Protein AF-A0A834Z269-F1 (afdb_monomer)

Solvent-accessible surface area (backbone atoms only — not comparable to full-atom values): 22728 Å² total; per-residue (Å²): 132,84,80,82,74,72,56,75,66,57,58,50,51,52,53,49,52,49,52,53,40,52,53,50,51,52,51,50,54,62,70,68,52,75,90,74,88,76,93,74,92,70,86,74,80,62,69,64,58,54,57,59,34,66,74,34,81,70,48,42,52,52,49,54,48,45,55,50,42,50,53,46,53,67,36,54,72,55,42,52,65,54,48,52,52,51,50,52,55,53,50,56,65,51,69,77,72,64,82,86,90,83,86,84,78,87,74,78,78,81,66,86,70,83,46,74,43,56,57,44,10,51,48,22,40,76,40,56,75,77,39,45,70,50,49,55,52,37,62,75,38,56,90,39,78,64,31,26,37,54,43,29,48,39,37,60,50,25,66,72,68,54,89,72,90,48,69,68,58,45,43,54,53,42,44,32,33,44,56,10,45,52,54,54,53,49,50,26,55,74,68,72,45,73,86,60,45,66,61,52,48,44,51,46,61,60,26,60,71,27,66,79,50,40,68,74,43,44,72,68,40,48,50,5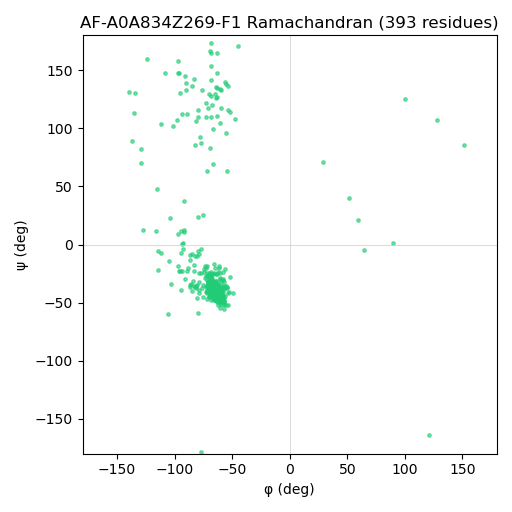0,40,52,53,50,49,46,53,43,34,62,81,72,68,51,58,91,48,46,66,63,50,49,74,63,53,74,90,55,94,56,31,89,80,69,43,56,55,67,27,53,38,50,51,42,36,45,57,40,59,76,67,58,84,48,63,72,59,48,47,51,48,36,69,55,48,65,73,60,53,87,62,90,57,52,70,70,51,49,49,52,45,51,52,54,37,50,61,37,53,42,88,52,79,98,64,68,51,50,74,66,44,20,50,41,26,46,53,36,45,40,67,68,40,54,91,52,41,66,64,51,53,51,51,54,48,53,53,46,56,70,36,90,87,46,25,73,64,50,50,50,55,47,52,52,50,50,52,48,51,51,51,51,49,50,50,49,49,51,51,50,52,50,56,60,68,67,51,75,82,78,130

Radius of gyration: 28.09 Å; Cα contacts (8 Å, |Δi|>4): 268; chains: 1; bounding box: 70×60×103 Å

Secondary structure (DSSP, 8-state):
-------HHHHHHHHHHHHHHHHHHHHHHHHTS------SS----SHHHHHHHHTSHHHHHHHHHHHHHHHHHHHHHHHHHHHHHHHHHHHHHHHTS------------------HHHHHHHHHHH-HHHHHHHHHHHHHTTTSHHHHHHHHHHSTTHHHHS----HHHHHHHHHHHHHHHHHHHHHHHHHT--TTHHHHHIIIIIIIS-HHHHTTS-HHHHHHHHHHHHHHTTTTT-GGGHHHHHHTPPPPTTHHHH-SHHHHHHHHHHHHHHH---HHHHHHHHHHGGGGTT----HHHHHHHHHHHHHTTSS-SSS---HHHHHHHHHHHHHH-GGGHHHHHHHHHHHHHHSTTTHHHHHHHHHHHHHHHHHHHHHHHHHHHHHHHSS----

Foldseek 3Di:
DPDPDDPPVVVVLLVLLVVLLVVLVVVLCLVPDDPDDDDDDDPPVPNPVVVVLLPDPVSVLVVVCCVQVVSVVVCVVVVVVVVVVVVVVVVVVVVVPDDDDDDDDDDPDPPVPPRPLNVLLVVCLVPVVSCVSVVVSLVSVVVGLCSLQSLLSRNVNVLQNDDDPDQVVLQSSLVSNLSNLLVVVVSCLVVVHCSCLVSLCCLVPVAQLDVSNVVSHDLVSSQSSLLSNLLCCLSSVVVVCVVSNQVSHRDDPCCVVQHGSLSSSLVSNLVSLVVRPDQVSNLSSLQVLLSCAPPPYDPVSLVSSLVSLVVQQDCDDDDGRDPSSNVSSLVSNCSRPVVCNVVVVVVVLVVQCPDPPRNVVSVVVVVVVVVVVVVVVVVVVVVVVVVVVPPDPDD

pLDDT: mean 70.51, std 20.36, range [26.95, 94.94]

Sequence (395 aa):
MPQLSTPPSSAYLTALTQEIERKLQQLLKAANAPLSYIPNGVKIYVPLKYLQALTSSSQRLNFLQELFADIALEVDGRARGVLILSALQLKTDMILNRDEDGISPAEDGIENRLCFYDVLADHYAMVPENGKPVLDLIVQLWSQSFASHIFALLFHKWLFEVQLENSEVLLRYSSALVQGATNIFWIDINTNTRRFFSLFHYLLEEVALVPMHLNKIALQAQRDLYLLLSRFIFFYNLVDRLETFLKQFPVFPNAFLIGGPADIFVIELTDQLQKLKVEPVLLHYLSHMKILQGFELRMTTSTRLKACLYSFTSPGGPMYPTRAVRHAAWDALDLLFPVGRHPRLLISMFFRLLYPWYWPSSCWNFIVSCAKALLYSLLRLIFSSWDNLRKPKNP

Structure (mmCIF, N/CA/C/O backbone):
data_AF-A0A834Z269-F1
#
_entry.id   AF-A0A834Z269-F1
#
loop_
_atom_site.group_PDB
_atom_site.id
_atom_site.type_symbol
_atom_site.label_atom_id
_atom_site.label_alt_id
_atom_site.label_comp_id
_atom_site.label_asym_id
_atom_site.label_entity_id
_atom_site.label_seq_id
_atom_site.pdbx_PDB_ins_code
_atom_site.Cartn_x
_atom_site.Cartn_y
_atom_site.Cartn_z
_atom_site.occupancy
_atom_site.B_iso_or_equiv
_atom_site.auth_seq_id
_atom_site.auth_comp_id
_atom_site.auth_asym_id
_atom_site.auth_atom_id
_atom_site.pdbx_PDB_model_num
ATOM 1 N N . MET A 1 1 ? -31.985 -23.446 37.304 1.00 41.38 1 MET A N 1
ATOM 2 C CA . MET A 1 1 ? -30.547 -23.646 37.011 1.00 41.38 1 MET A CA 1
ATOM 3 C C . MET A 1 1 ? -30.387 -25.062 36.477 1.00 41.38 1 MET A C 1
ATOM 5 O O . MET A 1 1 ? -31.027 -25.940 37.039 1.00 41.38 1 MET A O 1
ATOM 9 N N . PRO A 1 2 ? -29.687 -25.255 35.349 1.00 28.77 2 PRO A N 1
ATOM 10 C CA . PRO A 1 2 ? -28.277 -24.906 35.212 1.00 28.77 2 PRO A CA 1
ATOM 11 C C . PRO A 1 2 ? -28.048 -23.685 34.325 1.00 28.77 2 PRO A C 1
ATOM 13 O O . PRO A 1 2 ? -28.815 -23.397 33.411 1.00 28.77 2 PRO A O 1
ATOM 16 N N . GLN A 1 3 ? -26.997 -22.949 34.671 1.00 28.91 3 GLN A N 1
ATOM 17 C CA . GLN A 1 3 ? -26.456 -21.849 33.894 1.00 28.91 3 GLN A CA 1
ATOM 18 C C . GLN A 1 3 ? -25.905 -22.395 32.578 1.00 28.91 3 GLN A C 1
ATOM 20 O O . GLN A 1 3 ? -25.140 -23.359 32.577 1.00 28.91 3 GLN A O 1
ATOM 25 N N . LEU A 1 4 ? -26.309 -21.775 31.472 1.00 27.11 4 LEU A N 1
ATOM 26 C CA . LEU A 1 4 ? -25.713 -22.009 30.168 1.00 27.11 4 LEU A CA 1
ATOM 27 C C . LEU A 1 4 ? -24.280 -21.467 30.241 1.00 27.11 4 LEU A C 1
ATOM 29 O O . LEU A 1 4 ? -24.063 -20.257 30.221 1.00 27.11 4 LEU A O 1
ATOM 33 N N . SER A 1 5 ? -23.319 -22.364 30.439 1.00 29.11 5 SER A N 1
ATOM 34 C CA . SER A 1 5 ? -21.895 -22.055 30.402 1.00 29.11 5 SER A CA 1
ATOM 35 C C . SER A 1 5 ? -21.586 -21.368 29.076 1.00 29.11 5 SER A C 1
ATOM 37 O O . SER A 1 5 ? -21.747 -21.975 28.014 1.00 29.11 5 SER A O 1
ATOM 39 N N . THR A 1 6 ? -21.167 -20.105 29.135 1.00 32.31 6 THR A N 1
ATOM 40 C CA . THR A 1 6 ? -20.577 -19.417 27.990 1.00 32.31 6 THR A CA 1
ATOM 41 C C . THR A 1 6 ? -19.427 -20.275 27.460 1.00 32.31 6 THR A C 1
ATOM 43 O O . THR A 1 6 ? -18.668 -20.837 28.258 1.00 32.31 6 THR A O 1
ATOM 46 N N . PRO A 1 7 ? -19.298 -20.447 26.132 1.00 32.69 7 PRO A N 1
ATOM 47 C CA . PRO A 1 7 ? -18.228 -21.260 25.581 1.00 32.69 7 PRO A CA 1
ATOM 48 C C . PRO A 1 7 ? -16.881 -20.715 26.083 1.00 32.69 7 PRO A C 1
ATOM 50 O O . PRO A 1 7 ? -16.709 -19.494 26.158 1.00 32.69 7 PRO A O 1
ATOM 53 N N . PRO A 1 8 ? -15.916 -21.582 26.431 1.00 42.62 8 PRO A N 1
ATOM 54 C CA . PRO A 1 8 ? -14.647 -21.176 27.040 1.00 42.62 8 PRO A CA 1
ATOM 55 C C . PRO A 1 8 ? -13.854 -20.157 26.197 1.00 42.62 8 PRO A C 1
ATOM 57 O O . PRO A 1 8 ? -13.063 -19.394 26.749 1.00 42.62 8 PRO A O 1
ATOM 60 N N . SER A 1 9 ? -14.115 -20.069 24.884 1.00 44.66 9 SER A N 1
ATOM 61 C CA . SER A 1 9 ? -13.563 -19.033 24.001 1.00 44.66 9 SER A CA 1
ATOM 62 C C . SER A 1 9 ? -14.110 -17.627 24.288 1.00 44.66 9 SER A C 1
ATOM 64 O O . SER A 1 9 ? -13.354 -16.663 24.249 1.00 44.66 9 SER A O 1
ATOM 66 N N . SER A 1 10 ? -15.391 -17.489 24.644 1.00 51.62 10 SER A N 1
ATOM 67 C CA . SER A 1 10 ? -16.034 -16.197 24.920 1.00 51.62 10 SER A CA 1
ATOM 68 C C . SER A 1 10 ? -15.517 -15.567 26.217 1.00 51.62 10 SER A C 1
ATOM 70 O O . SER A 1 10 ? -15.228 -14.370 26.249 1.00 51.62 10 SER A O 1
ATOM 72 N N . ALA A 1 11 ? -15.318 -16.369 27.269 1.00 52.81 11 ALA A N 1
ATOM 73 C CA . ALA A 1 11 ? -14.755 -15.892 28.535 1.00 52.81 11 ALA A CA 1
ATOM 74 C C . ALA A 1 11 ? -13.301 -15.415 28.371 1.00 52.81 11 ALA A C 1
ATOM 76 O O . ALA A 1 11 ? -12.921 -14.376 28.909 1.00 52.81 11 ALA A O 1
ATOM 77 N N . TYR A 1 12 ? -12.508 -16.141 27.576 1.00 51.84 12 TYR A N 1
ATOM 78 C CA . TYR A 1 12 ? -11.134 -15.765 27.250 1.00 51.84 12 TYR A CA 1
ATOM 79 C C . TYR A 1 12 ? -11.060 -14.460 26.445 1.00 51.84 12 TYR A C 1
ATOM 81 O O . TYR A 1 12 ? -10.301 -13.562 26.805 1.00 51.84 12 TYR A O 1
ATOM 89 N N . LEU A 1 13 ? -11.878 -14.323 25.397 1.00 52.56 13 LEU A N 1
ATOM 90 C CA . LEU A 1 13 ? -11.922 -13.107 24.580 1.00 52.56 13 LEU A CA 1
ATOM 91 C C . LEU A 1 13 ? -12.394 -11.900 25.393 1.00 52.56 13 LEU A C 1
ATOM 93 O O . LEU A 1 13 ? -11.811 -10.829 25.282 1.00 52.56 13 LEU A O 1
ATOM 97 N N . THR A 1 14 ? -13.365 -12.092 26.288 1.00 60.00 14 THR A N 1
ATOM 98 C CA . THR A 1 14 ? -13.826 -11.038 27.206 1.00 60.00 14 THR A CA 1
ATOM 99 C C . THR A 1 14 ? -12.718 -10.603 28.171 1.00 60.00 14 THR A C 1
ATOM 101 O O . THR A 1 14 ? -12.515 -9.408 28.368 1.00 60.00 14 THR A O 1
ATOM 104 N N . ALA A 1 15 ? -11.955 -11.544 28.738 1.00 55.00 15 ALA A N 1
ATOM 105 C CA . ALA A 1 15 ? -10.808 -11.222 29.591 1.00 55.00 15 ALA A CA 1
ATOM 106 C C . ALA A 1 15 ? -9.710 -10.465 28.823 1.00 55.00 15 ALA A C 1
ATOM 108 O O . ALA A 1 15 ? -9.079 -9.555 29.359 1.00 55.00 15 ALA A O 1
ATOM 109 N N . LEU A 1 16 ? -9.503 -10.803 27.549 1.00 56.38 16 LEU A N 1
ATOM 110 C CA . LEU A 1 16 ? -8.527 -10.132 26.699 1.00 56.38 16 LEU A CA 1
ATOM 111 C C . LEU A 1 16 ? -8.977 -8.713 26.313 1.00 56.38 16 LEU A C 1
ATOM 113 O O . LEU A 1 16 ? -8.173 -7.782 26.367 1.00 56.38 16 LEU A O 1
ATOM 117 N N . THR A 1 17 ? -10.264 -8.520 26.014 1.00 59.38 17 THR A N 1
ATOM 118 C CA . THR A 1 17 ? -10.877 -7.193 25.860 1.00 59.38 17 THR A CA 1
ATOM 119 C C . THR A 1 17 ? -10.679 -6.347 27.121 1.00 59.38 17 THR A C 1
ATOM 121 O O . THR A 1 17 ? -10.262 -5.196 27.009 1.00 59.38 17 THR A O 1
ATOM 124 N N . GLN A 1 18 ? -10.883 -6.920 28.313 1.00 62.97 18 GLN A N 1
ATOM 125 C CA . GLN A 1 18 ? -10.671 -6.227 29.590 1.00 62.97 18 GLN A CA 1
ATOM 126 C C . GLN A 1 18 ? -9.204 -5.834 29.829 1.00 62.97 18 GLN A C 1
ATOM 128 O O . GLN A 1 18 ? -8.947 -4.747 30.343 1.00 62.97 18 GLN A O 1
ATOM 133 N N . GLU A 1 19 ? -8.221 -6.658 29.446 1.00 60.44 19 GLU A N 1
ATOM 134 C CA . GLU A 1 19 ? -6.804 -6.282 29.600 1.00 60.44 19 GLU A CA 1
ATOM 135 C C . GLU A 1 19 ? -6.392 -5.183 28.609 1.00 60.44 19 GLU A C 1
ATOM 137 O O . GLU A 1 19 ? -5.664 -4.257 28.980 1.00 60.44 19 GLU A O 1
ATOM 142 N N . ILE A 1 20 ? -6.904 -5.226 27.372 1.00 62.38 20 ILE A N 1
ATOM 143 C CA . ILE A 1 20 ? -6.735 -4.129 26.406 1.00 62.38 20 ILE A CA 1
ATOM 144 C C . ILE A 1 20 ? -7.345 -2.842 26.972 1.00 62.38 20 ILE A C 1
ATOM 146 O O . ILE A 1 20 ? -6.688 -1.799 26.971 1.00 62.38 20 ILE A O 1
ATOM 150 N N . GLU A 1 21 ? -8.565 -2.918 27.505 1.00 61.91 21 GLU A N 1
ATOM 151 C CA . GLU A 1 21 ? -9.250 -1.798 28.149 1.00 61.91 21 GLU A CA 1
ATOM 152 C C . GLU A 1 21 ? -8.413 -1.228 29.304 1.00 61.91 21 GLU A C 1
ATOM 154 O O . GLU A 1 21 ? -8.145 -0.025 29.348 1.00 61.91 21 GLU A O 1
ATOM 159 N N . ARG A 1 22 ? -7.907 -2.088 30.196 1.00 64.88 22 ARG A N 1
ATOM 160 C CA . ARG A 1 22 ? -7.071 -1.694 31.338 1.00 64.88 22 ARG A CA 1
ATOM 161 C C . ARG A 1 22 ? -5.803 -0.966 30.896 1.00 64.88 22 ARG A C 1
ATOM 163 O O . ARG A 1 22 ? -5.461 0.071 31.472 1.00 64.88 22 ARG A O 1
ATOM 170 N N . LYS A 1 23 ? -5.110 -1.475 29.872 1.00 62.31 23 LYS A N 1
ATOM 171 C CA . LYS A 1 23 ? -3.899 -0.843 29.319 1.00 62.31 23 LYS A CA 1
ATOM 172 C C . LYS A 1 23 ? -4.218 0.498 28.652 1.00 62.31 23 LYS A C 1
ATOM 174 O O . LYS A 1 23 ? -3.506 1.474 28.887 1.00 62.31 23 LYS A O 1
ATOM 179 N N . LEU A 1 24 ? -5.311 0.597 27.893 1.00 57.94 24 LEU A N 1
ATOM 180 C CA . LEU A 1 24 ? -5.753 1.865 27.298 1.00 57.94 24 LEU A CA 1
ATOM 181 C C . LEU A 1 24 ? -6.131 2.900 28.367 1.00 57.94 24 LEU A C 1
ATOM 183 O O . LEU A 1 24 ? -5.731 4.058 28.263 1.00 57.94 24 LEU A O 1
ATOM 187 N N . GLN A 1 25 ? -6.814 2.491 29.438 1.00 64.75 25 GLN A N 1
ATOM 188 C CA . GLN A 1 25 ? -7.128 3.367 30.569 1.00 64.75 25 GLN A CA 1
ATOM 189 C C . GLN A 1 25 ? -5.868 3.861 31.296 1.00 64.75 25 GLN A C 1
ATOM 191 O O . GLN A 1 25 ? -5.819 5.016 31.723 1.00 64.75 25 GLN A O 1
ATOM 196 N N . GLN A 1 26 ? -4.835 3.025 31.444 1.00 62.94 26 GLN A N 1
ATOM 197 C CA . GLN A 1 26 ? -3.547 3.457 32.003 1.00 62.94 26 GLN A CA 1
ATOM 198 C C . GLN A 1 26 ? -2.878 4.517 31.122 1.00 62.94 26 GLN A C 1
ATOM 200 O O . GLN A 1 26 ? -2.398 5.526 31.641 1.00 62.94 26 GLN A O 1
ATOM 205 N N . LEU A 1 27 ? -2.896 4.330 29.800 1.00 58.19 27 LEU A N 1
ATOM 206 C CA . LEU A 1 27 ? -2.356 5.302 28.848 1.00 58.19 27 LEU A CA 1
ATOM 207 C C . LEU A 1 27 ? -3.144 6.615 28.858 1.00 58.19 27 LEU A C 1
ATOM 209 O O . LEU A 1 27 ? -2.540 7.684 28.850 1.00 58.19 27 LEU A O 1
ATOM 213 N N . LEU A 1 28 ? -4.472 6.551 28.950 1.00 57.06 28 LEU A N 1
ATOM 214 C CA . LEU A 1 28 ? -5.326 7.730 29.085 1.00 57.06 28 LEU A CA 1
ATOM 215 C C . LEU A 1 28 ? -5.020 8.506 30.374 1.00 57.06 28 LEU A C 1
ATOM 217 O O . LEU A 1 28 ? -4.874 9.726 30.344 1.00 57.06 28 LEU A O 1
ATOM 221 N N . LYS A 1 29 ? -4.861 7.806 31.505 1.00 62.88 29 LYS A N 1
ATOM 222 C CA . LYS A 1 29 ? -4.457 8.419 32.782 1.00 62.88 29 LYS A CA 1
ATOM 223 C C . LYS A 1 29 ? -3.082 9.081 32.686 1.00 62.88 29 LYS A C 1
ATOM 225 O O . LYS A 1 29 ? -2.903 10.173 33.213 1.00 62.88 29 LYS A O 1
ATOM 230 N N . ALA A 1 30 ? -2.130 8.449 32.000 1.00 58.53 30 ALA A N 1
ATOM 231 C CA . ALA A 1 30 ? -0.802 9.015 31.775 1.00 58.53 30 ALA A CA 1
ATOM 232 C C . ALA A 1 30 ? -0.833 10.241 30.843 1.00 58.53 30 ALA A C 1
ATOM 234 O O . ALA A 1 30 ? -0.106 11.202 31.081 1.00 58.53 30 ALA A O 1
ATOM 235 N N . ALA A 1 31 ? -1.688 10.233 29.817 1.00 50.06 31 ALA A N 1
ATOM 236 C CA . ALA A 1 31 ? -1.854 11.343 28.879 1.00 50.06 31 ALA A CA 1
ATOM 237 C C . ALA A 1 31 ? -2.546 12.567 29.509 1.00 50.06 31 ALA A C 1
ATOM 239 O O . ALA A 1 31 ? -2.226 13.697 29.151 1.00 50.06 31 ALA A O 1
ATOM 240 N N . ASN A 1 32 ? -3.457 12.345 30.461 1.00 50.62 32 ASN A N 1
ATOM 241 C CA . ASN A 1 32 ? -4.228 13.395 31.137 1.00 50.62 32 ASN A CA 1
ATOM 242 C C . ASN A 1 32 ? -3.585 13.904 32.443 1.00 50.62 32 ASN A C 1
ATOM 244 O O . ASN A 1 32 ? -4.168 14.751 33.122 1.00 50.62 32 ASN A O 1
ATOM 248 N N . ALA A 1 33 ? -2.409 13.399 32.829 1.00 45.72 33 ALA A N 1
ATOM 249 C CA . ALA A 1 33 ? -1.717 13.862 34.028 1.00 45.72 33 ALA A CA 1
ATOM 250 C C . ALA A 1 33 ? -1.218 15.313 33.838 1.00 45.72 33 ALA A C 1
ATOM 252 O O . ALA A 1 33 ? -0.530 15.594 32.852 1.00 45.72 33 ALA A O 1
ATOM 253 N N . PRO A 1 34 ? -1.525 16.251 34.758 1.00 37.06 34 PRO A N 1
ATOM 254 C CA . PRO A 1 34 ? -1.047 17.622 34.641 1.00 37.06 34 PRO A CA 1
ATOM 255 C C . PRO A 1 34 ? 0.485 17.660 34.728 1.00 37.06 34 PRO A C 1
ATOM 257 O O . PRO A 1 34 ? 1.085 17.028 35.598 1.00 37.06 34 PRO A O 1
ATOM 260 N N . LEU A 1 35 ? 1.121 18.440 33.848 1.00 39.22 35 LEU A N 1
ATOM 261 C CA . LEU A 1 35 ? 2.537 18.822 33.935 1.00 39.22 35 LEU A CA 1
ATOM 262 C C . LEU A 1 35 ? 2.746 19.735 35.159 1.00 39.22 35 LEU A C 1
ATOM 264 O O . LEU A 1 35 ? 2.975 20.934 35.028 1.00 39.22 35 LEU A O 1
ATOM 268 N N . SER A 1 36 ? 2.620 19.200 36.373 1.00 33.78 36 SER A N 1
ATOM 269 C CA . SER A 1 36 ? 2.880 19.959 37.593 1.00 33.78 36 SER A CA 1
ATOM 270 C C . SER A 1 36 ? 4.381 19.996 37.872 1.00 33.78 36 SER A C 1
ATOM 272 O O . SER A 1 36 ? 4.982 19.010 38.300 1.00 33.78 36 SER A O 1
ATOM 274 N N . TYR A 1 37 ? 4.973 21.163 37.639 1.00 38.50 37 TYR A N 1
ATOM 275 C CA . TYR A 1 37 ? 6.266 21.571 38.174 1.00 38.50 37 TYR A CA 1
ATOM 276 C C . TYR A 1 37 ? 6.120 21.757 39.692 1.00 38.50 37 TYR A C 1
ATOM 278 O O . TYR A 1 37 ? 5.458 22.705 40.103 1.00 38.50 37 TYR A O 1
ATOM 286 N N . ILE A 1 38 ? 6.707 20.890 40.531 1.00 30.67 38 ILE A N 1
ATOM 287 C CA . ILE A 1 38 ? 6.899 21.181 41.967 1.00 30.67 38 ILE A CA 1
ATOM 288 C C . ILE A 1 38 ? 8.281 20.674 42.431 1.00 30.67 38 ILE A C 1
ATOM 290 O O . ILE A 1 38 ? 8.650 19.534 42.133 1.00 30.67 38 ILE A O 1
ATOM 294 N N . PRO A 1 39 ? 9.060 21.523 43.136 1.00 36.56 39 PRO A N 1
ATOM 295 C CA . PRO A 1 39 ? 10.404 21.232 43.615 1.00 36.56 39 PRO A CA 1
ATOM 296 C C . PRO A 1 39 ? 10.355 20.313 44.836 1.00 36.56 39 PRO A C 1
ATOM 298 O O . PRO A 1 39 ? 9.574 20.549 45.751 1.00 36.56 39 PRO A O 1
ATOM 301 N N . ASN A 1 40 ? 11.194 19.275 44.817 1.00 30.14 40 ASN A N 1
ATOM 302 C CA . ASN A 1 40 ? 11.849 18.608 45.954 1.00 30.14 40 ASN A CA 1
ATOM 303 C C . ASN A 1 40 ? 12.113 17.141 45.602 1.00 30.14 40 ASN A C 1
ATOM 305 O O . ASN A 1 40 ? 11.335 16.250 45.922 1.00 30.14 40 ASN A O 1
ATOM 309 N N . GLY A 1 41 ? 13.249 16.900 44.945 1.00 34.69 41 GLY A N 1
ATOM 310 C CA . GLY A 1 41 ? 14.099 15.733 45.206 1.00 34.69 41 GLY A CA 1
ATOM 311 C C . GLY A 1 41 ? 13.587 14.316 44.921 1.00 34.69 41 GLY A C 1
ATOM 312 O O . GLY A 1 41 ? 14.390 13.394 45.030 1.00 34.69 41 GLY A O 1
ATOM 313 N N . VAL A 1 42 ? 12.335 14.093 44.514 1.00 28.41 42 VAL A N 1
ATOM 314 C CA . VAL A 1 42 ? 11.833 12.754 44.167 1.00 28.41 42 VAL A CA 1
ATOM 315 C C . VAL A 1 42 ? 11.803 12.599 42.651 1.00 28.41 42 VAL A C 1
ATOM 317 O O . VAL A 1 42 ? 10.928 13.099 41.948 1.00 28.41 42 VAL A O 1
ATOM 320 N N . LYS A 1 43 ? 12.806 11.892 42.133 1.00 29.91 43 LYS A N 1
ATOM 321 C CA . LYS A 1 43 ? 12.920 11.499 40.727 1.00 29.91 43 LYS A CA 1
ATOM 322 C C . LYS A 1 43 ? 11.850 10.457 40.370 1.00 29.91 43 LYS A C 1
ATOM 324 O O . LYS A 1 43 ? 12.137 9.265 40.330 1.00 29.91 43 LYS A O 1
ATOM 329 N N . ILE A 1 44 ? 10.631 10.893 40.051 1.00 29.33 44 ILE A N 1
ATOM 330 C CA . ILE A 1 44 ? 9.662 10.057 39.326 1.00 29.33 44 ILE A CA 1
ATOM 331 C C . ILE A 1 44 ? 10.004 10.153 37.833 1.00 29.33 44 ILE A C 1
ATOM 333 O O . ILE A 1 44 ? 9.479 10.981 37.095 1.00 29.33 44 ILE A O 1
ATOM 337 N N . TYR A 1 45 ? 10.932 9.312 37.377 1.00 28.39 45 TYR A N 1
ATOM 338 C CA . TYR A 1 45 ? 11.410 9.267 35.985 1.00 28.39 45 TYR A CA 1
ATOM 339 C C . TYR A 1 45 ? 10.428 8.618 34.989 1.00 28.39 45 TYR A C 1
ATOM 341 O O . TYR A 1 45 ? 10.867 8.107 33.959 1.00 28.39 45 TYR A O 1
ATOM 349 N N . VAL A 1 46 ? 9.117 8.618 35.258 1.00 38.75 46 VAL A N 1
ATOM 350 C CA . VAL A 1 46 ? 8.175 7.772 34.498 1.00 38.75 46 VAL A CA 1
ATOM 351 C C . VAL A 1 46 ? 7.128 8.497 33.626 1.00 38.75 46 VAL A C 1
ATOM 353 O O . VAL A 1 46 ? 6.783 7.899 32.614 1.00 38.75 46 VAL A O 1
ATOM 356 N N . PRO A 1 47 ? 6.704 9.772 33.791 1.00 42.41 47 PRO A N 1
ATOM 357 C CA . PRO A 1 47 ? 5.725 10.329 32.840 1.00 42.41 47 PRO A CA 1
ATOM 358 C C . PRO A 1 47 ? 6.325 11.130 31.670 1.00 42.41 47 PRO A C 1
ATOM 360 O O . PRO A 1 47 ? 5.689 11.239 30.628 1.00 42.41 47 PRO A O 1
ATOM 363 N N . LEU A 1 48 ? 7.548 11.671 31.778 1.00 35.12 48 LEU A N 1
ATOM 364 C CA . LEU A 1 48 ? 8.102 12.533 30.714 1.00 35.12 48 LEU A CA 1
ATOM 365 C C . LEU A 1 48 ? 8.825 11.752 29.605 1.00 35.12 48 LEU A C 1
ATOM 367 O O . LEU A 1 48 ? 8.727 12.108 28.432 1.00 35.12 48 LEU A O 1
ATOM 371 N N . LYS A 1 49 ? 9.500 10.649 29.959 1.00 35.34 49 LYS A N 1
ATOM 372 C CA . LYS A 1 49 ? 10.145 9.755 28.982 1.00 35.34 49 LYS A CA 1
ATOM 373 C C . LYS A 1 49 ? 9.126 9.008 28.119 1.00 35.34 49 LYS A C 1
ATOM 375 O O . LYS A 1 49 ? 9.403 8.796 26.949 1.00 35.34 49 LYS A O 1
ATOM 380 N N . TYR A 1 50 ? 7.955 8.666 28.661 1.00 35.50 50 TYR A N 1
ATOM 381 C CA . TYR A 1 50 ? 6.881 7.987 27.925 1.00 35.50 50 TYR A CA 1
ATOM 382 C C . TYR A 1 50 ? 6.242 8.892 26.857 1.00 35.50 50 TYR A C 1
ATOM 384 O O . TYR A 1 50 ? 6.078 8.477 25.713 1.00 35.50 50 TYR A O 1
ATOM 392 N N . LEU A 1 51 ? 5.970 10.160 27.186 1.00 35.09 51 LEU A N 1
ATOM 393 C CA . LEU A 1 51 ? 5.437 11.144 26.232 1.00 35.09 51 LEU A CA 1
ATOM 394 C C . LEU A 1 51 ? 6.480 11.612 25.200 1.00 35.09 51 LEU A C 1
ATOM 396 O O . LEU A 1 51 ? 6.139 11.786 24.031 1.00 35.09 51 LEU A O 1
ATOM 400 N N . GLN A 1 52 ? 7.759 11.750 25.581 1.00 36.53 52 GLN A N 1
ATOM 401 C CA . GLN A 1 52 ? 8.849 11.989 24.618 1.00 36.53 52 GLN A CA 1
ATOM 402 C C . GLN A 1 52 ? 9.161 10.762 23.745 1.00 36.53 52 GLN A C 1
ATOM 404 O O . GLN A 1 52 ? 9.619 10.920 22.616 1.00 36.53 52 GLN A O 1
ATOM 409 N N . ALA A 1 53 ? 8.877 9.547 24.221 1.00 36.62 53 ALA A N 1
ATOM 410 C CA . ALA A 1 53 ? 9.011 8.338 23.417 1.00 36.62 53 ALA A CA 1
ATOM 411 C C . ALA A 1 53 ? 7.884 8.178 22.387 1.00 36.62 53 ALA A C 1
ATOM 413 O O . ALA A 1 53 ? 8.140 7.749 21.262 1.00 36.62 53 ALA A O 1
ATOM 414 N N . LEU A 1 54 ? 6.662 8.607 22.721 1.00 36.91 54 LEU A N 1
ATOM 415 C CA . LEU A 1 54 ? 5.490 8.594 21.831 1.00 36.91 54 LEU A CA 1
ATOM 416 C C . LEU A 1 54 ? 5.621 9.539 20.617 1.00 36.91 54 LEU A C 1
ATOM 418 O O . LEU A 1 54 ? 5.015 9.298 19.563 1.00 36.91 54 LEU A O 1
ATOM 422 N N . THR A 1 55 ? 6.440 10.588 20.725 1.00 38.31 55 THR A N 1
ATOM 423 C CA . THR A 1 55 ? 6.701 11.546 19.636 1.00 38.31 55 THR A CA 1
ATOM 424 C C . THR A 1 55 ? 7.822 11.111 18.687 1.00 38.31 55 THR A C 1
ATOM 426 O O . THR A 1 55 ? 7.901 11.638 17.576 1.00 38.31 55 THR A O 1
ATOM 429 N N . SER A 1 56 ? 8.634 10.106 19.040 1.00 41.09 56 SER A N 1
ATOM 430 C CA . SER A 1 56 ? 9.710 9.601 18.177 1.00 41.09 56 SER A CA 1
ATOM 431 C C . SER A 1 56 ? 9.273 8.378 17.350 1.00 41.09 56 SER A C 1
ATOM 433 O O . SER A 1 56 ? 8.715 7.405 17.859 1.00 41.09 56 SER A O 1
ATOM 435 N N . SER A 1 57 ? 9.520 8.413 16.035 1.00 41.44 57 SER A N 1
ATOM 436 C CA . SER A 1 57 ? 9.076 7.366 15.094 1.00 41.44 57 SER A CA 1
ATOM 437 C C . SER A 1 57 ? 9.692 5.984 15.362 1.00 41.44 57 SER A C 1
ATOM 439 O O . SER A 1 57 ? 9.098 4.978 14.985 1.00 41.44 57 SER A O 1
ATOM 441 N N . SER A 1 58 ? 10.869 5.920 15.987 1.00 41.91 58 SER A N 1
ATOM 442 C CA . SER A 1 58 ? 11.586 4.674 16.286 1.00 41.91 58 SER A CA 1
ATOM 443 C C . SER A 1 58 ? 11.098 4.000 17.571 1.00 41.91 58 SER A C 1
ATOM 445 O O . SER A 1 58 ? 10.999 2.779 17.614 1.00 41.91 58 SER A O 1
ATOM 447 N N . GLN A 1 59 ? 10.726 4.767 18.602 1.00 41.50 59 GLN A N 1
ATOM 448 C CA . GLN A 1 59 ? 10.236 4.201 19.867 1.00 41.50 59 GLN A CA 1
ATOM 449 C C . GLN A 1 59 ? 8.743 3.849 19.816 1.00 41.50 59 GLN A C 1
ATOM 451 O O . GLN A 1 59 ? 8.314 2.946 20.525 1.00 41.50 59 GLN A O 1
ATOM 456 N N . ARG A 1 60 ? 7.965 4.466 18.913 1.00 47.84 60 ARG A N 1
ATOM 457 C CA . ARG A 1 60 ? 6.582 4.057 18.596 1.00 47.84 60 ARG A CA 1
ATOM 458 C C . ARG A 1 60 ? 6.497 2.623 18.068 1.00 47.84 60 ARG A C 1
ATOM 460 O O . ARG A 1 60 ? 5.582 1.894 18.435 1.00 47.84 60 ARG A O 1
ATOM 467 N N . LEU A 1 61 ? 7.452 2.238 17.218 1.00 46.16 61 LEU A N 1
ATOM 468 C CA . LEU A 1 61 ? 7.595 0.874 16.708 1.00 46.16 61 LEU A CA 1
ATOM 469 C C . LEU A 1 61 ? 7.896 -0.092 17.849 1.00 46.16 61 LEU A C 1
ATOM 471 O O . LEU A 1 61 ? 7.189 -1.079 17.976 1.00 46.16 61 LEU A O 1
ATOM 475 N N . ASN A 1 62 ? 8.856 0.246 18.712 1.00 42.66 62 ASN A N 1
ATOM 476 C CA . ASN A 1 62 ? 9.198 -0.578 19.868 1.00 42.66 62 ASN A CA 1
ATOM 477 C C . ASN A 1 62 ? 8.029 -0.711 20.843 1.00 42.66 62 ASN A C 1
ATOM 479 O O . ASN A 1 62 ? 7.803 -1.805 21.312 1.00 42.66 62 ASN A O 1
ATOM 483 N N . PHE A 1 63 ? 7.244 0.340 21.097 1.00 46.41 63 PHE A N 1
ATOM 484 C CA . PHE A 1 63 ? 6.113 0.271 22.027 1.00 46.41 63 PHE A CA 1
ATOM 485 C C . PHE A 1 63 ? 4.889 -0.441 21.443 1.00 46.41 63 PHE A C 1
ATOM 487 O O . PHE A 1 63 ? 4.224 -1.176 22.155 1.00 46.41 63 PHE A O 1
ATOM 494 N N . LEU A 1 64 ? 4.576 -0.273 20.151 1.00 45.84 64 LEU A N 1
ATOM 495 C CA . LEU A 1 64 ? 3.563 -1.108 19.491 1.00 45.84 64 LEU A CA 1
ATOM 496 C C . LEU A 1 64 ? 4.039 -2.559 19.424 1.00 45.84 64 LEU A C 1
ATOM 498 O O . LEU A 1 64 ? 3.249 -3.460 19.662 1.00 45.84 64 LEU A O 1
ATOM 502 N N . GLN A 1 65 ? 5.323 -2.789 19.147 1.00 44.19 65 GLN A N 1
ATOM 503 C CA . GLN A 1 65 ? 5.921 -4.117 19.195 1.00 44.19 65 GLN A CA 1
ATOM 504 C C . GLN A 1 65 ? 5.957 -4.679 20.607 1.00 44.19 65 GLN A C 1
ATOM 506 O O . GLN A 1 65 ? 5.775 -5.866 20.714 1.00 44.19 65 GLN A O 1
ATOM 511 N N . GLU A 1 66 ? 6.141 -3.894 21.663 1.00 46.03 66 GLU A N 1
ATOM 512 C CA . GLU A 1 66 ? 6.181 -4.340 23.062 1.00 46.03 66 GLU A CA 1
ATOM 513 C C . GLU A 1 66 ? 4.763 -4.520 23.606 1.00 46.03 66 GLU A C 1
ATOM 515 O O . GLU A 1 66 ? 4.485 -5.513 24.248 1.00 46.03 66 GLU A O 1
ATOM 520 N N . LEU A 1 67 ? 3.807 -3.665 23.238 1.00 48.97 67 LEU A N 1
ATOM 521 C CA . LEU A 1 67 ? 2.390 -3.846 23.547 1.00 48.97 67 LEU A CA 1
ATOM 522 C C . LEU A 1 67 ? 1.832 -5.073 22.818 1.00 48.97 67 LEU A C 1
ATOM 524 O O . LEU A 1 67 ? 1.165 -5.891 23.439 1.00 48.97 67 LEU A O 1
ATOM 528 N N . PHE A 1 68 ? 2.140 -5.249 21.530 1.00 46.78 68 PHE A N 1
ATOM 529 C CA . PHE A 1 68 ? 1.734 -6.433 20.776 1.00 46.78 68 PHE A CA 1
ATOM 530 C C . PHE A 1 68 ? 2.605 -7.659 21.040 1.00 46.78 68 PHE A C 1
ATOM 532 O O . PHE A 1 68 ? 2.085 -8.748 20.869 1.00 46.78 68 PHE A O 1
ATOM 539 N N . ALA A 1 69 ? 3.866 -7.542 21.464 1.00 41.09 69 ALA A N 1
ATOM 540 C CA . ALA A 1 69 ? 4.698 -8.678 21.869 1.00 41.09 69 ALA A CA 1
ATOM 541 C C . ALA A 1 69 ? 4.389 -9.103 23.294 1.00 41.09 69 ALA A C 1
ATOM 543 O O . ALA A 1 69 ? 4.366 -10.295 23.517 1.00 41.09 69 ALA A O 1
ATOM 544 N N . ASP A 1 70 ? 4.080 -8.202 24.224 1.00 37.50 70 ASP A N 1
ATOM 545 C CA . ASP A 1 70 ? 3.588 -8.565 25.555 1.00 37.50 70 ASP A CA 1
ATOM 546 C C . ASP A 1 70 ? 2.207 -9.201 25.437 1.00 37.50 70 ASP A C 1
ATOM 548 O O . ASP A 1 70 ? 1.985 -10.271 25.993 1.00 37.50 70 ASP A O 1
ATOM 552 N N . ILE A 1 71 ? 1.302 -8.617 24.638 1.00 44.12 71 ILE A N 1
ATOM 553 C CA . ILE A 1 71 ? 0.007 -9.244 24.343 1.00 44.12 71 ILE A CA 1
ATOM 554 C C . ILE A 1 71 ? 0.228 -10.574 23.605 1.00 44.12 71 ILE A C 1
ATOM 556 O O . ILE A 1 71 ? -0.368 -11.569 23.987 1.00 44.12 71 ILE A O 1
ATOM 560 N N . ALA A 1 72 ? 1.113 -10.657 22.605 1.00 36.53 72 ALA A N 1
ATOM 561 C CA . ALA A 1 72 ? 1.367 -11.902 21.874 1.00 36.53 72 ALA A CA 1
ATOM 562 C C . ALA A 1 72 ? 2.146 -12.957 22.677 1.00 36.53 72 ALA A C 1
ATOM 564 O O . ALA A 1 72 ? 1.908 -14.131 22.441 1.00 36.53 72 ALA A O 1
ATOM 565 N N . LEU A 1 73 ? 3.033 -12.602 23.611 1.00 32.31 73 LEU A N 1
ATOM 566 C CA . LEU A 1 73 ? 3.797 -13.525 24.470 1.00 32.31 73 LEU A CA 1
ATOM 567 C C . LEU A 1 73 ? 2.932 -14.038 25.624 1.00 32.31 73 LEU A C 1
ATOM 569 O O . LEU A 1 73 ? 2.975 -15.225 25.9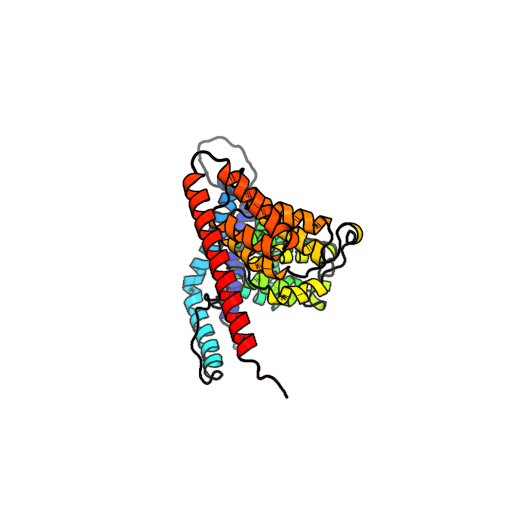47 1.00 32.31 73 LEU A O 1
ATOM 573 N N . GLU A 1 74 ? 2.097 -13.175 26.211 1.00 38.78 74 GLU A N 1
ATOM 574 C CA . GLU A 1 74 ? 1.125 -13.568 27.235 1.00 38.78 74 GLU A CA 1
ATOM 575 C C . GLU A 1 74 ? 0.000 -14.449 26.645 1.00 38.78 74 GLU A C 1
ATOM 577 O O . GLU A 1 74 ? -0.579 -15.297 27.337 1.00 38.78 74 GLU A O 1
ATOM 582 N N . VAL A 1 75 ? -0.253 -14.296 25.338 1.00 42.16 75 VAL A N 1
ATOM 583 C CA . VAL A 1 75 ? -1.154 -15.119 24.522 1.00 42.16 75 VAL A CA 1
ATOM 584 C C . VAL A 1 75 ? -0.461 -16.382 23.994 1.00 42.16 75 VAL A C 1
ATOM 586 O O . VAL A 1 75 ? -1.078 -17.430 24.074 1.00 42.16 75 VAL A O 1
ATOM 589 N N . ASP A 1 76 ? 0.799 -16.381 23.547 1.00 37.94 76 ASP A N 1
ATOM 590 C CA . ASP A 1 76 ? 1.492 -17.577 23.013 1.00 37.94 76 ASP A CA 1
ATOM 591 C C . ASP A 1 76 ? 1.592 -18.709 24.058 1.00 37.94 76 ASP A C 1
ATOM 593 O O . ASP A 1 76 ? 1.487 -19.890 23.727 1.00 37.94 76 ASP A O 1
ATOM 597 N N . GLY A 1 77 ? 1.662 -18.371 25.351 1.00 39.62 77 GLY A N 1
ATOM 598 C CA . GLY A 1 77 ? 1.601 -19.357 26.437 1.00 39.62 77 GLY A CA 1
ATOM 599 C C . GLY A 1 77 ? 0.222 -20.006 26.650 1.00 39.62 77 GLY A C 1
ATOM 600 O O . GLY A 1 77 ? 0.148 -21.181 27.005 1.0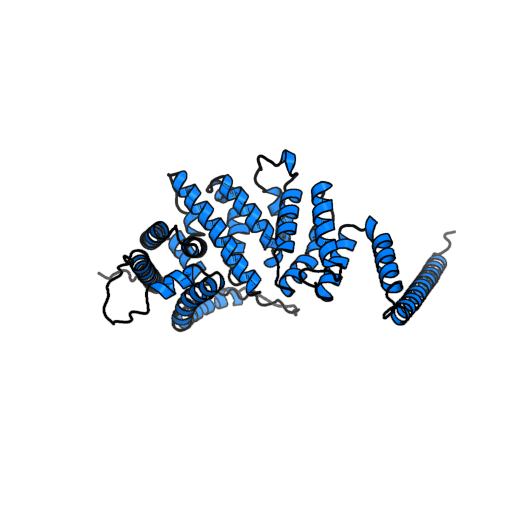0 39.62 77 GLY A O 1
ATOM 601 N N . ARG A 1 78 ? -0.882 -19.273 26.427 1.00 41.91 78 ARG A N 1
ATOM 602 C CA . ARG A 1 78 ? -2.266 -19.733 26.703 1.00 41.91 78 ARG A CA 1
ATOM 603 C C . ARG A 1 78 ? -3.031 -20.160 25.444 1.00 41.91 78 ARG A C 1
ATOM 605 O O . ARG A 1 78 ? -3.800 -21.118 25.479 1.00 41.91 78 ARG A O 1
ATOM 612 N N . ALA A 1 79 ? -2.772 -19.503 24.319 1.00 39.72 79 ALA A N 1
ATOM 613 C CA . ALA A 1 79 ? -3.334 -19.789 23.010 1.00 39.72 79 ALA A CA 1
ATOM 614 C C . ALA A 1 79 ? -2.728 -21.035 22.375 1.00 39.72 79 ALA A C 1
ATOM 616 O O . ALA A 1 79 ? -3.445 -21.670 21.624 1.00 39.72 79 ALA A O 1
ATOM 617 N N . ARG A 1 80 ? -1.509 -21.486 22.716 1.00 41.84 80 ARG A N 1
ATOM 618 C CA . ARG A 1 80 ? -1.062 -22.834 22.304 1.00 41.84 80 ARG A CA 1
ATOM 619 C C . ARG A 1 80 ? -2.048 -23.917 22.751 1.00 41.84 80 ARG A C 1
ATOM 621 O O . ARG A 1 80 ? -2.329 -24.817 21.976 1.00 41.84 80 ARG A O 1
ATOM 628 N N . GLY A 1 81 ? -2.652 -23.796 23.935 1.00 39.59 81 GLY A N 1
ATOM 629 C CA . GLY A 1 81 ? -3.671 -24.745 24.403 1.00 39.59 81 GLY A CA 1
ATOM 630 C C . GLY A 1 81 ? -4.980 -24.705 23.601 1.00 39.59 81 GLY A C 1
ATOM 631 O O . GLY A 1 81 ? -5.555 -25.750 23.316 1.00 39.59 81 GLY A O 1
ATOM 632 N N . VAL A 1 82 ? -5.433 -23.514 23.195 1.00 47.16 82 VAL A N 1
ATOM 633 C CA . VAL A 1 82 ? -6.706 -23.319 22.467 1.00 47.16 82 VAL A CA 1
ATOM 634 C C . VAL A 1 82 ? -6.540 -23.492 20.949 1.00 47.16 82 VAL A C 1
ATOM 636 O O . VAL A 1 82 ? -7.405 -24.075 20.303 1.00 47.16 82 VAL A O 1
ATOM 639 N N . LEU A 1 83 ? -5.407 -23.063 20.385 1.00 42.59 83 LEU A N 1
ATOM 640 C CA . LEU A 1 83 ? -5.020 -23.249 18.983 1.00 42.59 83 LEU A CA 1
ATOM 641 C C . LEU A 1 83 ? -4.682 -24.702 18.668 1.00 42.59 83 LEU A C 1
ATOM 643 O O . LEU A 1 83 ? -4.975 -25.137 17.566 1.00 42.59 83 LEU A O 1
ATOM 647 N N . ILE A 1 84 ? -4.111 -25.480 19.597 1.00 43.94 84 ILE A N 1
ATOM 648 C CA . ILE A 1 84 ? -3.946 -26.928 19.382 1.00 43.94 84 ILE A CA 1
ATOM 649 C C . ILE A 1 84 ? -5.317 -27.605 19.274 1.00 43.94 84 ILE A C 1
ATOM 651 O O . ILE A 1 84 ? -5.482 -28.489 18.439 1.00 43.94 84 ILE A O 1
ATOM 655 N N . LEU A 1 85 ? -6.314 -27.164 20.050 1.00 44.44 85 LEU A N 1
ATOM 656 C CA . LEU A 1 85 ? -7.675 -27.697 19.964 1.00 44.44 85 LEU A CA 1
ATOM 657 C C . LEU A 1 85 ? -8.373 -27.286 18.660 1.00 44.44 85 LEU A C 1
ATOM 659 O O . LEU A 1 85 ? -8.931 -28.147 17.987 1.00 44.44 85 LEU A O 1
ATOM 663 N N . SER A 1 86 ? -8.290 -26.016 18.246 1.00 44.31 86 SER A N 1
ATOM 664 C CA . SER A 1 86 ? -8.899 -25.580 16.980 1.00 44.31 86 SER A CA 1
ATOM 665 C C . SER A 1 86 ? -8.160 -26.112 15.749 1.00 44.31 86 SER A C 1
ATOM 667 O O . SER A 1 86 ? -8.808 -26.492 14.778 1.00 44.31 86 SER A O 1
ATOM 669 N N . ALA A 1 87 ? -6.830 -26.232 15.792 1.00 41.50 87 ALA A N 1
ATOM 670 C CA . ALA A 1 87 ? -6.037 -26.836 14.723 1.00 41.50 87 ALA A CA 1
ATOM 671 C C . ALA A 1 87 ? -6.237 -28.356 14.635 1.00 41.50 87 ALA A C 1
ATOM 673 O O . ALA A 1 87 ? -6.206 -28.889 13.532 1.00 41.50 87 ALA A O 1
ATOM 674 N N . LEU A 1 88 ? -6.485 -29.064 15.746 1.00 45.53 88 LEU A N 1
ATOM 675 C CA . LEU A 1 88 ? -6.913 -30.470 15.707 1.00 45.53 88 LEU A CA 1
ATOM 676 C C . LEU A 1 88 ? -8.296 -30.611 15.064 1.00 45.53 88 LEU A C 1
ATOM 678 O O . LEU A 1 88 ? -8.479 -31.494 14.229 1.00 45.53 88 LEU A O 1
ATOM 682 N N . GLN A 1 89 ? -9.237 -29.716 15.379 1.00 43.50 89 GLN A N 1
ATOM 683 C CA . GLN A 1 89 ? -10.560 -29.707 14.751 1.00 43.50 89 GLN A CA 1
ATOM 684 C C . GLN A 1 89 ? -10.452 -29.498 13.228 1.00 43.50 89 GLN A C 1
ATOM 686 O O . GLN A 1 89 ? -10.947 -30.306 12.450 1.00 43.50 89 GLN A O 1
ATOM 691 N N . LEU A 1 90 ? -9.693 -28.485 12.802 1.00 42.31 90 LEU A N 1
ATOM 692 C CA . LEU A 1 90 ? -9.543 -28.096 11.394 1.00 42.31 90 LEU A CA 1
ATOM 693 C C . LEU A 1 90 ? -8.717 -29.113 10.583 1.00 42.31 90 LEU A C 1
ATOM 695 O O . LEU A 1 90 ? -8.985 -29.359 9.408 1.00 42.31 90 LEU A O 1
ATOM 699 N N . LYS A 1 91 ? -7.738 -29.771 11.219 1.00 39.41 91 LYS A N 1
ATOM 700 C CA . LYS A 1 91 ? -6.960 -30.855 10.599 1.00 39.41 91 LYS A CA 1
ATOM 701 C C . LYS A 1 91 ? -7.808 -32.110 10.368 1.00 39.41 91 LYS A C 1
ATOM 703 O O . LYS A 1 91 ? -7.545 -32.832 9.412 1.00 39.41 91 LYS A O 1
ATOM 708 N N . THR A 1 92 ? -8.836 -32.347 11.185 1.00 39.88 92 THR A N 1
ATOM 709 C CA . THR A 1 92 ? -9.770 -33.470 10.992 1.00 39.88 92 THR A CA 1
ATOM 710 C C . THR A 1 92 ? -10.662 -33.241 9.765 1.00 39.88 92 THR A C 1
ATOM 712 O O . THR A 1 92 ? -10.862 -34.165 8.979 1.00 39.88 92 THR A O 1
ATOM 715 N N . ASP A 1 93 ? -11.084 -31.996 9.528 1.00 35.06 93 ASP A N 1
ATOM 716 C CA . ASP A 1 93 ? -11.902 -31.622 8.363 1.00 35.06 93 ASP A CA 1
ATOM 717 C C . ASP A 1 93 ? -11.104 -31.611 7.045 1.00 35.06 93 ASP A C 1
ATOM 719 O O . ASP A 1 93 ? -11.648 -31.879 5.973 1.00 35.06 93 ASP A O 1
ATOM 723 N N . MET A 1 94 ? -9.795 -31.345 7.110 1.00 39.59 94 MET A N 1
ATOM 724 C CA . MET A 1 94 ? -8.911 -31.384 5.939 1.00 39.59 94 MET A CA 1
ATOM 725 C C . MET A 1 94 ? -8.449 -32.797 5.555 1.00 39.59 94 MET A C 1
ATOM 727 O O . MET A 1 94 ? -8.293 -33.072 4.367 1.00 39.59 94 MET A O 1
ATOM 731 N N . ILE A 1 95 ? -8.229 -33.695 6.524 1.00 39.31 95 ILE A N 1
ATOM 732 C CA . ILE A 1 95 ? -7.775 -35.074 6.250 1.00 39.31 95 ILE A CA 1
ATOM 733 C C . ILE A 1 95 ? -8.861 -35.900 5.541 1.00 39.31 95 ILE A C 1
ATOM 735 O O . ILE A 1 95 ? -8.533 -36.824 4.806 1.00 39.31 95 ILE A O 1
ATOM 739 N N . LEU A 1 96 ? -10.140 -35.540 5.679 1.00 39.66 96 LEU A N 1
ATOM 740 C CA . LEU A 1 96 ? -11.237 -36.221 4.983 1.00 39.66 96 LEU A CA 1
ATOM 741 C C . LEU A 1 96 ? -11.424 -35.792 3.512 1.00 39.66 96 LEU A C 1
ATOM 743 O O . LEU A 1 96 ? -12.248 -36.393 2.832 1.00 39.66 96 LEU A O 1
ATOM 747 N N . ASN A 1 97 ? -10.688 -34.790 3.006 1.00 43.09 97 ASN A N 1
ATOM 748 C CA . ASN A 1 97 ? -10.978 -34.149 1.709 1.00 43.09 97 ASN A CA 1
ATOM 749 C C . ASN A 1 97 ? -9.808 -34.074 0.707 1.00 43.09 97 ASN A C 1
ATOM 751 O O . ASN A 1 97 ? -9.913 -33.359 -0.292 1.00 43.09 97 ASN A O 1
ATOM 755 N N . ARG A 1 98 ? -8.692 -34.781 0.917 1.00 34.25 98 ARG A N 1
ATOM 756 C CA . ARG A 1 98 ? -7.596 -34.808 -0.070 1.00 34.25 98 ARG A CA 1
ATOM 757 C C . ARG A 1 98 ? -7.035 -36.213 -0.265 1.00 34.25 98 ARG A C 1
ATOM 759 O O . ARG A 1 98 ? -6.080 -36.607 0.398 1.00 34.25 98 ARG A O 1
ATOM 766 N N . ASP A 1 99 ? -7.649 -36.915 -1.211 1.00 30.22 99 ASP A N 1
ATOM 767 C CA . ASP A 1 99 ? -7.014 -37.997 -1.960 1.00 30.22 99 ASP A CA 1
ATOM 768 C C . ASP A 1 99 ? -5.913 -37.443 -2.890 1.00 30.22 99 ASP A C 1
ATOM 770 O O . ASP A 1 99 ? -5.789 -36.235 -3.110 1.00 30.22 99 ASP A O 1
ATOM 774 N N . GLU A 1 100 ? -5.087 -38.370 -3.358 1.00 37.19 100 GLU A N 1
ATOM 775 C CA . GLU A 1 100 ? -3.649 -38.290 -3.610 1.00 37.19 100 GLU A CA 1
ATOM 776 C C . GLU A 1 100 ? -3.127 -37.397 -4.764 1.00 37.19 100 GLU A C 1
ATOM 778 O O . GLU A 1 100 ? -3.836 -37.012 -5.689 1.00 37.19 100 GLU A O 1
ATOM 783 N N . ASP A 1 101 ? -1.802 -37.192 -4.684 1.00 27.20 101 ASP A N 1
ATOM 784 C CA . ASP A 1 101 ? -0.808 -36.951 -5.746 1.00 27.20 101 ASP A CA 1
ATOM 785 C C . ASP A 1 101 ? -0.303 -35.530 -6.076 1.00 27.20 101 ASP A C 1
ATOM 787 O O . ASP A 1 101 ? -1.031 -34.624 -6.475 1.00 27.20 101 ASP A O 1
ATOM 791 N N . GLY A 1 102 ? 1.038 -35.404 -6.036 1.00 26.95 102 GLY A N 1
ATOM 792 C CA . GLY A 1 102 ? 1.814 -34.440 -6.830 1.00 26.95 102 GLY A CA 1
ATOM 793 C C . GLY A 1 102 ? 2.788 -33.546 -6.053 1.00 26.95 102 GLY A C 1
ATOM 794 O O . GLY A 1 102 ? 2.395 -32.599 -5.387 1.00 26.95 102 GLY A O 1
ATOM 795 N N . ILE A 1 103 ? 4.085 -33.822 -6.183 1.00 31.03 103 ILE A N 1
ATOM 796 C CA . ILE A 1 103 ? 5.221 -33.199 -5.481 1.00 31.03 103 ILE A CA 1
ATOM 797 C C . ILE A 1 103 ? 5.463 -31.723 -5.893 1.00 31.03 103 ILE A C 1
ATOM 799 O O . ILE A 1 103 ? 5.376 -31.368 -7.063 1.00 31.03 103 ILE A O 1
ATOM 803 N N . SER A 1 104 ? 5.824 -30.916 -4.883 1.00 30.05 104 SER A N 1
ATOM 804 C CA . SER A 1 104 ? 6.073 -29.455 -4.782 1.00 30.05 104 SER A CA 1
ATOM 805 C C . SER A 1 104 ? 6.908 -28.739 -5.871 1.00 30.05 104 SER A C 1
ATOM 807 O O . SER A 1 104 ? 7.651 -29.379 -6.616 1.00 30.05 104 SER A O 1
ATOM 809 N N . PRO A 1 105 ? 6.950 -27.388 -5.829 1.00 29.81 105 PRO A N 1
ATOM 810 C CA . PRO A 1 105 ? 8.137 -26.756 -5.235 1.00 29.81 105 PRO A CA 1
ATOM 811 C C . PRO A 1 105 ? 7.810 -25.609 -4.256 1.00 29.81 105 PRO A C 1
ATOM 813 O O . PRO A 1 105 ? 7.065 -24.697 -4.585 1.00 29.81 105 PRO A O 1
ATOM 816 N N . ALA A 1 106 ? 8.422 -25.668 -3.066 1.00 32.91 106 ALA A N 1
ATOM 817 C CA . ALA A 1 106 ? 8.665 -24.579 -2.106 1.00 32.91 106 ALA A CA 1
ATOM 818 C C . ALA A 1 106 ? 7.655 -23.406 -2.098 1.00 32.91 106 ALA A C 1
ATOM 820 O O . ALA A 1 106 ? 7.982 -22.283 -2.484 1.00 32.91 106 ALA A O 1
ATOM 821 N N . GLU A 1 107 ? 6.444 -23.661 -1.601 1.00 33.41 107 GLU A N 1
ATOM 822 C CA . GLU A 1 107 ? 5.524 -22.606 -1.178 1.00 33.41 107 GLU A CA 1
ATOM 823 C C . GLU A 1 107 ? 6.041 -22.004 0.135 1.00 33.41 107 GLU A C 1
ATOM 825 O O . GLU A 1 107 ? 6.053 -22.657 1.181 1.00 33.41 107 GLU A O 1
ATOM 830 N N . ASP A 1 108 ? 6.521 -20.761 0.062 1.00 36.97 108 ASP A N 1
ATOM 831 C CA . ASP A 1 108 ? 6.814 -19.923 1.223 1.00 36.97 108 ASP A CA 1
ATOM 832 C C . ASP A 1 108 ? 5.567 -19.901 2.115 1.00 36.97 108 ASP A C 1
ATOM 834 O O . ASP A 1 108 ? 4.506 -19.429 1.703 1.00 36.97 108 ASP A O 1
ATOM 838 N N . GLY A 1 109 ? 5.692 -20.484 3.307 1.00 37.69 109 GLY A N 1
ATOM 839 C CA . GLY A 1 109 ? 4.581 -20.839 4.178 1.00 37.69 109 GLY A CA 1
ATOM 840 C C . GLY A 1 109 ? 3.668 -19.664 4.511 1.00 37.69 109 GLY A C 1
ATOM 841 O O . GLY A 1 109 ? 3.870 -18.970 5.509 1.00 37.69 109 GLY A O 1
ATOM 842 N N . ILE A 1 110 ? 2.579 -19.531 3.753 1.00 44.78 110 ILE A N 1
ATOM 843 C CA . ILE A 1 110 ? 1.327 -18.948 4.235 1.00 44.78 110 ILE A CA 1
ATOM 844 C C . ILE A 1 110 ? 0.720 -19.992 5.181 1.00 44.78 110 ILE A C 1
ATOM 846 O O . ILE A 1 110 ? -0.325 -20.586 4.933 1.00 44.78 110 ILE A O 1
ATOM 850 N N . GLU A 1 111 ? 1.430 -20.284 6.275 1.00 41.50 111 GLU A N 1
ATOM 851 C CA . GLU A 1 111 ? 0.780 -20.865 7.432 1.00 41.50 111 GLU A CA 1
ATOM 852 C C . GLU A 1 111 ? -0.263 -19.842 7.849 1.00 41.50 111 GLU A C 1
ATOM 854 O O . GLU A 1 111 ? 0.070 -18.708 8.199 1.00 41.50 111 GLU A O 1
ATOM 859 N N . ASN A 1 112 ? -1.515 -20.272 7.771 1.00 47.44 112 ASN A N 1
ATOM 860 C CA . ASN A 1 112 ? -2.722 -19.673 8.315 1.00 47.44 112 ASN A CA 1
ATOM 861 C C . ASN A 1 112 ? -2.557 -19.431 9.835 1.00 47.44 112 ASN A C 1
ATOM 863 O O . ASN A 1 112 ? -3.197 -20.062 10.676 1.00 47.44 112 ASN A O 1
ATOM 867 N N . ARG A 1 113 ? -1.611 -18.570 10.221 1.00 51.97 113 ARG A N 1
ATOM 868 C CA . ARG A 1 113 ? -1.340 -18.192 11.603 1.00 51.97 113 ARG A CA 1
ATOM 869 C C . ARG A 1 113 ? -2.414 -17.200 11.986 1.00 51.97 113 ARG A C 1
ATOM 871 O O . ARG A 1 113 ? -2.279 -16.004 11.740 1.00 51.97 113 ARG A O 1
ATOM 878 N N . LEU A 1 114 ? -3.486 -17.732 12.565 1.00 56.00 114 LEU A N 1
ATOM 879 C CA . LEU A 1 114 ? -4.550 -16.958 13.188 1.00 56.00 114 LEU A CA 1
ATOM 880 C C . LEU A 1 114 ? -3.916 -15.911 14.109 1.00 56.00 114 LEU A C 1
ATOM 882 O O . LEU A 1 114 ? -3.319 -16.234 15.138 1.00 56.00 114 LEU A O 1
ATOM 886 N N . CYS A 1 115 ? -3.987 -14.652 13.691 1.00 62.06 115 CYS A N 1
ATOM 887 C CA . CYS A 1 115 ? -3.453 -13.545 14.460 1.00 62.06 115 CYS A CA 1
ATOM 888 C C . CYS A 1 115 ? -4.485 -13.117 15.505 1.00 62.06 115 CYS A C 1
ATOM 890 O O . CYS A 1 115 ? -5.680 -13.083 15.226 1.00 62.06 115 CYS A O 1
ATOM 892 N N . PHE A 1 116 ? -4.031 -12.746 16.705 1.00 67.62 116 PHE A N 1
ATOM 893 C CA . PHE A 1 116 ? -4.930 -12.384 17.812 1.00 67.62 116 PHE A CA 1
ATOM 894 C C . PHE A 1 116 ? -5.919 -11.265 17.429 1.00 67.62 116 PHE A C 1
ATOM 896 O O . PHE A 1 116 ? -7.064 -11.274 17.872 1.00 67.62 116 PHE A O 1
ATOM 903 N N . TYR A 1 117 ? -5.480 -10.310 16.602 1.00 71.19 117 TYR A N 1
ATOM 904 C CA . TYR A 1 117 ? -6.313 -9.190 16.175 1.00 71.19 117 TYR A CA 1
ATOM 905 C C . TYR A 1 117 ? -7.445 -9.634 15.246 1.00 71.19 117 TYR A C 1
ATOM 907 O O . TYR A 1 117 ? -8.509 -9.032 15.275 1.00 71.19 117 TYR A O 1
ATOM 915 N N . ASP A 1 118 ? -7.233 -10.692 14.464 1.00 68.69 118 ASP A N 1
ATOM 916 C CA . ASP A 1 118 ? -8.220 -11.222 13.524 1.00 68.69 118 ASP A CA 1
ATOM 917 C C . ASP A 1 118 ? -9.372 -11.885 14.290 1.00 68.69 118 ASP A C 1
ATOM 919 O O . ASP A 1 118 ? -10.538 -11.566 14.081 1.00 68.69 118 ASP A O 1
ATOM 923 N N . VAL A 1 119 ? -9.028 -12.680 15.313 1.00 71.00 119 VAL A N 1
ATOM 924 C CA . VAL A 1 119 ? -10.000 -13.315 16.219 1.00 71.00 119 VAL A CA 1
ATOM 925 C C . VAL A 1 119 ? -10.831 -12.274 16.977 1.00 71.00 119 VAL A C 1
ATOM 927 O O . VAL A 1 119 ? -12.035 -12.445 17.163 1.00 71.00 119 VAL A O 1
ATOM 930 N N . LEU A 1 120 ? -10.206 -11.183 17.430 1.00 72.12 120 LEU A N 1
ATOM 931 C CA . LEU A 1 120 ? -10.925 -10.096 18.101 1.00 72.12 120 LEU A CA 1
ATOM 932 C C . LEU A 1 120 ? -11.810 -9.306 17.144 1.00 72.12 120 LEU A C 1
ATOM 934 O O . LEU A 1 120 ? -12.909 -8.919 17.533 1.00 72.12 120 LEU A O 1
ATOM 938 N N . ALA A 1 121 ? -11.351 -9.074 15.916 1.00 77.62 121 ALA A N 1
ATOM 939 C CA . ALA A 1 121 ? -12.149 -8.398 14.908 1.00 77.62 121 ALA A CA 1
ATOM 940 C C . ALA A 1 121 ? -13.395 -9.212 14.546 1.00 77.62 121 ALA A C 1
ATOM 942 O O . ALA A 1 121 ? -14.479 -8.635 14.471 1.00 77.62 121 ALA A O 1
ATOM 943 N N . ASP A 1 122 ? -13.265 -10.537 14.419 1.00 76.25 122 ASP A N 1
ATOM 944 C CA . ASP A 1 122 ? -14.402 -11.449 14.248 1.00 76.25 122 ASP A CA 1
ATOM 945 C C . ASP A 1 122 ? -15.351 -11.397 15.448 1.00 76.25 122 ASP A C 1
ATOM 947 O O . ASP A 1 122 ? -16.564 -11.261 15.288 1.00 76.25 122 ASP A O 1
ATOM 951 N N . HIS A 1 123 ? -14.811 -11.441 16.668 1.00 73.38 123 HIS A N 1
ATOM 952 C CA . HIS A 1 123 ? -15.619 -11.379 17.888 1.00 73.38 123 HIS A CA 1
ATOM 953 C C . HIS A 1 123 ? -16.395 -10.066 18.013 1.00 73.38 123 HIS A C 1
ATOM 955 O O . HIS A 1 123 ? -17.580 -10.082 18.343 1.00 73.38 123 HIS A O 1
ATOM 961 N N . TYR A 1 124 ? -15.759 -8.927 17.732 1.00 79.31 124 TYR A N 1
ATOM 962 C CA . TYR A 1 124 ? -16.439 -7.635 17.760 1.00 79.31 124 TYR A CA 1
ATOM 963 C C . TYR A 1 124 ? -17.442 -7.492 16.617 1.00 79.31 124 TYR A C 1
ATOM 965 O O . TYR A 1 124 ? -18.492 -6.898 16.833 1.00 79.31 124 TYR A O 1
ATOM 973 N N . ALA A 1 125 ? -17.183 -8.064 15.440 1.00 83.69 125 ALA A N 1
ATOM 974 C CA . ALA A 1 125 ? -18.166 -8.111 14.361 1.00 83.69 125 ALA A CA 1
ATOM 975 C C . ALA A 1 125 ? -19.414 -8.928 14.752 1.00 83.69 125 ALA A C 1
A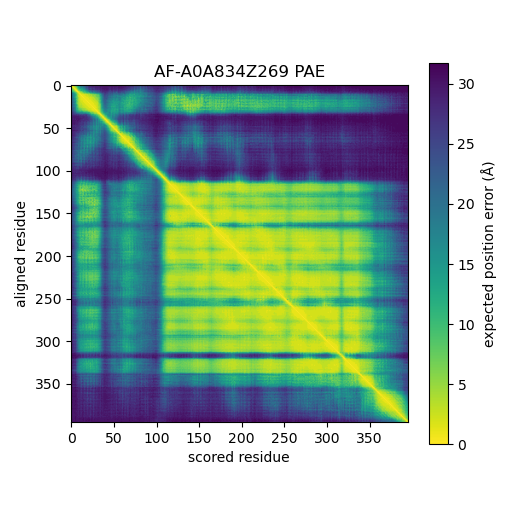TOM 977 O O . ALA A 1 125 ? -20.534 -8.483 14.514 1.00 83.69 125 ALA A O 1
ATOM 978 N N . MET A 1 126 ? -19.237 -10.075 15.421 1.00 78.88 126 MET A N 1
ATOM 979 C CA . MET A 1 126 ? -20.346 -10.920 15.889 1.00 78.88 126 MET A CA 1
ATOM 980 C C . MET A 1 126 ? -21.109 -10.317 17.076 1.00 78.88 126 MET A C 1
ATOM 982 O O . MET A 1 126 ? -22.332 -10.433 17.153 1.00 78.88 126 MET A O 1
ATOM 986 N N . VAL A 1 127 ? -20.400 -9.701 18.026 1.00 78.06 127 VAL A N 1
ATOM 987 C CA . VAL A 1 127 ? -20.981 -9.109 19.239 1.00 78.06 127 VAL A CA 1
ATOM 988 C C . VAL A 1 127 ? -20.477 -7.669 19.400 1.00 78.06 127 VAL A C 1
ATOM 990 O O . VAL A 1 127 ? -19.549 -7.416 20.179 1.00 78.06 127 VAL A O 1
ATOM 993 N N . PRO A 1 128 ? -21.097 -6.696 18.702 1.00 80.81 128 PRO A N 1
ATOM 994 C CA . PRO A 1 128 ? -20.607 -5.317 18.650 1.00 80.81 128 PRO A CA 1
ATOM 995 C C . PRO A 1 128 ? -20.627 -4.610 20.009 1.00 80.81 128 PRO A C 1
ATOM 997 O O . PRO A 1 128 ? -19.822 -3.711 20.242 1.00 80.81 128 PRO A O 1
ATOM 1000 N N . GLU A 1 129 ? -21.495 -5.038 20.928 1.00 78.38 129 GLU A N 1
ATOM 1001 C CA . GLU A 1 129 ? -21.598 -4.493 22.287 1.00 78.38 129 GLU A CA 1
ATOM 1002 C C . GLU A 1 129 ? -20.304 -4.663 23.097 1.00 78.38 129 GLU A C 1
ATOM 1004 O O . GLU A 1 129 ? -19.912 -3.759 23.833 1.00 78.38 129 GLU A O 1
ATOM 1009 N N . ASN A 1 130 ? -19.587 -5.776 22.910 1.00 73.88 130 ASN A N 1
ATOM 1010 C CA . ASN A 1 130 ? -18.354 -6.061 23.651 1.00 73.88 130 ASN A CA 1
ATOM 1011 C C . ASN A 1 130 ? -17.192 -5.145 23.242 1.00 73.88 130 ASN A C 1
ATOM 1013 O O . ASN A 1 130 ? -16.267 -4.934 24.022 1.00 73.88 130 ASN A O 1
ATOM 1017 N N . GLY A 1 131 ? -17.229 -4.604 22.022 1.00 76.62 131 GLY A N 1
ATOM 1018 C CA . GLY A 1 131 ? -16.208 -3.692 21.512 1.00 76.62 131 GLY A CA 1
ATOM 1019 C C . GLY A 1 131 ? -16.408 -2.235 21.940 1.00 76.62 131 GLY A C 1
ATOM 1020 O O . GLY A 1 131 ? -15.453 -1.461 21.881 1.00 76.62 131 GLY A O 1
ATOM 1021 N N . LYS A 1 132 ? -17.611 -1.847 22.395 1.00 81.94 132 LYS A N 1
ATOM 1022 C CA . LYS A 1 132 ? -17.949 -0.444 22.704 1.00 81.94 132 LYS A CA 1
ATOM 1023 C C . LYS A 1 132 ? -17.041 0.205 23.759 1.00 81.94 132 LYS A C 1
ATOM 1025 O O . LYS A 1 132 ? -16.532 1.284 23.469 1.00 81.94 132 LYS A O 1
ATOM 1030 N N . PRO A 1 133 ? -16.733 -0.426 24.912 1.00 78.31 133 PRO A N 1
ATOM 1031 C CA . PRO A 1 133 ? -15.863 0.191 25.920 1.00 78.31 133 PRO A CA 1
ATOM 1032 C C . PRO A 1 133 ? -14.456 0.490 25.386 1.00 78.31 133 PRO A C 1
ATOM 1034 O O . PRO A 1 133 ? -13.879 1.543 25.655 1.00 78.31 133 PRO A O 1
ATOM 1037 N N . VAL A 1 134 ? -13.909 -0.422 24.574 1.00 75.12 134 VAL A N 1
ATOM 1038 C CA . VAL A 1 134 ? -12.604 -0.239 23.927 1.00 75.12 134 VAL A CA 1
ATOM 1039 C C . VAL A 1 134 ? -12.683 0.856 22.865 1.00 75.12 134 VAL A C 1
ATOM 1041 O O . VAL A 1 134 ? -11.785 1.693 22.789 1.00 75.12 134 VAL A O 1
ATOM 1044 N N . LEU A 1 135 ? -13.756 0.890 22.073 1.00 84.38 135 LEU A N 1
ATOM 1045 C CA . LEU A 1 135 ? -13.974 1.925 21.067 1.00 84.38 135 LEU A CA 1
ATOM 1046 C C . LEU A 1 135 ? -14.062 3.321 21.701 1.00 84.38 135 LEU A C 1
ATOM 1048 O O . LEU A 1 135 ? -13.395 4.237 21.223 1.00 84.38 135 LEU A O 1
ATOM 1052 N N . ASP A 1 136 ? -14.797 3.475 22.803 1.00 83.06 136 ASP A N 1
ATOM 1053 C CA . ASP A 1 136 ? -14.932 4.743 23.529 1.00 83.06 136 ASP A CA 1
ATOM 1054 C C . ASP A 1 136 ? -13.575 5.256 24.036 1.00 83.06 136 ASP A C 1
ATOM 1056 O O . ASP A 1 136 ? -13.264 6.446 23.923 1.00 83.06 136 ASP A O 1
ATOM 1060 N N . LEU A 1 137 ? -12.716 4.357 24.526 1.00 73.31 137 LEU A N 1
ATOM 1061 C CA . LEU A 1 137 ? -11.348 4.699 24.926 1.00 73.31 137 LEU A CA 1
ATOM 1062 C C . LEU A 1 137 ? -10.478 5.106 23.734 1.00 73.31 137 LEU A C 1
ATOM 1064 O O . LEU A 1 137 ? -9.708 6.063 23.833 1.00 73.31 137 LEU A O 1
ATOM 1068 N N . ILE A 1 138 ? -10.596 4.415 22.597 1.00 78.31 138 ILE A N 1
ATOM 1069 C CA . ILE A 1 138 ? -9.872 4.783 21.373 1.00 78.31 138 ILE A CA 1
ATOM 1070 C C . ILE A 1 138 ? -10.322 6.171 20.901 1.00 78.31 138 ILE A C 1
ATOM 1072 O O . ILE A 1 138 ? -9.471 6.988 20.552 1.00 78.31 138 ILE A O 1
ATOM 1076 N N . VAL A 1 139 ? -11.625 6.475 20.940 1.00 84.00 139 VAL A N 1
ATOM 1077 C CA . VAL A 1 139 ? -12.175 7.796 20.586 1.00 84.00 139 VAL A CA 1
ATOM 1078 C C . VAL A 1 139 ? -11.600 8.897 21.481 1.00 84.00 139 VAL A C 1
ATOM 1080 O O . VAL A 1 139 ? -11.252 9.968 20.985 1.00 84.00 139 VAL A O 1
ATOM 1083 N N . GLN A 1 140 ? -11.417 8.643 22.779 1.00 77.06 140 GLN A N 1
ATOM 1084 C CA . GLN A 1 140 ? -10.757 9.596 23.684 1.00 77.06 140 GLN A CA 1
ATOM 1085 C C . GLN A 1 140 ? -9.263 9.776 23.371 1.00 77.06 140 GLN A C 1
ATOM 1087 O O . GLN A 1 140 ? -8.704 10.854 23.570 1.00 77.06 140 GLN A O 1
ATOM 1092 N N . LEU A 1 141 ? -8.615 8.737 22.842 1.00 73.75 141 LEU A N 1
ATOM 1093 C CA . LEU A 1 141 ? -7.199 8.722 22.473 1.00 73.75 141 LEU A CA 1
ATOM 1094 C C . LEU A 1 141 ? -6.949 9.058 20.993 1.00 73.75 141 LEU A C 1
ATOM 1096 O O . LEU A 1 141 ? -5.826 8.895 20.521 1.00 73.75 141 LEU A O 1
ATOM 1100 N N . TRP A 1 142 ? -7.943 9.557 20.252 1.00 80.06 142 TRP A N 1
ATOM 1101 C CA . TRP A 1 142 ? -7.849 9.752 18.796 1.00 80.06 142 TRP A CA 1
ATOM 1102 C C . TRP A 1 142 ? -6.761 10.740 18.358 1.00 80.06 142 TRP A C 1
ATOM 1104 O O . TRP A 1 142 ? -6.268 10.675 17.233 1.00 80.06 142 TRP A O 1
ATOM 1114 N N . SER A 1 143 ? -6.359 11.648 19.253 1.00 73.25 143 SER A N 1
ATOM 1115 C CA . SER A 1 143 ? -5.228 12.560 19.040 1.00 73.25 143 SER A CA 1
ATOM 1116 C C . SER A 1 143 ? -3.888 11.825 18.923 1.00 73.25 143 SER A C 1
ATOM 1118 O O . SER A 1 143 ? -2.925 12.362 18.375 1.00 73.25 143 SER A O 1
ATOM 1120 N N . GLN A 1 144 ? -3.816 10.589 19.418 1.00 69.88 144 GLN A N 1
ATOM 1121 C CA . GLN A 1 144 ? -2.615 9.776 19.411 1.00 69.88 144 GLN A CA 1
ATOM 1122 C C . GLN A 1 144 ? -2.521 8.931 18.146 1.00 69.88 144 GLN A C 1
ATOM 1124 O O . GLN A 1 144 ? -3.437 8.201 17.772 1.00 69.88 144 GLN A O 1
ATOM 1129 N N . SER A 1 145 ? -1.341 8.943 17.524 1.00 65.31 145 SER A N 1
ATOM 1130 C CA . SER A 1 145 ? -1.102 8.184 16.291 1.00 65.31 145 SER A CA 1
ATOM 1131 C C . SER A 1 145 ? -1.392 6.683 16.432 1.00 65.31 145 SER A C 1
ATOM 1133 O O . SER A 1 145 ? -1.957 6.099 15.511 1.00 65.31 145 SER A O 1
ATOM 1135 N N . PHE A 1 146 ? -1.081 6.055 17.575 1.00 69.56 146 PHE A N 1
ATOM 1136 C CA . PHE A 1 146 ? -1.299 4.620 17.803 1.00 69.56 146 PHE A CA 1
ATOM 1137 C C . PHE A 1 146 ? -2.785 4.220 17.843 1.00 69.56 146 PHE A C 1
ATOM 1139 O O . PHE A 1 146 ? -3.101 3.086 17.494 1.00 69.56 146 PHE A O 1
ATOM 1146 N N . ALA A 1 147 ? -3.697 5.135 18.195 1.00 73.75 147 ALA A N 1
ATOM 1147 C CA . ALA A 1 147 ? -5.127 4.840 18.307 1.00 73.75 147 ALA A CA 1
ATOM 1148 C C . ALA A 1 147 ? -5.707 4.354 16.970 1.00 73.75 147 ALA A C 1
ATOM 1150 O O . ALA A 1 147 ? -6.392 3.336 16.927 1.00 73.75 147 ALA A O 1
ATOM 1151 N N . SER A 1 148 ? -5.324 5.002 15.864 1.00 79.50 148 SER A N 1
ATOM 1152 C CA . SER A 1 148 ? -5.695 4.573 14.506 1.00 79.50 148 SER A CA 1
ATOM 1153 C C . SER A 1 148 ? -5.208 3.159 14.155 1.00 79.50 148 SER A C 1
ATOM 1155 O O . SER A 1 148 ? -5.908 2.422 13.470 1.00 79.50 148 SER A O 1
ATOM 1157 N N . HIS A 1 149 ? -4.041 2.743 14.660 1.00 80.38 149 HIS A N 1
ATOM 1158 C CA . HIS A 1 149 ? -3.490 1.411 14.393 1.00 80.38 149 HIS A CA 1
ATOM 1159 C C . HIS A 1 149 ? -4.297 0.346 15.136 1.00 80.38 149 HIS A C 1
ATOM 1161 O O . HIS A 1 149 ? -4.702 -0.655 14.555 1.00 80.38 149 HIS A O 1
ATOM 1167 N N . ILE A 1 150 ? -4.570 0.583 16.422 1.00 77.44 150 ILE A N 1
ATOM 1168 C CA . ILE A 1 150 ? -5.382 -0.322 17.243 1.00 77.44 150 ILE A CA 1
ATOM 1169 C C . ILE A 1 150 ? -6.794 -0.424 16.663 1.00 77.44 150 ILE A C 1
ATOM 1171 O O . ILE A 1 150 ? -7.325 -1.525 16.540 1.00 77.44 150 ILE A O 1
ATOM 1175 N N . PHE A 1 151 ? -7.367 0.706 16.239 1.00 86.62 151 PHE A N 1
ATOM 1176 C CA . PHE A 1 151 ? -8.659 0.738 15.565 1.00 86.62 151 PHE A CA 1
ATOM 1177 C C . PHE A 1 151 ? -8.664 -0.132 14.302 1.00 86.62 151 PHE A C 1
ATOM 1179 O O . PHE A 1 151 ? -9.514 -1.007 14.167 1.00 86.62 151 PHE A O 1
ATOM 1186 N N . ALA A 1 152 ? -7.686 0.049 13.410 1.00 86.56 152 ALA A N 1
ATOM 1187 C CA . ALA A 1 152 ? -7.593 -0.732 12.180 1.00 86.56 152 ALA A CA 1
ATOM 1188 C C . ALA A 1 152 ? -7.392 -2.236 12.434 1.00 86.56 152 ALA A C 1
ATOM 1190 O O . ALA A 1 152 ? -7.907 -3.054 11.684 1.00 86.56 152 ALA A O 1
ATOM 1191 N N . LEU A 1 153 ? -6.687 -2.630 13.495 1.00 81.38 153 LEU A N 1
ATOM 1192 C CA . LEU A 1 153 ? -6.494 -4.048 13.810 1.00 81.38 153 LEU A CA 1
ATOM 1193 C C . LEU A 1 153 ? -7.741 -4.686 14.417 1.00 81.38 153 LEU A C 1
ATOM 1195 O O . LEU A 1 153 ? -8.119 -5.775 14.003 1.00 81.38 153 LEU A O 1
ATOM 1199 N N . LEU A 1 154 ? -8.388 -4.016 15.370 1.00 82.94 154 LEU A N 1
ATOM 1200 C CA . LEU A 1 154 ? -9.467 -4.612 16.159 1.00 82.94 154 LEU A CA 1
ATOM 1201 C C . LEU A 1 154 ? -10.862 -4.398 15.564 1.00 82.94 154 LEU A C 1
ATOM 1203 O O . LEU A 1 154 ? -11.736 -5.227 15.772 1.00 82.94 154 LEU A O 1
ATOM 1207 N N . PHE A 1 155 ? -11.093 -3.303 14.839 1.00 87.94 155 PHE A N 1
ATOM 1208 C CA . PHE A 1 155 ? -12.436 -2.890 14.409 1.00 87.94 155 PHE A CA 1
ATOM 1209 C C . PHE A 1 155 ? -12.624 -2.884 12.885 1.00 87.94 155 PHE A C 1
ATOM 1211 O O . PHE A 1 155 ? -13.642 -2.388 12.402 1.00 87.94 155 PHE A O 1
ATOM 1218 N N . HIS A 1 156 ? -11.688 -3.450 12.111 1.00 88.88 156 HIS A N 1
ATOM 1219 C CA . HIS A 1 156 ? -11.799 -3.472 10.647 1.00 88.88 156 HIS A CA 1
ATOM 1220 C C . HIS A 1 156 ? -13.017 -4.245 10.135 1.00 88.88 156 HIS A C 1
ATOM 1222 O O . HIS A 1 156 ? -13.604 -3.801 9.159 1.00 88.88 156 HIS A O 1
ATOM 1228 N N . LYS A 1 157 ? -13.422 -5.346 10.787 1.00 89.94 157 LYS A N 1
ATOM 1229 C CA . LYS A 1 157 ? -14.648 -6.096 10.442 1.00 89.94 157 LYS A CA 1
ATOM 1230 C C . LYS A 1 157 ? -15.899 -5.433 11.020 1.00 89.94 157 LYS A C 1
ATOM 1232 O O . LYS A 1 157 ? -16.860 -5.173 10.304 1.00 89.94 157 LYS A O 1
ATOM 1237 N N . TRP A 1 158 ? -15.830 -5.043 12.297 1.00 89.81 158 TRP A N 1
ATOM 1238 C CA . TRP A 1 158 ? -16.908 -4.356 13.023 1.00 89.81 158 TRP A CA 1
ATOM 1239 C C . TRP A 1 158 ? -17.486 -3.148 12.270 1.00 89.81 158 TRP A C 1
ATOM 1241 O O . TRP A 1 158 ? -18.704 -2.981 12.229 1.00 89.81 158 TRP A O 1
ATOM 1251 N N . LEU A 1 159 ? -16.631 -2.335 11.634 1.00 88.62 159 LEU A N 1
ATOM 1252 C CA . LEU A 1 159 ? -17.052 -1.134 10.904 1.00 88.62 159 LEU A CA 1
ATOM 1253 C C . LEU A 1 159 ? -18.067 -1.425 9.786 1.00 88.62 159 LEU A C 1
ATOM 1255 O O . LEU A 1 159 ? -18.878 -0.560 9.466 1.00 88.62 159 LEU A O 1
ATOM 1259 N N . PHE A 1 160 ? -18.013 -2.614 9.184 1.00 86.38 160 PHE A N 1
ATOM 1260 C CA . PHE A 1 160 ? -18.899 -2.986 8.084 1.00 86.38 160 PHE A CA 1
ATOM 1261 C C . PHE A 1 160 ? -20.152 -3.717 8.553 1.00 86.38 160 PHE A C 1
ATOM 1263 O O . PHE A 1 160 ? -21.154 -3.668 7.847 1.00 86.38 160 PHE A O 1
ATOM 1270 N N . GLU A 1 161 ? -20.144 -4.341 9.728 1.00 85.56 161 GLU A N 1
ATOM 1271 C CA . GLU A 1 161 ? -21.322 -5.033 10.264 1.00 85.56 161 GLU A CA 1
ATOM 1272 C C . GLU A 1 161 ? -22.290 -4.089 10.990 1.00 85.56 161 GLU A C 1
ATOM 1274 O O . GLU A 1 161 ? -23.507 -4.274 10.941 1.00 85.56 161 GLU A O 1
ATOM 1279 N N . VAL A 1 162 ? -21.780 -3.027 11.620 1.00 82.56 162 VAL A N 1
ATOM 1280 C CA . VAL A 1 162 ? -22.611 -2.086 12.383 1.00 82.56 162 VAL A CA 1
ATOM 1281 C C . VAL A 1 162 ? -23.218 -0.999 11.494 1.00 82.56 162 VAL A C 1
ATOM 1283 O O . VAL A 1 162 ? -22.546 -0.380 10.671 1.00 82.56 162 VAL A O 1
ATOM 1286 N N . GLN A 1 163 ? -24.506 -0.710 11.704 1.00 76.00 163 GLN A N 1
ATOM 1287 C CA . GLN A 1 163 ? -25.185 0.426 11.081 1.00 76.00 163 GLN A CA 1
ATOM 1288 C C . GLN A 1 163 ? -24.844 1.716 11.838 1.00 76.00 163 GLN A C 1
ATOM 1290 O O . GLN A 1 163 ? -25.268 1.918 12.974 1.00 76.00 163 GLN A O 1
ATOM 1295 N N . LEU A 1 164 ? -24.059 2.592 11.209 1.00 77.25 164 LEU A N 1
ATOM 1296 C CA . LEU A 1 164 ? -23.726 3.912 11.743 1.00 77.25 164 LEU A CA 1
ATOM 1297 C C . LEU A 1 164 ? -24.645 4.963 11.110 1.00 77.25 164 LEU A C 1
ATOM 1299 O O . LEU A 1 164 ? -24.482 5.314 9.946 1.00 77.25 164 LEU A O 1
ATOM 1303 N N . GLU A 1 165 ? -25.596 5.487 11.883 1.00 71.50 165 GLU A N 1
ATOM 1304 C CA . GLU A 1 165 ? -26.552 6.501 11.404 1.00 71.50 165 GLU A CA 1
ATOM 1305 C C . GLU A 1 165 ? -25.904 7.882 11.195 1.00 71.50 165 GLU A C 1
ATOM 1307 O O . GLU A 1 165 ? -26.376 8.694 10.400 1.00 71.50 165 GLU A O 1
ATOM 1312 N N . ASN A 1 166 ? -24.797 8.165 11.893 1.00 80.88 166 ASN A N 1
ATOM 1313 C CA . ASN A 1 166 ? -24.143 9.470 11.854 1.00 80.88 166 ASN A CA 1
ATOM 1314 C C . ASN A 1 166 ? -23.018 9.524 10.802 1.00 80.88 166 ASN A C 1
ATOM 1316 O O . ASN A 1 166 ? -21.950 8.927 10.972 1.00 80.88 166 ASN A O 1
ATOM 1320 N N . SER A 1 167 ? -23.236 10.315 9.745 1.00 79.94 167 SER A N 1
ATOM 1321 C CA . SER A 1 167 ? -22.288 10.493 8.636 1.00 79.94 167 SER A CA 1
ATOM 1322 C C . SER A 1 167 ? -20.925 11.047 9.069 1.00 79.94 167 SER A C 1
ATOM 1324 O O . SER A 1 167 ? -19.918 10.732 8.432 1.00 79.94 167 SER A O 1
ATOM 1326 N N . GLU A 1 168 ? -20.853 11.865 10.125 1.00 83.25 168 GLU A N 1
ATOM 1327 C CA . GLU A 1 168 ? -19.571 12.401 10.606 1.00 83.25 168 GLU A CA 1
ATOM 1328 C C . GLU A 1 168 ? -18.734 11.327 11.300 1.00 83.25 168 GLU A C 1
ATOM 1330 O O . GLU A 1 168 ? -17.519 11.248 11.108 1.00 83.25 168 GLU A O 1
ATOM 1335 N N . VAL A 1 169 ? -19.388 10.480 12.095 1.00 85.38 169 VAL A N 1
ATOM 1336 C CA . VAL A 1 169 ? -18.742 9.375 12.814 1.00 85.38 169 VAL A CA 1
ATOM 1337 C C . VAL A 1 169 ? -18.222 8.344 11.818 1.00 85.38 169 VAL A C 1
ATOM 1339 O O . VAL A 1 169 ? -17.068 7.925 11.911 1.00 85.38 169 VAL A O 1
ATOM 1342 N N . LEU A 1 170 ? -19.028 8.022 10.803 1.00 86.62 170 LEU A N 1
ATOM 1343 C CA . LEU A 1 170 ? -18.633 7.133 9.718 1.00 86.62 170 LEU A CA 1
ATOM 1344 C C . LEU A 1 170 ? -17.383 7.639 8.983 1.00 86.62 170 LEU A C 1
ATOM 1346 O O . LEU A 1 170 ? -16.455 6.869 8.725 1.00 86.62 170 LEU A O 1
ATOM 1350 N N . LEU A 1 171 ? -17.320 8.938 8.672 1.00 87.75 171 LEU A N 1
ATOM 1351 C CA . LEU A 1 171 ? -16.148 9.536 8.029 1.00 87.75 171 LEU A CA 1
ATOM 1352 C C . LEU A 1 171 ? -14.907 9.463 8.929 1.00 87.75 171 LEU A C 1
ATOM 1354 O O . LEU A 1 171 ? -13.826 9.113 8.457 1.00 87.75 171 LEU A O 1
ATOM 1358 N N . ARG A 1 172 ? -15.050 9.747 10.229 1.00 88.56 172 ARG A N 1
ATOM 1359 C CA . ARG A 1 172 ? -13.932 9.671 11.183 1.00 88.56 172 ARG A CA 1
ATOM 1360 C C . ARG A 1 172 ? -13.381 8.250 11.291 1.00 88.56 172 ARG A C 1
ATOM 1362 O O . ARG A 1 172 ? -12.172 8.064 11.172 1.00 88.56 172 ARG A O 1
ATOM 1369 N N . TYR A 1 173 ? -14.248 7.258 11.475 1.00 90.31 173 TYR A N 1
ATOM 1370 C CA . TYR A 1 173 ? -13.848 5.855 11.608 1.00 90.31 173 TYR A CA 1
ATOM 1371 C C . TYR A 1 173 ? -13.245 5.296 10.324 1.00 90.31 173 TYR A C 1
ATOM 1373 O O . TYR A 1 173 ? -12.185 4.675 10.364 1.00 90.31 173 TYR A O 1
ATOM 1381 N N . SER A 1 174 ? -13.853 5.577 9.173 1.00 90.44 174 SER A N 1
ATOM 1382 C CA . SER A 1 174 ? -13.304 5.141 7.887 1.00 90.44 174 SER A CA 1
ATOM 1383 C C . SER A 1 174 ? -11.941 5.768 7.581 1.00 90.44 174 SER A C 1
ATOM 1385 O O . SER A 1 174 ? -11.025 5.067 7.154 1.00 90.44 174 SER A O 1
ATOM 1387 N N . SER A 1 175 ? -11.753 7.055 7.884 1.00 90.25 175 SER A N 1
ATOM 1388 C CA . SER A 1 175 ? -10.446 7.709 7.757 1.00 90.25 175 SER A CA 1
ATOM 1389 C C . SER A 1 175 ? -9.397 7.086 8.686 1.00 90.25 175 SER A C 1
ATOM 1391 O O . SER A 1 175 ? -8.271 6.827 8.258 1.00 90.25 175 SER A O 1
ATOM 1393 N N . ALA A 1 176 ? -9.757 6.768 9.933 1.00 89.62 176 ALA A N 1
ATOM 1394 C CA . ALA A 1 176 ? -8.834 6.109 10.853 1.00 89.62 176 ALA A CA 1
ATOM 1395 C C . ALA A 1 176 ? -8.506 4.668 10.472 1.00 89.62 176 ALA A C 1
ATOM 1397 O O . ALA A 1 176 ? -7.365 4.259 10.683 1.00 89.62 176 ALA A O 1
ATOM 1398 N N . LEU A 1 177 ? -9.445 3.922 9.881 1.00 92.31 177 LEU A N 1
ATOM 1399 C CA . LEU A 1 177 ? -9.165 2.601 9.321 1.00 92.31 177 LEU A CA 1
ATOM 1400 C C . LEU A 1 177 ? -8.071 2.700 8.252 1.00 92.31 177 LEU A C 1
ATOM 1402 O O . LEU A 1 177 ? -7.058 2.011 8.347 1.00 92.31 177 LEU A O 1
ATOM 1406 N N . VAL A 1 178 ? -8.239 3.598 7.275 1.00 92.56 178 VAL A N 1
ATOM 1407 C CA . VAL A 1 178 ? -7.276 3.768 6.175 1.00 92.56 178 VAL A CA 1
ATOM 1408 C C . VAL A 1 178 ? -5.926 4.274 6.691 1.00 92.56 178 VAL A C 1
ATOM 1410 O O . VAL A 1 178 ? -4.879 3.738 6.319 1.00 92.56 178 VAL A O 1
ATOM 1413 N N . GLN A 1 179 ? -5.916 5.267 7.582 1.00 89.50 179 GLN A N 1
ATOM 1414 C CA . GLN A 1 179 ? -4.678 5.809 8.148 1.00 89.50 179 GLN A CA 1
ATOM 1415 C C . GLN A 1 179 ? -3.945 4.782 9.025 1.00 89.50 179 GLN A C 1
ATOM 1417 O O . GLN A 1 179 ? -2.718 4.666 8.952 1.00 89.50 179 GLN A O 1
ATOM 1422 N N . GLY A 1 180 ? -4.689 4.027 9.834 1.00 83.88 180 GLY A N 1
ATOM 1423 C CA . GLY A 1 180 ? -4.166 2.950 10.665 1.00 83.88 180 GLY A CA 1
ATOM 1424 C C . GLY A 1 180 ? -3.560 1.838 9.821 1.00 83.88 180 GLY A C 1
ATOM 1425 O O . GLY A 1 180 ? -2.387 1.508 9.998 1.00 83.88 180 GLY A O 1
ATOM 1426 N N . ALA A 1 181 ? -4.316 1.330 8.844 1.00 90.25 181 ALA A N 1
ATOM 1427 C CA . ALA A 1 181 ? -3.866 0.294 7.918 1.00 90.25 181 ALA A CA 1
ATOM 1428 C C . ALA A 1 181 ? -2.632 0.737 7.116 1.00 90.25 181 ALA A C 1
ATOM 1430 O O . ALA A 1 181 ? -1.677 -0.026 6.996 1.00 90.25 181 ALA A O 1
ATOM 1431 N N . THR A 1 182 ? -2.584 1.998 6.663 1.00 89.69 182 THR A N 1
ATOM 1432 C CA . THR A 1 182 ? -1.399 2.572 5.999 1.00 89.69 182 THR A CA 1
ATOM 1433 C C . THR A 1 182 ? -0.147 2.396 6.850 1.00 89.69 182 THR A C 1
ATOM 1435 O O . THR A 1 182 ? 0.865 1.883 6.374 1.00 89.69 182 THR A O 1
ATOM 1438 N N . ASN A 1 183 ? -0.202 2.812 8.114 1.00 83.06 183 ASN A N 1
ATOM 1439 C CA . ASN A 1 183 ? 0.959 2.746 8.991 1.00 83.06 183 ASN A CA 1
ATOM 1440 C C . ASN A 1 183 ? 1.332 1.298 9.338 1.00 83.06 183 ASN A C 1
ATOM 1442 O O . ASN A 1 183 ? 2.515 0.969 9.384 1.00 83.06 183 ASN A O 1
ATOM 1446 N N . ILE A 1 184 ? 0.338 0.433 9.545 1.00 82.44 184 ILE A N 1
ATOM 1447 C CA . ILE A 1 184 ? 0.532 -0.992 9.836 1.00 82.44 184 ILE A CA 1
ATOM 1448 C C . ILE A 1 184 ? 1.228 -1.700 8.671 1.00 82.44 184 ILE A C 1
ATOM 1450 O O . ILE A 1 184 ? 2.217 -2.398 8.877 1.00 82.44 184 ILE A O 1
ATOM 1454 N N . PHE A 1 185 ? 0.789 -1.479 7.434 1.00 87.44 185 PHE A N 1
ATOM 1455 C CA . PHE A 1 185 ? 1.428 -2.098 6.272 1.00 87.44 185 PHE A CA 1
ATOM 1456 C C . PHE A 1 185 ? 2.846 -1.566 6.038 1.00 87.44 185 PHE A C 1
ATOM 1458 O O . PHE A 1 185 ? 3.725 -2.300 5.590 1.00 87.44 185 PHE A O 1
ATOM 1465 N N . TRP A 1 186 ? 3.122 -0.313 6.411 1.00 84.00 186 TRP A N 1
ATOM 1466 C CA . TRP A 1 186 ? 4.494 0.197 6.444 1.00 84.00 186 TRP A CA 1
ATOM 1467 C C . TRP A 1 186 ? 5.383 -0.520 7.469 1.00 84.00 186 TRP A C 1
ATOM 1469 O O . TRP A 1 186 ? 6.582 -0.652 7.225 1.00 84.00 186 TRP A O 1
ATOM 1479 N N . ILE A 1 187 ? 4.836 -1.003 8.590 1.00 76.88 187 ILE A N 1
ATOM 1480 C CA . ILE A 1 187 ? 5.587 -1.844 9.540 1.00 76.88 187 ILE A CA 1
ATOM 1481 C C . ILE A 1 187 ? 5.991 -3.157 8.862 1.00 76.88 187 ILE A C 1
ATOM 1483 O O . ILE A 1 187 ? 7.151 -3.558 8.963 1.00 76.88 187 ILE A O 1
ATOM 1487 N N . ASP A 1 188 ? 5.076 -3.783 8.126 1.00 80.81 188 ASP A N 1
ATOM 1488 C CA . ASP A 1 188 ? 5.343 -5.013 7.374 1.00 80.81 188 ASP A CA 1
ATOM 1489 C C . ASP A 1 188 ? 6.426 -4.807 6.301 1.00 80.81 188 ASP A C 1
ATOM 1491 O O . ASP A 1 188 ? 7.389 -5.573 6.239 1.00 80.81 188 ASP A O 1
ATOM 1495 N N . ILE A 1 189 ? 6.375 -3.698 5.552 1.00 81.44 189 ILE A N 1
ATOM 1496 C CA . ILE A 1 189 ? 7.441 -3.326 4.605 1.00 81.44 189 ILE A CA 1
ATOM 1497 C C . ILE A 1 189 ? 8.790 -3.146 5.309 1.00 81.44 189 ILE A C 1
ATOM 1499 O O . ILE A 1 189 ? 9.801 -3.684 4.859 1.00 81.44 189 ILE A O 1
ATOM 1503 N N . ASN A 1 190 ? 8.826 -2.387 6.407 1.00 79.19 190 ASN A N 1
ATOM 1504 C CA . ASN A 1 190 ? 10.073 -2.074 7.109 1.00 79.19 190 ASN A CA 1
ATOM 1505 C C . ASN A 1 190 ? 10.697 -3.304 7.776 1.00 79.19 190 ASN A C 1
ATOM 1507 O O . ASN A 1 190 ? 11.918 -3.407 7.859 1.00 79.19 190 ASN A O 1
ATOM 1511 N N . THR A 1 191 ? 9.863 -4.229 8.249 1.00 72.56 191 THR A N 1
ATOM 1512 C CA . THR A 1 191 ? 10.304 -5.494 8.851 1.00 72.56 191 THR A CA 1
ATOM 1513 C C . THR A 1 191 ? 10.520 -6.599 7.820 1.00 72.56 191 THR A C 1
ATOM 1515 O O . THR A 1 191 ? 11.065 -7.642 8.172 1.00 72.56 191 THR A O 1
ATOM 1518 N N . ASN A 1 192 ? 10.126 -6.376 6.560 1.00 78.50 192 ASN A N 1
ATOM 1519 C CA . ASN A 1 192 ? 10.076 -7.386 5.505 1.00 78.50 192 ASN A CA 1
ATOM 1520 C C . ASN A 1 192 ? 9.312 -8.651 5.947 1.00 78.50 192 ASN A C 1
ATOM 1522 O O . ASN A 1 192 ? 9.731 -9.776 5.680 1.00 78.50 192 ASN A O 1
ATOM 1526 N N . THR A 1 193 ? 8.206 -8.460 6.670 1.00 74.31 193 THR A N 1
ATOM 1527 C CA . THR A 1 193 ? 7.304 -9.538 7.093 1.00 74.31 193 THR A CA 1
ATOM 1528 C C . THR A 1 193 ? 5.886 -9.257 6.610 1.00 74.31 193 THR A C 1
ATOM 1530 O O . THR A 1 193 ? 5.568 -8.128 6.263 1.00 74.31 193 THR A O 1
ATOM 1533 N N . ARG A 1 194 ? 5.039 -10.288 6.539 1.00 79.06 194 ARG A N 1
ATOM 1534 C CA . ARG A 1 194 ? 3.644 -10.189 6.073 1.00 79.06 194 ARG A CA 1
ATOM 1535 C C . ARG A 1 194 ? 2.670 -10.520 7.203 1.00 79.06 194 ARG A C 1
ATOM 1537 O O . ARG A 1 194 ? 1.798 -11.371 7.053 1.00 79.06 194 ARG A O 1
ATOM 1544 N N . ARG A 1 195 ? 2.872 -9.921 8.380 1.00 71.81 195 ARG A N 1
ATOM 1545 C CA . ARG A 1 195 ? 2.086 -10.234 9.588 1.00 71.81 195 ARG A CA 1
ATOM 1546 C C . ARG A 1 195 ? 0.649 -9.740 9.485 1.00 71.81 195 ARG A C 1
ATOM 1548 O O . ARG A 1 195 ? -0.234 -10.316 10.115 1.00 71.81 195 ARG A O 1
ATOM 1555 N N . PHE A 1 196 ? 0.421 -8.687 8.707 1.00 80.00 196 PHE A N 1
ATOM 1556 C CA . PHE A 1 196 ? -0.881 -8.047 8.537 1.00 80.00 196 PHE A CA 1
ATOM 1557 C C . PHE A 1 196 ? -1.543 -8.406 7.205 1.00 80.00 196 PHE A C 1
ATOM 1559 O O . PHE A 1 196 ? -2.422 -7.688 6.725 1.00 80.00 196 PHE A O 1
ATOM 1566 N N . PHE A 1 197 ? -1.142 -9.540 6.617 1.00 83.69 197 PHE A N 1
ATOM 1567 C CA . PHE A 1 197 ? -1.722 -10.046 5.379 1.00 83.69 197 PHE A CA 1
ATOM 1568 C C . PHE A 1 197 ? -3.231 -10.281 5.493 1.00 83.69 197 PHE A C 1
ATOM 1570 O O . PHE A 1 197 ? -3.941 -9.908 4.567 1.00 83.69 197 PHE A O 1
ATOM 1577 N N . SER A 1 198 ? -3.743 -10.824 6.607 1.00 82.75 198 SER A N 1
ATOM 1578 C CA . SER A 1 198 ? -5.188 -11.079 6.743 1.00 82.75 198 SER A CA 1
ATOM 1579 C C . SER A 1 198 ? -6.010 -9.789 6.706 1.00 82.75 198 SER A C 1
ATOM 1581 O O . SER A 1 198 ? -7.009 -9.722 5.994 1.00 82.75 198 SER A O 1
ATOM 1583 N N . LEU A 1 199 ? -5.528 -8.722 7.356 1.00 86.56 199 LEU A N 1
ATOM 1584 C CA . LEU A 1 199 ? -6.131 -7.389 7.260 1.00 86.56 199 LEU A CA 1
ATOM 1585 C C . LEU A 1 199 ? -6.114 -6.868 5.814 1.00 86.56 199 LEU A C 1
ATOM 1587 O O . LEU A 1 199 ? -7.123 -6.352 5.336 1.00 86.56 199 LEU A O 1
ATOM 1591 N N . PHE A 1 200 ? -4.984 -6.987 5.108 1.00 91.19 2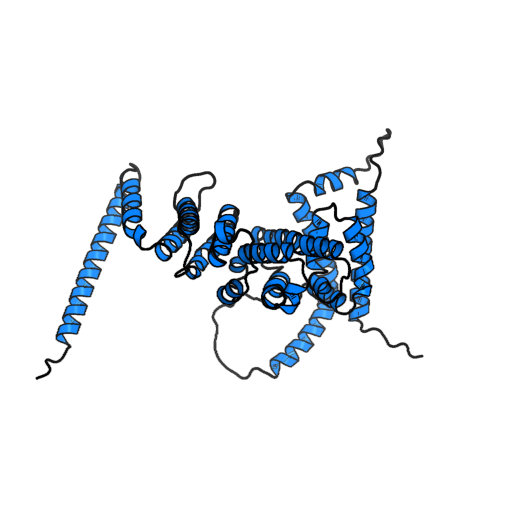00 PHE A N 1
ATOM 1592 C CA . PHE A 1 200 ? -4.895 -6.554 3.710 1.00 91.19 200 PHE A CA 1
ATOM 1593 C C . PHE A 1 200 ? -5.842 -7.345 2.802 1.00 91.19 200 PHE A C 1
ATOM 1595 O O . PHE A 1 200 ? -6.556 -6.754 1.995 1.00 91.19 200 PHE A O 1
ATOM 1602 N N . HIS A 1 201 ? -5.867 -8.667 2.964 1.00 90.81 201 HIS A N 1
ATOM 1603 C CA . HIS A 1 201 ? -6.720 -9.574 2.210 1.00 90.81 201 HIS A CA 1
ATOM 1604 C C . HIS A 1 201 ? -8.201 -9.245 2.421 1.00 90.81 201 HIS A C 1
ATOM 1606 O O . HIS A 1 201 ? -8.917 -9.074 1.442 1.00 90.81 201 HIS A O 1
ATOM 1612 N N . TYR A 1 202 ? -8.642 -9.055 3.669 1.00 90.31 202 TYR A N 1
ATOM 1613 C CA . TYR A 1 202 ? -10.014 -8.644 3.984 1.00 90.31 202 TYR A CA 1
ATOM 1614 C C . TYR A 1 202 ? -10.380 -7.304 3.326 1.00 90.31 202 TYR A C 1
ATOM 1616 O O . TYR A 1 202 ? -11.407 -7.185 2.660 1.00 90.31 202 TYR A O 1
ATOM 1624 N N . LEU A 1 203 ? -9.515 -6.288 3.446 1.00 92.81 203 LEU A N 1
ATOM 1625 C CA . LEU A 1 203 ? -9.772 -4.973 2.849 1.00 92.81 203 LEU A CA 1
ATOM 1626 C C . LEU A 1 203 ? -9.827 -5.012 1.313 1.00 92.81 203 LEU A C 1
ATOM 1628 O O . LEU A 1 203 ? -10.552 -4.221 0.710 1.00 92.81 203 LEU A O 1
ATOM 1632 N N . LEU A 1 204 ? -9.068 -5.902 0.672 1.00 92.62 204 LEU A N 1
ATOM 1633 C CA . LEU A 1 204 ? -9.086 -6.054 -0.779 1.00 92.62 204 LEU A CA 1
ATOM 1634 C C . LEU A 1 204 ? -10.288 -6.885 -1.248 1.00 92.62 204 LEU A C 1
ATOM 1636 O O . LEU A 1 204 ? -11.092 -6.395 -2.035 1.00 92.62 204 LEU A O 1
ATOM 1640 N N . GLU A 1 205 ? -10.406 -8.124 -0.775 1.00 90.00 205 GLU A N 1
ATOM 1641 C CA . GLU A 1 205 ? -11.362 -9.116 -1.283 1.00 90.00 205 GLU A CA 1
ATOM 1642 C C . GLU A 1 205 ? -12.779 -8.894 -0.754 1.00 90.00 205 GLU A C 1
ATOM 1644 O O . GLU A 1 205 ? -13.737 -8.968 -1.517 1.00 90.00 205 GLU A O 1
ATOM 1649 N N . GLU A 1 206 ? -12.932 -8.576 0.532 1.00 87.38 206 GLU A N 1
ATOM 1650 C CA . GLU A 1 206 ? -14.253 -8.492 1.164 1.00 87.38 206 GLU A CA 1
ATOM 1651 C C . GLU A 1 206 ? -14.805 -7.069 1.212 1.00 87.38 206 GLU A C 1
ATOM 1653 O O . GLU A 1 206 ? -16.019 -6.889 1.285 1.00 87.38 206 GLU A O 1
ATOM 1658 N N . VAL A 1 207 ? -13.944 -6.049 1.149 1.00 89.00 207 VAL A N 1
ATOM 1659 C CA . VAL A 1 207 ? -14.370 -4.642 1.197 1.00 89.00 207 VAL A CA 1
ATOM 1660 C C . VAL A 1 207 ? -14.289 -3.975 -0.169 1.00 89.00 207 VAL A C 1
ATOM 1662 O O . VAL A 1 207 ? -15.304 -3.482 -0.659 1.00 89.00 207 VAL A O 1
ATOM 1665 N N . ALA A 1 208 ? -13.105 -3.917 -0.785 1.00 89.25 208 ALA A N 1
ATOM 1666 C CA . ALA A 1 208 ? -12.929 -3.184 -2.038 1.00 89.25 208 ALA A CA 1
ATOM 1667 C C . ALA A 1 208 ? -13.593 -3.896 -3.222 1.00 89.25 208 ALA A C 1
ATOM 1669 O O . ALA A 1 208 ? -14.251 -3.239 -4.021 1.00 89.25 208 ALA A O 1
ATOM 1670 N N . LEU A 1 209 ? -13.473 -5.225 -3.317 1.00 88.56 209 LEU A N 1
ATOM 1671 C CA . LEU A 1 209 ? -14.054 -5.991 -4.424 1.00 88.56 209 LEU A CA 1
ATOM 1672 C C . LEU A 1 209 ? -15.571 -6.251 -4.296 1.00 88.56 209 LEU A C 1
ATOM 1674 O O . LEU A 1 209 ? -16.195 -6.735 -5.248 1.00 88.56 209 LEU A O 1
ATOM 1678 N N . VAL A 1 210 ? -16.173 -5.917 -3.146 1.00 87.94 210 VAL A N 1
ATOM 1679 C CA . VAL A 1 210 ? -17.601 -6.107 -2.852 1.00 87.94 210 VAL A CA 1
ATOM 1680 C C . VAL A 1 210 ? -18.301 -4.743 -2.740 1.00 87.94 210 VAL A C 1
ATOM 1682 O O . VAL A 1 210 ? -18.237 -4.088 -1.695 1.00 87.94 210 VAL A O 1
ATOM 1685 N N . PRO A 1 211 ? -19.069 -4.316 -3.765 1.00 81.06 211 PRO A N 1
ATOM 1686 C CA . PRO A 1 211 ? -19.712 -2.998 -3.783 1.00 81.06 211 PRO A CA 1
ATOM 1687 C C . PRO A 1 211 ? -20.648 -2.736 -2.595 1.00 81.06 211 PRO A C 1
ATOM 1689 O O . PRO A 1 211 ? -20.789 -1.596 -2.154 1.00 81.06 211 PRO A O 1
ATOM 1692 N N . MET A 1 212 ? -21.282 -3.785 -2.055 1.00 84.19 212 MET A N 1
ATOM 1693 C CA . MET A 1 212 ? -22.168 -3.672 -0.890 1.00 84.19 212 MET A CA 1
ATOM 1694 C C . MET A 1 212 ? -21.435 -3.170 0.358 1.00 84.19 212 MET A C 1
ATOM 1696 O O . MET A 1 212 ? -21.992 -2.369 1.104 1.00 84.19 212 MET A O 1
ATOM 1700 N N . HIS A 1 213 ? -20.192 -3.605 0.576 1.00 82.38 213 HIS A N 1
ATOM 1701 C CA . HIS A 1 213 ? -19.375 -3.162 1.704 1.00 82.38 213 HIS A CA 1
ATOM 1702 C C . HIS A 1 213 ? -18.691 -1.830 1.421 1.00 82.38 213 HIS A C 1
ATOM 1704 O O . HIS A 1 213 ? -18.646 -0.971 2.300 1.00 82.38 213 HIS A O 1
ATOM 1710 N N . LEU A 1 214 ? -18.252 -1.601 0.181 1.00 83.38 214 LEU A N 1
ATOM 1711 C CA . LEU A 1 214 ? -17.652 -0.330 -0.213 1.00 83.38 214 LEU A CA 1
ATOM 1712 C C . LEU A 1 214 ? -18.613 0.853 -0.004 1.00 83.38 214 LEU A C 1
ATOM 1714 O O . LEU A 1 214 ? -18.221 1.884 0.546 1.00 83.38 214 LEU A O 1
ATOM 1718 N N . ASN A 1 215 ? -19.891 0.678 -0.358 1.00 84.50 215 ASN A N 1
ATOM 1719 C CA . ASN A 1 215 ? -20.931 1.698 -0.197 1.00 84.50 215 ASN A CA 1
ATOM 1720 C C . ASN A 1 215 ? -21.247 2.045 1.267 1.00 84.50 215 ASN A C 1
ATOM 1722 O O . ASN A 1 215 ? -21.841 3.093 1.516 1.00 84.50 215 ASN A O 1
ATOM 1726 N N . LYS A 1 216 ? -20.840 1.211 2.235 1.00 84.94 216 LYS A N 1
ATOM 1727 C CA . LYS A 1 216 ? -20.978 1.528 3.665 1.00 84.94 216 LYS A CA 1
ATOM 1728 C C . LYS A 1 216 ? -19.979 2.590 4.123 1.00 84.94 216 LYS A C 1
ATOM 1730 O O . LYS A 1 216 ? -20.194 3.194 5.164 1.00 84.94 216 LYS A O 1
ATOM 1735 N N . ILE A 1 217 ? -18.905 2.841 3.371 1.00 84.88 217 ILE A N 1
ATOM 1736 C CA . ILE A 1 217 ? -17.895 3.850 3.703 1.00 84.88 217 ILE A CA 1
ATOM 1737 C C . ILE A 1 217 ? -18.169 5.166 2.961 1.00 84.88 217 ILE A C 1
ATOM 1739 O O . ILE A 1 217 ? -18.604 5.173 1.811 1.00 84.88 217 ILE A O 1
ATOM 1743 N N . ALA A 1 218 ? -17.829 6.295 3.592 1.00 86.69 218 ALA A N 1
ATOM 1744 C CA . ALA A 1 218 ? -17.819 7.607 2.954 1.00 86.69 218 ALA A CA 1
ATOM 1745 C C . ALA A 1 218 ? -16.947 7.633 1.682 1.00 86.69 218 ALA A C 1
ATOM 1747 O O . ALA A 1 218 ? -15.817 7.148 1.666 1.00 86.69 218 ALA A O 1
ATOM 1748 N N . LEU A 1 219 ? -17.429 8.297 0.632 1.00 86.56 219 LEU A N 1
ATOM 1749 C CA . LEU A 1 219 ? -16.803 8.296 -0.696 1.00 86.56 219 LEU A CA 1
ATOM 1750 C C . LEU A 1 219 ? -15.336 8.776 -0.697 1.00 86.56 219 LEU A C 1
ATOM 1752 O O . LEU A 1 219 ? -14.516 8.287 -1.472 1.00 86.56 219 LEU A O 1
ATOM 1756 N N . GLN A 1 220 ? -14.976 9.698 0.202 1.00 87.88 220 GLN A N 1
ATOM 1757 C CA . GLN A 1 220 ? -13.585 10.123 0.378 1.00 87.88 220 GLN A CA 1
ATOM 1758 C C . GLN A 1 220 ? -12.697 8.982 0.897 1.00 87.88 220 GLN A C 1
ATOM 1760 O O . GLN A 1 220 ? -11.639 8.722 0.333 1.00 87.88 220 GLN A O 1
ATOM 1765 N N . ALA A 1 221 ? -13.152 8.252 1.915 1.00 88.44 221 ALA A N 1
ATOM 1766 C CA . ALA A 1 221 ? -12.399 7.139 2.474 1.00 88.44 221 ALA A CA 1
ATOM 1767 C C . ALA A 1 221 ? -12.369 5.918 1.539 1.00 88.44 221 ALA A C 1
ATOM 1769 O O . ALA A 1 221 ? -11.384 5.188 1.548 1.00 88.44 221 ALA A O 1
ATOM 1770 N N . GLN A 1 222 ? -13.373 5.734 0.670 1.00 90.56 222 GLN A N 1
ATOM 1771 C CA . GLN A 1 222 ? -13.294 4.752 -0.420 1.00 90.56 222 GLN A CA 1
ATOM 1772 C C . GLN A 1 222 ? -12.098 5.050 -1.336 1.00 90.56 222 GLN A C 1
ATOM 1774 O O . GLN A 1 222 ? -11.288 4.174 -1.616 1.00 90.56 222 GLN A O 1
ATOM 1779 N N . ARG A 1 223 ? -11.939 6.306 -1.769 1.00 90.50 223 ARG A N 1
ATOM 1780 C CA . ARG A 1 223 ? -10.804 6.719 -2.610 1.00 90.50 223 ARG A CA 1
ATOM 1781 C C . ARG A 1 223 ? -9.472 6.487 -1.909 1.00 90.50 223 ARG A C 1
ATOM 1783 O O . ARG A 1 223 ? -8.567 5.907 -2.503 1.00 90.50 223 ARG A O 1
ATOM 1790 N N . ASP A 1 224 ? -9.376 6.894 -0.647 1.00 91.88 224 ASP A N 1
ATOM 1791 C CA . ASP A 1 224 ? -8.153 6.737 0.139 1.00 91.88 224 ASP A CA 1
ATOM 1792 C C . ASP A 1 224 ? -7.821 5.251 0.381 1.00 91.88 224 ASP A C 1
ATOM 1794 O O . ASP A 1 224 ? -6.649 4.874 0.346 1.00 91.88 224 ASP A O 1
ATOM 1798 N N . LEU A 1 225 ? -8.833 4.386 0.530 1.00 93.38 225 LEU A N 1
ATOM 1799 C CA . LEU A 1 225 ? -8.670 2.932 0.602 1.00 93.38 225 LEU A CA 1
ATOM 1800 C C . LEU A 1 225 ? -8.107 2.357 -0.705 1.00 93.38 225 LEU A C 1
ATOM 1802 O O . LEU A 1 225 ? -7.172 1.564 -0.664 1.00 93.38 225 LEU A O 1
ATOM 1806 N N . TYR A 1 226 ? -8.610 2.769 -1.870 1.00 93.19 226 TYR A N 1
ATOM 1807 C CA . TYR A 1 226 ? -8.066 2.297 -3.150 1.00 93.19 226 TYR A CA 1
ATOM 1808 C C . TYR A 1 226 ? -6.630 2.776 -3.383 1.00 93.19 226 TYR A C 1
ATOM 1810 O O . TYR A 1 226 ? -5.802 2.012 -3.881 1.00 93.19 226 TYR A O 1
ATOM 1818 N N . LEU A 1 227 ? -6.293 4.006 -2.981 1.00 93.69 227 LEU A N 1
ATOM 1819 C CA . LEU A 1 227 ? -4.907 4.485 -3.008 1.00 93.69 227 LEU A CA 1
ATOM 1820 C C . LEU A 1 227 ? -4.022 3.660 -2.067 1.00 93.69 227 LEU A C 1
ATOM 1822 O O . LEU A 1 227 ? -2.929 3.249 -2.450 1.00 93.69 227 LEU A O 1
ATOM 1826 N N . LEU A 1 228 ? -4.508 3.355 -0.862 1.00 94.94 228 LEU A N 1
ATOM 1827 C CA . LEU A 1 228 ? -3.831 2.464 0.073 1.00 94.94 228 LEU A CA 1
ATOM 1828 C C . LEU A 1 228 ? -3.575 1.088 -0.560 1.00 94.94 228 LEU A C 1
ATOM 1830 O O . LEU A 1 228 ? -2.426 0.662 -0.636 1.00 94.94 228 LEU A O 1
ATOM 1834 N N . LEU A 1 229 ? -4.608 0.415 -1.063 1.00 94.94 229 LEU A N 1
ATOM 1835 C CA . LEU A 1 229 ? -4.486 -0.916 -1.663 1.00 94.94 229 LEU A CA 1
ATOM 1836 C C . LEU A 1 229 ? -3.532 -0.915 -2.867 1.00 94.94 229 LEU A C 1
ATOM 1838 O O . LEU A 1 229 ? -2.693 -1.809 -2.987 1.00 94.94 229 LEU A O 1
ATOM 1842 N N . SER A 1 230 ? -3.570 0.143 -3.683 1.00 94.25 230 SER A N 1
ATOM 1843 C CA . SER A 1 230 ? -2.663 0.328 -4.825 1.00 94.25 230 SER A CA 1
ATOM 1844 C C . SER A 1 230 ? -1.185 0.310 -4.415 1.00 94.25 230 SER A C 1
ATOM 1846 O O . SER A 1 230 ? -0.360 -0.272 -5.116 1.00 94.25 230 SER A O 1
ATOM 1848 N N . ARG A 1 231 ? -0.839 0.890 -3.255 1.00 93.62 231 ARG A N 1
ATOM 1849 C CA . ARG A 1 231 ? 0.545 0.915 -2.744 1.00 93.62 231 ARG A CA 1
ATOM 1850 C C . ARG A 1 231 ? 1.063 -0.468 -2.369 1.00 93.62 231 ARG A C 1
ATOM 1852 O O . ARG A 1 231 ? 2.256 -0.717 -2.529 1.00 93.62 231 ARG A O 1
ATOM 1859 N N . PHE A 1 232 ? 0.211 -1.338 -1.827 1.00 94.12 232 PHE A N 1
ATOM 1860 C CA . PHE A 1 232 ? 0.638 -2.568 -1.143 1.00 94.12 232 PHE A CA 1
ATOM 1861 C C . PHE A 1 232 ? 0.272 -3.866 -1.879 1.00 94.12 232 PHE A C 1
ATOM 1863 O O . PHE A 1 232 ? 0.759 -4.926 -1.491 1.00 94.12 232 PHE A O 1
ATOM 1870 N N . ILE A 1 233 ? -0.502 -3.813 -2.969 1.00 93.69 233 ILE A N 1
ATOM 1871 C CA . ILE A 1 233 ? -0.929 -5.015 -3.709 1.00 93.69 233 ILE A CA 1
ATOM 1872 C C . ILE A 1 233 ? 0.243 -5.871 -4.213 1.00 93.69 233 ILE A C 1
ATOM 1874 O O . ILE A 1 233 ? 0.177 -7.098 -4.157 1.00 93.69 233 ILE A O 1
ATOM 1878 N N . PHE A 1 234 ? 1.346 -5.238 -4.631 1.00 92.44 234 PHE A N 1
ATOM 1879 C CA . PHE A 1 234 ? 2.557 -5.955 -5.040 1.00 92.44 234 PHE A CA 1
ATOM 1880 C C . PHE A 1 234 ? 3.282 -6.579 -3.850 1.00 92.44 234 PHE A C 1
ATOM 1882 O O . PHE A 1 234 ? 3.766 -7.693 -3.969 1.00 92.44 234 PHE A O 1
ATOM 1889 N N . PHE A 1 235 ? 3.318 -5.914 -2.692 1.00 92.12 235 PHE A N 1
ATOM 1890 C CA . PHE A 1 235 ? 3.992 -6.438 -1.501 1.00 92.12 235 PHE A CA 1
ATOM 1891 C C . PHE A 1 235 ? 3.382 -7.755 -0.999 1.00 92.12 235 PHE A C 1
ATOM 1893 O O . PHE A 1 235 ? 4.106 -8.666 -0.585 1.00 92.12 235 PHE A O 1
ATOM 1900 N N . TYR A 1 236 ? 2.052 -7.849 -1.043 1.00 89.56 236 TYR A N 1
ATOM 1901 C CA . TYR A 1 236 ? 1.291 -9.001 -0.560 1.00 89.56 236 TYR A CA 1
ATOM 1902 C C . TYR A 1 236 ? 1.003 -10.064 -1.631 1.00 89.56 236 TYR A C 1
ATOM 1904 O O . TYR A 1 236 ? 0.234 -10.979 -1.366 1.00 89.56 236 TYR A O 1
ATOM 1912 N N . ASN A 1 237 ? 1.626 -9.991 -2.813 1.00 89.06 237 ASN A N 1
ATOM 1913 C CA . ASN A 1 237 ? 1.458 -10.967 -3.901 1.00 89.06 237 ASN A CA 1
ATOM 1914 C C . ASN A 1 237 ? 0.018 -11.131 -4.439 1.00 89.06 237 ASN A C 1
ATOM 1916 O O . ASN A 1 237 ? -0.270 -12.139 -5.075 1.00 89.06 237 ASN A O 1
ATOM 1920 N N . LEU A 1 238 ? -0.891 -10.168 -4.258 1.00 87.81 238 LEU A N 1
ATOM 1921 C CA . LEU A 1 238 ? -2.283 -10.286 -4.739 1.00 87.81 238 LEU A CA 1
ATOM 1922 C C . LEU A 1 238 ? -2.469 -9.709 -6.148 1.00 87.81 238 LEU A C 1
ATOM 1924 O O . LEU A 1 238 ? -3.481 -9.082 -6.462 1.00 87.81 238 LEU A O 1
ATOM 1928 N N . VAL A 1 239 ? -1.472 -9.892 -7.015 1.00 86.75 239 VAL A N 1
ATOM 1929 C CA . VAL A 1 239 ? -1.460 -9.219 -8.320 1.00 86.75 239 VAL A CA 1
ATOM 1930 C C . VAL A 1 239 ? -2.443 -9.833 -9.318 1.00 86.75 239 VAL A C 1
ATOM 1932 O O . VAL A 1 239 ? -2.925 -9.133 -10.205 1.00 86.75 239 VAL A O 1
ATOM 1935 N N . ASP A 1 240 ? -2.852 -11.085 -9.111 1.00 87.75 240 ASP A N 1
ATOM 1936 C CA . ASP A 1 240 ? -3.898 -11.743 -9.907 1.00 87.75 240 ASP A CA 1
ATOM 1937 C C . ASP A 1 240 ? -5.262 -11.036 -9.797 1.00 87.75 240 ASP A C 1
ATOM 1939 O O . ASP A 1 240 ? -6.127 -11.191 -10.655 1.00 87.75 240 ASP A O 1
ATOM 1943 N N . ARG A 1 241 ? -5.463 -10.226 -8.749 1.00 87.62 241 ARG A N 1
ATOM 1944 C CA . ARG A 1 241 ? -6.679 -9.429 -8.519 1.00 87.62 241 ARG A CA 1
ATOM 1945 C C . ARG A 1 241 ? -6.586 -8.005 -9.053 1.00 87.62 241 ARG A C 1
ATOM 1947 O O . ARG A 1 241 ? -7.538 -7.239 -8.914 1.00 87.62 241 ARG A O 1
ATOM 1954 N N . LEU A 1 242 ? -5.465 -7.623 -9.665 1.00 90.31 242 LEU A N 1
ATOM 1955 C CA . LEU A 1 242 ? -5.252 -6.255 -10.133 1.00 90.31 242 LEU A CA 1
ATOM 1956 C C . LEU A 1 242 ? -6.268 -5.856 -11.212 1.00 90.31 242 LEU A C 1
ATOM 1958 O O . LEU A 1 242 ? -6.786 -4.744 -11.181 1.00 90.31 242 LEU A O 1
ATOM 1962 N N . GLU A 1 243 ? -6.598 -6.755 -12.142 1.00 89.56 243 GLU A N 1
ATOM 1963 C CA . GLU A 1 243 ? -7.559 -6.450 -13.207 1.00 89.56 243 GLU A CA 1
ATOM 1964 C C . GLU A 1 243 ? -8.967 -6.193 -12.645 1.00 89.56 243 GLU A C 1
ATOM 1966 O O . GLU A 1 243 ? -9.610 -5.200 -12.992 1.00 89.56 243 GLU A O 1
ATOM 1971 N N . THR A 1 244 ? -9.438 -7.053 -11.736 1.00 90.88 244 THR A N 1
ATOM 1972 C CA . THR A 1 244 ? -10.729 -6.878 -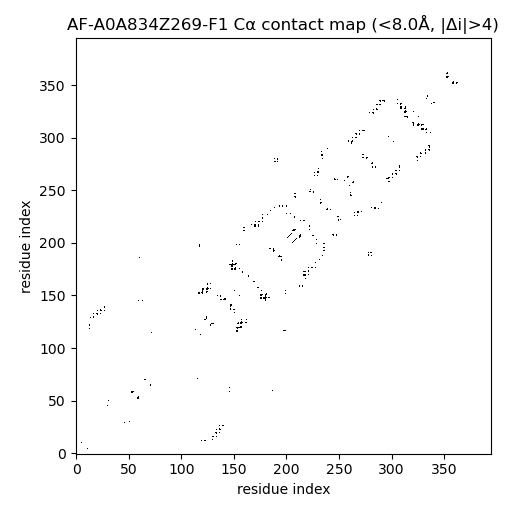11.054 1.00 90.88 244 THR A CA 1
ATOM 1973 C C . THR A 1 244 ? -10.739 -5.619 -10.193 1.00 90.88 244 THR A C 1
ATOM 1975 O O . THR A 1 244 ? -11.714 -4.870 -10.212 1.00 90.88 244 THR A O 1
ATOM 1978 N N . PHE A 1 245 ? -9.631 -5.338 -9.509 1.00 91.25 245 PHE A N 1
ATOM 1979 C CA . PHE A 1 245 ? -9.456 -4.145 -8.687 1.00 91.25 245 PHE A CA 1
ATOM 1980 C C . PHE A 1 245 ? -9.542 -2.849 -9.510 1.00 91.25 245 PHE A C 1
ATOM 1982 O O . PHE A 1 245 ? -10.250 -1.919 -9.127 1.00 91.25 245 PHE A O 1
ATOM 1989 N N . LEU A 1 246 ? -8.890 -2.794 -10.677 1.00 90.06 246 LEU A N 1
ATOM 1990 C CA . LEU A 1 246 ? -8.927 -1.623 -11.561 1.00 90.06 246 LEU A CA 1
ATOM 1991 C C . LEU A 1 246 ? -10.303 -1.403 -12.204 1.00 90.06 246 LEU A C 1
ATOM 1993 O O . LEU A 1 246 ? -10.680 -0.256 -12.442 1.00 90.06 246 LEU A O 1
ATOM 1997 N N . LYS A 1 247 ? -11.074 -2.471 -12.454 1.00 89.50 247 LYS A N 1
ATOM 1998 C CA . LYS A 1 247 ? -12.453 -2.364 -12.969 1.00 89.50 247 LYS A CA 1
ATOM 1999 C C . LYS A 1 247 ? -13.413 -1.736 -11.959 1.00 89.50 247 LYS A C 1
ATOM 2001 O O . LYS A 1 247 ? -14.358 -1.069 -12.365 1.00 89.50 247 LYS A O 1
ATOM 2006 N N . GLN A 1 248 ? -13.174 -1.942 -10.666 1.00 87.56 248 GLN A N 1
ATOM 2007 C CA . GLN A 1 248 ? -14.039 -1.448 -9.591 1.00 87.56 248 GLN A CA 1
ATOM 2008 C C . GLN A 1 248 ? -13.565 -0.125 -8.971 1.00 87.56 248 GLN A C 1
ATOM 2010 O O . GLN A 1 248 ? -14.085 0.300 -7.944 1.00 87.56 248 GLN A O 1
ATOM 2015 N N . PHE A 1 249 ? -12.570 0.534 -9.565 1.00 85.69 249 PHE A N 1
ATOM 2016 C CA . PHE A 1 249 ? -11.979 1.747 -9.007 1.00 85.69 249 PHE A CA 1
ATOM 2017 C C . PHE A 1 249 ? -13.021 2.876 -8.859 1.00 85.69 249 PHE A C 1
ATOM 2019 O O . PHE A 1 249 ? -13.768 3.144 -9.807 1.00 85.69 249 PHE A O 1
ATOM 2026 N N . PRO A 1 250 ? -13.080 3.580 -7.710 1.00 84.19 250 PRO A N 1
ATOM 2027 C CA . PRO A 1 250 ? -14.069 4.627 -7.492 1.00 84.19 250 PRO A CA 1
ATOM 2028 C C . PRO A 1 250 ? -13.807 5.832 -8.399 1.00 84.19 250 PRO A C 1
ATOM 2030 O O . PRO A 1 250 ? -12.673 6.115 -8.787 1.00 84.19 250 PRO A O 1
ATOM 2033 N N . VAL A 1 251 ? -14.857 6.597 -8.709 1.00 80.06 251 VAL A N 1
ATOM 2034 C CA . VAL A 1 251 ? -14.729 7.791 -9.555 1.00 80.06 251 VAL A CA 1
ATOM 2035 C C . VAL A 1 251 ? -14.034 8.917 -8.783 1.00 80.06 251 VAL A C 1
ATOM 2037 O O . VAL A 1 251 ? -14.507 9.392 -7.740 1.00 80.06 251 VAL A O 1
ATOM 2040 N N . PHE A 1 252 ? -12.908 9.386 -9.322 1.00 77.56 252 PHE A N 1
ATOM 2041 C CA . PHE A 1 252 ? -12.175 10.540 -8.805 1.00 77.56 252 PHE A CA 1
ATOM 2042 C C . PHE A 1 252 ? -12.673 11.828 -9.469 1.00 77.56 252 PHE A C 1
ATOM 2044 O O . PHE A 1 252 ? -12.863 11.855 -10.684 1.00 77.56 252 PHE A O 1
ATOM 2051 N N . PRO A 1 253 ? -12.822 12.934 -8.718 1.00 73.00 253 PRO A N 1
ATOM 2052 C CA . PRO A 1 253 ? -13.292 14.195 -9.285 1.00 73.00 253 PRO A CA 1
ATOM 2053 C C . PRO A 1 253 ? -12.235 14.781 -10.234 1.00 73.00 253 PRO A C 1
ATOM 2055 O O . PRO A 1 253 ? -12.559 15.416 -11.229 1.00 73.00 253 PRO A O 1
ATOM 2058 N N . ASN A 1 254 ? -10.963 14.468 -9.973 1.00 75.50 254 ASN A N 1
ATOM 2059 C CA . ASN A 1 254 ? -9.813 14.878 -10.769 1.00 75.50 254 ASN A CA 1
ATOM 2060 C C . ASN A 1 254 ? -9.434 13.846 -11.847 1.00 75.50 254 ASN A C 1
ATOM 2062 O O . ASN A 1 254 ? -8.357 13.962 -12.430 1.00 75.50 254 ASN A O 1
ATOM 2066 N N . ALA A 1 255 ? -10.283 12.846 -12.125 1.00 72.38 255 ALA A N 1
ATOM 2067 C CA . ALA A 1 255 ? -9.997 11.815 -13.129 1.00 72.38 255 ALA A CA 1
ATOM 2068 C C . ALA A 1 255 ? -9.708 12.424 -14.512 1.00 72.38 255 ALA A C 1
ATOM 2070 O O . ALA A 1 255 ? -8.794 11.985 -15.199 1.00 72.38 255 ALA A O 1
ATOM 2071 N N . PHE A 1 256 ? -10.387 13.518 -14.876 1.00 71.00 256 PHE A N 1
ATOM 2072 C CA . PHE A 1 256 ? -10.103 14.250 -16.116 1.00 71.00 256 PHE A CA 1
ATOM 2073 C C . PHE A 1 256 ? -8.653 14.769 -16.201 1.00 71.00 256 PHE A C 1
ATOM 2075 O O . PHE A 1 256 ? -8.046 14.775 -17.270 1.00 71.00 256 PHE A O 1
ATOM 2082 N N . LEU A 1 257 ? -8.078 15.200 -15.074 1.00 74.94 257 LEU A N 1
ATOM 2083 C CA . LEU A 1 257 ? -6.725 15.759 -15.023 1.00 74.94 257 LEU A CA 1
ATOM 2084 C C . LEU A 1 257 ? -5.649 14.683 -14.888 1.00 74.94 257 LEU A C 1
ATOM 2086 O O . LEU A 1 257 ? -4.554 14.862 -15.417 1.00 74.94 257 LEU A O 1
ATOM 2090 N N . ILE A 1 258 ? -5.946 13.598 -14.176 1.00 75.56 258 ILE A N 1
ATOM 2091 C CA . ILE A 1 258 ? -4.962 12.583 -13.786 1.00 75.56 258 ILE A CA 1
ATOM 2092 C C . ILE A 1 258 ? -4.940 11.421 -14.786 1.00 75.56 258 ILE A C 1
ATOM 2094 O O . ILE A 1 258 ? -3.861 10.965 -15.156 1.00 75.56 258 ILE A O 1
ATOM 2098 N N . GLY A 1 259 ? -6.103 11.011 -15.292 1.00 83.50 259 GLY A N 1
ATOM 2099 C CA . GLY A 1 259 ? -6.267 9.865 -16.181 1.00 83.50 259 GLY A CA 1
ATOM 2100 C C . GLY A 1 259 ? -7.217 8.813 -15.610 1.00 83.50 259 GLY A C 1
ATOM 2101 O O . GLY A 1 259 ? -7.997 9.082 -14.691 1.00 83.50 259 GLY A O 1
ATOM 2102 N N . GLY A 1 260 ? -7.161 7.614 -16.188 1.00 87.94 260 GLY A N 1
ATOM 2103 C CA . GLY A 1 260 ? -8.006 6.492 -15.784 1.00 87.94 260 GLY A CA 1
ATOM 2104 C C . GLY A 1 260 ? -7.536 5.806 -14.490 1.00 87.94 260 GLY A C 1
ATOM 2105 O O . GLY A 1 260 ? -6.515 6.184 -13.910 1.00 87.94 260 GLY A O 1
ATOM 2106 N N . PRO A 1 261 ? -8.233 4.744 -14.047 1.00 89.94 261 PRO A N 1
ATOM 2107 C CA . PRO A 1 261 ? -7.834 3.935 -12.890 1.00 89.94 261 PRO A CA 1
ATOM 2108 C C . PRO A 1 261 ? -6.392 3.419 -12.964 1.00 89.94 261 PRO A C 1
ATOM 2110 O O . PRO A 1 261 ? -5.656 3.474 -11.981 1.00 89.94 261 PRO A O 1
ATOM 2113 N N . ALA A 1 262 ? -5.967 2.975 -14.151 1.00 91.56 262 ALA A N 1
ATOM 2114 C CA . ALA A 1 262 ? -4.605 2.509 -14.395 1.00 91.56 262 ALA A CA 1
ATOM 2115 C C . ALA A 1 262 ? -3.562 3.621 -14.185 1.00 91.56 262 ALA A C 1
ATOM 2117 O O . ALA A 1 262 ? -2.504 3.362 -13.612 1.00 91.56 262 ALA A O 1
ATOM 2118 N N . ASP A 1 263 ? -3.861 4.863 -14.585 1.00 91.38 263 ASP A N 1
ATOM 2119 C CA . ASP A 1 263 ? -2.964 5.999 -14.360 1.00 91.38 263 ASP A CA 1
ATOM 2120 C C . ASP A 1 263 ? -2.806 6.301 -12.869 1.00 91.38 263 ASP A C 1
ATOM 2122 O O . ASP A 1 263 ? -1.685 6.469 -12.390 1.00 91.38 263 ASP A O 1
ATOM 2126 N N . ILE A 1 264 ? -3.916 6.334 -12.123 1.00 91.88 264 ILE A N 1
ATOM 2127 C CA . ILE A 1 264 ? -3.904 6.592 -10.676 1.00 91.88 264 ILE A CA 1
ATOM 2128 C C . ILE A 1 264 ? -3.104 5.506 -9.952 1.00 91.88 264 ILE A C 1
ATOM 2130 O O . ILE A 1 264 ? -2.236 5.818 -9.136 1.00 91.88 264 ILE A O 1
ATOM 2134 N N . PHE A 1 265 ? -3.350 4.242 -10.301 1.00 93.38 265 PHE A N 1
ATOM 2135 C CA . PHE A 1 265 ? -2.613 3.107 -9.761 1.00 93.38 265 PHE A CA 1
ATOM 2136 C C . PHE A 1 265 ? -1.104 3.234 -10.013 1.00 93.38 265 PHE A C 1
ATOM 2138 O O . PHE A 1 265 ? -0.308 3.124 -9.081 1.00 93.38 265 PHE A O 1
ATOM 2145 N N . VAL A 1 266 ? -0.694 3.521 -11.253 1.00 93.88 266 VAL A N 1
ATOM 2146 C CA . VAL A 1 266 ? 0.729 3.645 -11.605 1.00 93.88 266 VAL A CA 1
ATOM 2147 C C . VAL A 1 266 ? 1.383 4.856 -10.943 1.00 93.88 266 VAL A C 1
ATOM 2149 O O . VAL A 1 266 ? 2.549 4.775 -10.552 1.00 93.88 266 VAL A O 1
ATOM 2152 N N . ILE A 1 267 ? 0.666 5.970 -10.780 1.00 92.81 267 ILE A N 1
ATOM 2153 C CA . ILE A 1 267 ? 1.160 7.136 -10.036 1.00 92.81 267 ILE A CA 1
ATOM 2154 C C . ILE A 1 267 ? 1.471 6.748 -8.594 1.00 92.81 267 ILE A C 1
ATOM 2156 O O . ILE A 1 267 ? 2.571 7.016 -8.112 1.00 92.81 267 ILE A O 1
ATOM 2160 N N . GLU A 1 268 ? 0.532 6.079 -7.933 1.00 93.38 268 GLU A N 1
ATOM 2161 C CA . GLU A 1 268 ? 0.678 5.689 -6.537 1.00 93.38 268 GLU A CA 1
ATOM 2162 C C . GLU A 1 268 ? 1.775 4.631 -6.350 1.00 93.38 268 GLU A C 1
ATOM 2164 O O . GLU A 1 268 ? 2.605 4.727 -5.447 1.00 93.38 268 GLU A O 1
ATOM 2169 N N . LEU A 1 269 ? 1.861 3.669 -7.269 1.00 94.00 269 LEU A N 1
ATOM 2170 C CA . LEU A 1 269 ? 2.953 2.703 -7.318 1.00 94.00 269 LEU A CA 1
ATOM 2171 C C . LEU A 1 269 ? 4.315 3.392 -7.502 1.00 94.00 269 LEU A C 1
ATOM 2173 O O . LEU A 1 269 ? 5.285 3.042 -6.830 1.00 94.00 269 LEU A O 1
ATOM 2177 N N . THR A 1 270 ? 4.393 4.390 -8.385 1.00 93.12 270 THR A N 1
ATOM 2178 C CA . THR A 1 270 ? 5.624 5.159 -8.621 1.00 93.12 270 THR A CA 1
ATOM 2179 C C . THR A 1 270 ? 6.046 5.923 -7.366 1.00 93.12 270 THR A C 1
ATOM 2181 O O . THR A 1 270 ? 7.224 5.924 -7.010 1.00 93.12 270 THR A O 1
ATOM 2184 N N . ASP A 1 271 ? 5.091 6.532 -6.664 1.00 92.75 271 ASP A N 1
ATOM 2185 C CA . ASP A 1 271 ? 5.352 7.241 -5.410 1.00 92.75 271 ASP A CA 1
ATOM 2186 C C . ASP A 1 271 ? 5.757 6.302 -4.283 1.00 92.75 271 ASP A C 1
ATOM 2188 O O . ASP A 1 271 ? 6.602 6.656 -3.454 1.00 92.75 271 ASP A O 1
ATOM 2192 N N . GLN A 1 272 ? 5.210 5.089 -4.272 1.00 92.69 272 GLN A N 1
ATOM 2193 C CA . GLN A 1 272 ? 5.623 4.060 -3.336 1.00 92.69 272 GLN A CA 1
ATOM 2194 C C . GLN A 1 272 ? 7.076 3.644 -3.576 1.00 92.69 272 GLN A C 1
ATOM 2196 O O . GLN A 1 272 ? 7.860 3.653 -2.628 1.00 92.69 272 GLN A O 1
ATOM 2201 N N . LEU A 1 273 ? 7.472 3.368 -4.825 1.00 91.50 273 LEU A N 1
ATOM 2202 C CA . LEU A 1 273 ? 8.850 2.988 -5.165 1.00 91.50 273 LEU A CA 1
ATOM 2203 C C . LEU A 1 273 ? 9.885 3.994 -4.650 1.00 91.50 273 LEU A C 1
ATOM 2205 O O . LEU A 1 273 ? 10.914 3.591 -4.118 1.00 91.50 273 LEU A O 1
ATOM 2209 N N . GLN A 1 274 ? 9.606 5.295 -4.766 1.00 89.69 274 GLN A N 1
ATOM 2210 C CA . GLN A 1 274 ? 10.517 6.352 -4.306 1.00 89.69 274 GLN A CA 1
ATOM 2211 C C . GLN A 1 274 ? 10.668 6.401 -2.779 1.00 89.69 274 GLN A C 1
ATOM 2213 O O . GLN A 1 274 ? 11.681 6.880 -2.271 1.00 89.69 274 GLN A O 1
ATOM 2218 N N . LYS A 1 275 ? 9.667 5.917 -2.035 1.00 89.69 275 LYS A N 1
ATOM 2219 C CA . LYS A 1 275 ? 9.669 5.885 -0.565 1.00 89.69 275 LYS A CA 1
ATOM 2220 C C . LYS A 1 275 ? 10.298 4.610 -0.001 1.00 89.69 275 LYS A C 1
ATOM 2222 O O . LYS A 1 275 ? 10.689 4.605 1.168 1.00 89.69 275 LYS A O 1
ATOM 2227 N N . LEU A 1 276 ? 10.394 3.537 -0.791 1.00 88.88 276 LEU A N 1
ATOM 2228 C CA . LEU A 1 276 ? 10.952 2.258 -0.352 1.00 88.88 276 LEU A CA 1
ATOM 2229 C C . LEU A 1 276 ? 12.457 2.372 -0.086 1.00 88.88 276 LEU A C 1
ATOM 2231 O O . LEU A 1 276 ? 13.250 2.654 -0.981 1.00 88.88 276 LEU A O 1
ATOM 2235 N N . LYS A 1 277 ? 12.853 2.092 1.159 1.00 84.19 277 LYS A N 1
ATOM 2236 C CA . LYS A 1 277 ? 14.265 2.029 1.584 1.00 84.19 277 LYS A CA 1
ATOM 2237 C C . LYS A 1 277 ? 14.772 0.599 1.781 1.00 84.19 277 LYS A C 1
ATOM 2239 O O . LYS A 1 277 ? 15.974 0.389 1.902 1.00 84.19 277 LYS A O 1
ATOM 2244 N N . VAL A 1 278 ? 13.861 -0.372 1.843 1.00 85.94 278 VAL A N 1
ATOM 2245 C CA . VAL A 1 278 ? 14.174 -1.781 2.095 1.00 85.94 278 VAL A CA 1
ATOM 2246 C C . VAL A 1 278 ? 14.450 -2.482 0.766 1.00 85.94 278 VAL A C 1
ATOM 2248 O O . VAL A 1 278 ? 13.548 -2.657 -0.050 1.00 85.94 278 VAL A O 1
ATOM 2251 N N . GLU A 1 279 ? 15.702 -2.886 0.553 1.00 88.75 279 GLU A N 1
ATOM 2252 C CA . GLU A 1 279 ? 16.174 -3.500 -0.696 1.00 88.75 279 GLU A CA 1
ATOM 2253 C C . GLU A 1 279 ? 15.382 -4.742 -1.149 1.00 88.75 279 GLU A C 1
ATOM 2255 O O . GLU A 1 279 ? 14.937 -4.742 -2.299 1.00 88.75 279 GLU A O 1
ATOM 2260 N N . PRO A 1 280 ? 15.157 -5.783 -0.317 1.00 88.62 280 PRO A N 1
ATOM 2261 C CA . PRO A 1 280 ? 14.428 -6.971 -0.768 1.00 88.62 280 PRO A CA 1
ATOM 2262 C C . PRO A 1 280 ? 12.993 -6.644 -1.196 1.00 88.62 280 PRO A C 1
ATOM 2264 O O . PRO A 1 280 ? 12.510 -7.184 -2.190 1.00 88.62 280 PRO A O 1
ATOM 2267 N N . VAL A 1 281 ? 12.341 -5.699 -0.512 1.00 90.62 281 VAL A N 1
ATOM 2268 C CA . VAL A 1 281 ? 11.002 -5.229 -0.883 1.00 90.62 281 VAL A CA 1
ATOM 2269 C C . VAL A 1 281 ? 11.044 -4.477 -2.211 1.00 90.62 281 VAL A C 1
ATOM 2271 O O . VAL A 1 281 ? 10.227 -4.734 -3.087 1.00 90.62 281 VAL A O 1
ATOM 2274 N N . LEU A 1 282 ? 12.021 -3.592 -2.416 1.00 91.75 282 LEU A N 1
ATOM 2275 C CA . LEU A 1 282 ? 12.166 -2.873 -3.682 1.00 91.75 282 LEU A CA 1
ATOM 2276 C C . LEU A 1 282 ? 12.385 -3.830 -4.866 1.00 91.75 282 LEU A C 1
ATOM 2278 O O . LEU A 1 282 ? 11.736 -3.685 -5.901 1.00 91.75 282 LEU A O 1
ATOM 2282 N N . LEU A 1 283 ? 13.252 -4.835 -4.706 1.00 92.12 283 LEU A N 1
ATOM 2283 C CA . LEU A 1 283 ? 13.468 -5.880 -5.713 1.00 92.12 283 LEU A CA 1
ATOM 2284 C C . LEU A 1 283 ? 12.181 -6.639 -6.034 1.00 92.12 283 LEU A C 1
ATOM 2286 O O . LEU A 1 283 ? 11.890 -6.906 -7.199 1.00 92.12 283 LEU A O 1
ATOM 2290 N N . HIS A 1 284 ? 11.402 -6.949 -5.001 1.00 92.75 284 HIS A N 1
ATOM 2291 C CA . HIS A 1 284 ? 10.125 -7.626 -5.138 1.00 92.75 284 HIS A CA 1
ATOM 2292 C C . HIS A 1 284 ? 9.096 -6.792 -5.917 1.00 92.75 284 HIS A C 1
ATOM 2294 O O . HIS A 1 284 ? 8.417 -7.315 -6.796 1.00 92.75 284 HIS A O 1
ATOM 2300 N N . TYR A 1 285 ? 9.016 -5.483 -5.675 1.00 93.31 285 TYR A N 1
ATOM 2301 C CA . TYR A 1 285 ? 8.159 -4.605 -6.477 1.00 93.31 285 TYR A CA 1
ATOM 2302 C C . TYR A 1 285 ? 8.620 -4.541 -7.936 1.00 93.31 285 TYR A C 1
ATOM 2304 O O . TYR A 1 285 ? 7.795 -4.634 -8.843 1.00 93.31 285 TYR A O 1
ATOM 2312 N N . LEU A 1 286 ? 9.930 -4.409 -8.174 1.00 92.69 286 LEU A N 1
ATOM 2313 C CA . LEU A 1 286 ? 10.494 -4.339 -9.524 1.00 92.69 286 LEU A CA 1
ATOM 2314 C C . LEU A 1 286 ? 10.234 -5.619 -10.332 1.00 92.69 286 LEU A C 1
ATOM 2316 O O . LEU A 1 286 ? 9.949 -5.527 -11.524 1.00 92.69 286 LEU A O 1
ATOM 2320 N N . SER A 1 287 ? 10.259 -6.799 -9.704 1.00 91.50 287 SER A N 1
ATOM 2321 C CA . SER A 1 287 ? 9.978 -8.065 -10.397 1.00 91.50 287 SER A CA 1
ATOM 2322 C C . SER A 1 287 ? 8.513 -8.209 -10.837 1.00 91.50 287 SER A C 1
ATOM 2324 O O . SER A 1 287 ? 8.236 -8.849 -11.855 1.00 91.50 287 SER A O 1
ATOM 2326 N N . HIS A 1 288 ? 7.577 -7.567 -10.130 1.00 90.81 288 HIS A N 1
ATOM 2327 C CA . HIS A 1 288 ? 6.148 -7.569 -10.464 1.00 90.81 288 HIS A CA 1
ATOM 2328 C C . HIS A 1 288 ? 5.754 -6.497 -11.491 1.00 90.81 288 HIS A C 1
ATOM 2330 O O . HIS A 1 288 ? 4.655 -6.552 -12.042 1.00 90.81 288 HIS A O 1
ATOM 2336 N N . MET A 1 289 ? 6.664 -5.582 -11.849 1.00 89.44 289 MET A N 1
ATOM 2337 C CA . MET A 1 289 ? 6.413 -4.530 -12.848 1.00 89.44 289 MET A CA 1
ATOM 2338 C C . MET A 1 289 ? 6.017 -5.071 -14.221 1.00 89.44 289 MET A C 1
ATOM 2340 O O . MET A 1 289 ? 5.334 -4.375 -14.967 1.00 89.44 289 MET A O 1
ATOM 2344 N N . LYS A 1 290 ? 6.390 -6.317 -14.547 1.00 88.69 290 LYS A N 1
ATOM 2345 C CA . LYS A 1 290 ? 5.997 -6.993 -15.795 1.00 88.69 290 LYS A CA 1
ATOM 2346 C C . LYS A 1 290 ? 4.483 -6.972 -16.037 1.00 88.69 290 LYS A C 1
ATOM 2348 O O . LYS A 1 290 ? 4.053 -6.990 -17.181 1.00 88.69 290 LYS A O 1
ATOM 2353 N N . ILE A 1 291 ? 3.683 -6.907 -14.973 1.00 89.38 291 ILE A N 1
ATOM 2354 C CA . ILE A 1 291 ? 2.218 -6.965 -15.046 1.00 89.38 291 ILE A CA 1
ATOM 2355 C C . ILE A 1 291 ? 1.627 -5.666 -15.613 1.00 89.38 291 ILE A C 1
ATOM 2357 O O . ILE A 1 291 ? 0.537 -5.677 -16.168 1.00 89.38 291 ILE A O 1
ATOM 2361 N N . LEU A 1 292 ? 2.373 -4.558 -15.566 1.00 88.94 292 LEU A N 1
ATOM 2362 C CA . LEU A 1 292 ? 1.956 -3.289 -16.174 1.00 88.94 292 LEU A CA 1
ATOM 2363 C C . LEU A 1 292 ? 2.128 -3.276 -17.699 1.00 88.94 292 LEU A C 1
ATOM 2365 O O . LEU A 1 292 ? 1.797 -2.287 -18.356 1.00 88.94 292 LEU A O 1
ATOM 2369 N N . GLN A 1 293 ? 2.693 -4.337 -18.279 1.00 87.44 293 GLN A N 1
ATOM 2370 C CA . GLN A 1 293 ? 2.869 -4.435 -19.717 1.00 87.44 293 GLN A CA 1
ATOM 2371 C C . GLN A 1 293 ? 1.500 -4.473 -20.410 1.00 87.44 293 GLN A C 1
ATOM 2373 O O . GLN A 1 293 ? 0.659 -5.312 -20.109 1.00 87.44 293 GLN A O 1
ATOM 2378 N N . GLY A 1 294 ? 1.295 -3.567 -21.368 1.00 83.56 294 GLY A N 1
ATOM 2379 C CA . GLY A 1 294 ? 0.035 -3.462 -22.108 1.00 83.56 294 GLY A CA 1
ATOM 2380 C C . GLY A 1 294 ? -0.999 -2.531 -21.476 1.00 83.56 294 GLY A C 1
ATOM 2381 O O . GLY A 1 294 ? -2.076 -2.376 -22.038 1.00 83.56 294 GLY A O 1
ATOM 2382 N N . PHE A 1 295 ? -0.686 -1.872 -20.355 1.00 86.50 295 PHE A N 1
ATOM 2383 C CA . PHE A 1 295 ? -1.571 -0.848 -19.802 1.00 86.50 295 PHE A CA 1
ATOM 2384 C C . PHE A 1 295 ? -1.564 0.395 -20.699 1.00 86.50 295 PHE A C 1
ATOM 2386 O O . PHE A 1 295 ? -0.507 0.948 -21.018 1.00 86.50 295 PHE A O 1
ATOM 2393 N N . GLU A 1 296 ? -2.753 0.868 -21.068 1.00 86.00 296 GLU A N 1
ATOM 2394 C CA . GLU A 1 296 ? -2.933 2.131 -21.783 1.00 86.00 296 GLU A CA 1
ATOM 2395 C C . GLU A 1 296 ? -2.797 3.299 -20.801 1.00 86.00 296 GLU A C 1
ATOM 2397 O O . GLU A 1 296 ? -3.760 3.752 -20.188 1.00 86.00 296 GLU A O 1
ATOM 2402 N N . LEU A 1 297 ? -1.557 3.750 -20.609 1.00 88.00 297 LEU A N 1
ATOM 2403 C CA . LEU A 1 297 ? -1.231 4.857 -19.714 1.00 88.00 297 LEU A CA 1
ATOM 2404 C C . LEU A 1 297 ? -1.121 6.171 -20.477 1.00 88.00 297 LEU A C 1
ATOM 2406 O O . LEU A 1 297 ? -0.598 6.234 -21.595 1.00 88.00 297 LEU A O 1
ATOM 2410 N N . ARG A 1 298 ? -1.493 7.267 -19.818 1.00 90.19 298 ARG A N 1
ATOM 2411 C CA . ARG A 1 298 ? -1.226 8.606 -20.333 1.00 90.19 298 ARG A CA 1
ATOM 2412 C C . ARG A 1 298 ? 0.279 8.851 -20.431 1.00 90.19 298 ARG A C 1
ATOM 2414 O O . ARG A 1 298 ? 1.070 8.417 -19.590 1.00 90.19 298 ARG A O 1
ATOM 2421 N N . MET A 1 299 ? 0.682 9.649 -21.419 1.00 88.12 299 MET A N 1
ATOM 2422 C CA . MET A 1 299 ? 2.089 10.007 -21.640 1.00 88.12 299 MET A CA 1
ATOM 2423 C C . MET A 1 299 ? 2.772 10.612 -20.407 1.00 88.12 299 MET A C 1
ATOM 2425 O O . MET A 1 299 ? 3.941 10.324 -20.158 1.00 88.12 299 MET A O 1
ATOM 2429 N N . THR A 1 300 ? 2.064 11.417 -19.613 1.00 89.50 300 THR A N 1
ATOM 2430 C CA . THR A 1 300 ? 2.588 12.016 -18.374 1.00 89.50 300 THR A CA 1
ATOM 2431 C C . THR A 1 300 ? 2.905 10.957 -17.320 1.00 89.50 300 THR A C 1
ATOM 2433 O O . THR A 1 300 ? 3.997 10.965 -16.750 1.00 89.50 300 THR A O 1
ATOM 2436 N N . THR A 1 301 ? 1.986 10.015 -17.105 1.00 91.19 301 THR A N 1
ATOM 2437 C CA . THR A 1 301 ? 2.126 8.909 -16.149 1.00 91.19 301 THR A CA 1
ATOM 2438 C C . THR A 1 301 ? 3.247 7.969 -16.571 1.00 91.19 301 THR A C 1
ATOM 2440 O O . THR A 1 301 ? 4.151 7.671 -15.792 1.00 91.19 301 THR A O 1
ATOM 2443 N N . SER A 1 302 ? 3.241 7.588 -17.849 1.00 91.12 302 SER A N 1
ATOM 2444 C CA . SER A 1 302 ? 4.268 6.756 -18.473 1.00 91.12 302 SER A CA 1
ATOM 2445 C C . SER A 1 302 ? 5.660 7.392 -18.362 1.00 91.12 302 SER A C 1
ATOM 2447 O O . SER A 1 302 ? 6.620 6.738 -17.951 1.00 91.12 302 SER A O 1
ATOM 2449 N N . THR A 1 303 ? 5.774 8.701 -18.616 1.00 91.00 303 THR A N 1
ATOM 2450 C CA . THR A 1 303 ? 7.043 9.435 -18.480 1.00 91.00 303 THR A CA 1
ATOM 2451 C C . THR A 1 303 ? 7.531 9.468 -17.031 1.00 91.00 303 THR A C 1
ATOM 2453 O O . THR A 1 303 ? 8.723 9.268 -16.791 1.00 91.00 303 THR A O 1
ATOM 2456 N N . ARG A 1 304 ? 6.633 9.670 -16.057 1.00 92.62 304 ARG A N 1
ATOM 2457 C CA . ARG A 1 304 ? 6.973 9.684 -14.625 1.00 92.62 304 ARG A CA 1
ATOM 2458 C C . ARG A 1 304 ? 7.475 8.322 -14.144 1.00 92.62 304 ARG A C 1
ATOM 2460 O O . ARG A 1 304 ? 8.528 8.264 -13.508 1.00 92.62 304 ARG A O 1
ATOM 2467 N N . LEU A 1 305 ? 6.782 7.237 -14.500 1.00 93.25 305 LEU A N 1
ATOM 2468 C CA . LEU A 1 305 ? 7.216 5.871 -14.188 1.00 93.25 305 LEU A CA 1
ATOM 2469 C C . LEU A 1 305 ? 8.588 5.583 -14.808 1.00 93.25 305 LEU A C 1
ATOM 2471 O O . LEU A 1 305 ? 9.499 5.108 -14.131 1.00 93.25 305 LEU A O 1
ATOM 2475 N N . LYS A 1 306 ? 8.765 5.941 -16.085 1.00 91.50 306 LYS A N 1
ATOM 2476 C CA . LYS A 1 306 ? 10.035 5.782 -16.796 1.00 91.50 306 LYS A CA 1
ATOM 2477 C C . LYS A 1 306 ? 11.174 6.521 -16.083 1.00 91.50 306 LYS A C 1
ATOM 2479 O O . LYS A 1 306 ? 12.225 5.928 -15.857 1.00 91.50 306 LYS A O 1
ATOM 2484 N N . ALA A 1 307 ? 10.974 7.786 -15.706 1.00 90.94 307 ALA A N 1
ATOM 2485 C CA . ALA A 1 307 ? 11.968 8.585 -14.984 1.00 90.94 307 ALA A CA 1
ATOM 2486 C C . ALA A 1 307 ? 12.331 7.974 -13.619 1.00 90.94 307 ALA A C 1
ATOM 2488 O O . ALA A 1 307 ? 13.510 7.901 -13.271 1.00 90.94 307 ALA A O 1
ATOM 2489 N N . CYS A 1 308 ? 11.337 7.468 -12.883 1.00 90.94 308 CYS A N 1
ATOM 2490 C CA . CYS A 1 308 ? 11.556 6.774 -11.618 1.00 90.94 308 CYS A CA 1
ATOM 2491 C C . CYS A 1 308 ? 12.403 5.507 -11.802 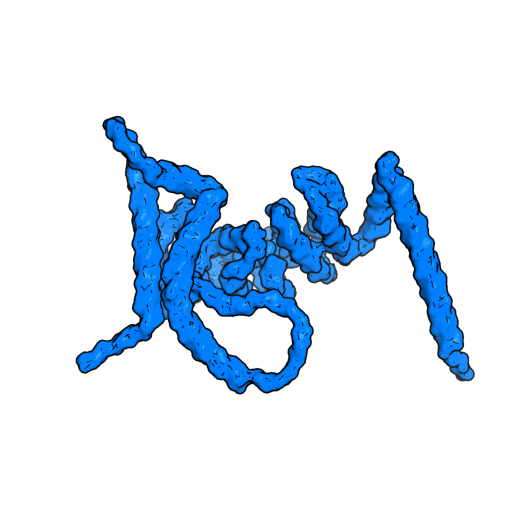1.00 90.94 308 CYS A C 1
ATOM 2493 O O . CYS A 1 308 ? 13.403 5.333 -11.109 1.00 90.94 308 CYS A O 1
ATOM 2495 N N . LEU A 1 309 ? 12.074 4.652 -12.774 1.00 91.06 309 LEU A N 1
ATOM 2496 C CA . LEU A 1 309 ? 12.858 3.447 -13.058 1.00 91.06 309 LEU A CA 1
ATOM 2497 C C . LEU A 1 309 ? 14.290 3.796 -13.479 1.00 91.06 309 LEU A C 1
ATOM 2499 O O . LEU A 1 309 ? 15.236 3.179 -12.997 1.00 91.06 309 LEU A O 1
ATOM 2503 N N . TYR A 1 310 ? 14.474 4.837 -14.297 1.00 88.31 310 TYR A N 1
ATOM 2504 C CA . TYR A 1 310 ? 15.811 5.320 -14.647 1.00 88.31 310 TYR A CA 1
ATOM 2505 C C . TYR A 1 310 ? 16.630 5.758 -13.434 1.00 88.31 310 TYR A C 1
ATOM 2507 O O . TYR A 1 310 ? 17.827 5.466 -13.407 1.00 88.31 310 TYR A O 1
ATOM 2515 N N . SER A 1 311 ? 16.034 6.409 -12.429 1.00 88.00 311 SER A N 1
ATOM 2516 C CA . SER A 1 311 ? 16.787 6.789 -11.221 1.00 88.00 311 SER A CA 1
ATOM 2517 C C . SER A 1 311 ? 17.368 5.583 -10.479 1.00 88.00 311 SER A C 1
ATOM 2519 O O . SER A 1 311 ? 18.452 5.688 -9.916 1.00 88.00 311 SER A O 1
ATOM 2521 N N . PHE A 1 312 ? 16.735 4.409 -10.574 1.00 87.94 312 PHE A N 1
ATOM 2522 C CA . PHE A 1 312 ? 17.273 3.170 -10.012 1.00 87.94 312 PHE A CA 1
ATOM 2523 C C . PHE A 1 312 ? 18.330 2.501 -10.893 1.00 87.94 312 PHE A C 1
ATOM 2525 O O . PHE A 1 312 ? 18.972 1.566 -10.434 1.00 87.94 312 PHE A O 1
ATOM 2532 N N . THR A 1 313 ? 18.540 2.940 -12.140 1.00 85.38 313 THR A N 1
ATOM 2533 C CA . THR A 1 313 ? 19.547 2.354 -13.049 1.00 85.38 313 THR A CA 1
ATOM 2534 C C . THR A 1 313 ? 20.928 2.994 -12.933 1.00 85.38 313 THR A C 1
ATOM 2536 O O . THR A 1 313 ? 21.929 2.366 -13.302 1.00 85.38 313 THR A O 1
ATOM 2539 N N . SER A 1 314 ? 21.005 4.235 -12.445 1.00 76.31 314 SER A N 1
ATOM 2540 C CA . SER A 1 314 ? 22.251 4.991 -12.369 1.00 76.31 314 SER A CA 1
ATOM 2541 C C . SER A 1 314 ? 22.957 4.769 -11.022 1.00 76.31 314 SER A C 1
ATOM 2543 O O . SER A 1 314 ? 22.315 4.618 -9.986 1.00 76.31 314 SER A O 1
ATOM 2545 N N . PRO A 1 315 ? 24.300 4.735 -10.995 1.00 63.84 315 PRO A N 1
ATOM 2546 C CA . PRO A 1 315 ? 25.070 4.639 -9.755 1.00 63.84 315 PRO A CA 1
ATOM 2547 C C . PRO A 1 315 ? 25.199 5.992 -9.017 1.00 63.84 315 PRO A C 1
ATOM 2549 O O . PRO A 1 315 ? 26.163 6.181 -8.285 1.00 63.84 315 PRO A O 1
ATOM 2552 N N . GLY A 1 316 ? 24.284 6.948 -9.229 1.00 59.22 316 GLY A N 1
ATOM 2553 C CA . GLY A 1 316 ? 24.319 8.292 -8.627 1.00 59.22 316 GLY A CA 1
ATOM 2554 C C . GLY A 1 316 ? 23.437 8.426 -7.375 1.00 59.22 316 GLY A C 1
ATOM 2555 O O . GLY A 1 316 ? 22.525 7.631 -7.180 1.00 59.22 316 GLY A O 1
ATOM 2556 N N . GLY A 1 317 ? 23.730 9.414 -6.515 1.00 55.88 317 GLY A N 1
ATOM 2557 C CA . GLY A 1 317 ? 23.081 9.619 -5.203 1.00 55.88 317 GLY A CA 1
ATOM 2558 C C . GLY A 1 317 ? 21.601 10.054 -5.249 1.00 55.88 317 GLY A C 1
ATOM 2559 O O . GLY A 1 317 ? 21.098 10.356 -6.332 1.00 55.88 317 GLY A O 1
ATOM 2560 N N . PRO A 1 318 ? 20.892 10.126 -4.092 1.00 49.97 318 PRO A N 1
ATOM 2561 C CA . PRO A 1 318 ? 21.399 10.189 -2.707 1.00 49.97 318 PRO A CA 1
ATOM 2562 C C . PRO A 1 318 ? 21.504 8.847 -1.954 1.00 49.97 318 PRO A C 1
ATOM 2564 O O . PRO A 1 318 ? 22.067 8.811 -0.863 1.00 49.97 318 PRO A O 1
ATOM 2567 N N . MET A 1 319 ? 21.011 7.741 -2.514 1.00 53.88 319 MET A N 1
ATOM 2568 C CA . MET A 1 319 ? 21.157 6.399 -1.941 1.00 53.88 319 MET A CA 1
ATOM 2569 C C . MET A 1 319 ? 21.553 5.460 -3.075 1.00 53.88 319 MET A C 1
ATOM 2571 O O . MET A 1 319 ? 20.781 5.286 -4.009 1.00 53.88 319 MET A O 1
ATOM 2575 N N . TYR A 1 320 ? 22.774 4.924 -3.045 1.00 65.06 320 TYR A N 1
ATOM 2576 C CA . TYR A 1 320 ? 23.297 4.101 -4.135 1.00 65.06 320 TYR A CA 1
ATOM 2577 C C . TYR A 1 320 ? 22.449 2.826 -4.287 1.00 65.06 320 TYR A C 1
ATOM 2579 O O . TYR A 1 320 ? 22.536 1.959 -3.413 1.00 65.06 320 TYR A O 1
ATOM 2587 N N . PRO A 1 321 ? 21.658 2.661 -5.367 1.00 75.56 321 PRO A N 1
ATOM 2588 C CA . PRO A 1 321 ? 20.935 1.416 -5.578 1.00 75.56 321 PRO A CA 1
ATOM 2589 C C . PRO A 1 321 ? 21.958 0.297 -5.762 1.00 75.56 321 PRO A C 1
ATOM 2591 O O . PRO A 1 321 ? 22.946 0.458 -6.490 1.00 75.56 321 PRO A O 1
ATOM 2594 N N . THR A 1 322 ? 21.751 -0.841 -5.103 1.00 85.38 322 THR A N 1
ATOM 2595 C CA . THR A 1 322 ? 22.656 -1.989 -5.226 1.00 85.38 322 THR A CA 1
ATOM 2596 C C . THR A 1 322 ? 22.664 -2.528 -6.652 1.00 85.38 322 THR A C 1
ATOM 2598 O O . THR A 1 322 ? 21.803 -2.224 -7.480 1.00 85.38 322 THR A O 1
ATOM 2601 N N . ARG A 1 323 ? 23.660 -3.356 -6.981 1.00 85.50 323 ARG A N 1
ATOM 2602 C CA . ARG A 1 323 ? 23.748 -3.957 -8.319 1.00 85.50 323 ARG A CA 1
ATOM 2603 C C . ARG A 1 323 ? 22.497 -4.770 -8.672 1.00 85.50 323 ARG A C 1
ATOM 2605 O O . ARG A 1 323 ? 22.097 -4.740 -9.831 1.00 85.50 323 ARG A O 1
ATOM 2612 N N . ALA A 1 324 ? 21.904 -5.455 -7.694 1.00 88.44 324 ALA A N 1
ATOM 2613 C CA . ALA A 1 324 ? 20.672 -6.213 -7.880 1.00 88.44 324 ALA A CA 1
ATOM 2614 C C . ALA A 1 324 ? 19.512 -5.286 -8.264 1.00 88.44 324 ALA A C 1
ATOM 2616 O O . ALA A 1 324 ? 18.860 -5.521 -9.277 1.00 88.44 324 ALA A O 1
ATOM 2617 N N . VAL A 1 325 ? 19.326 -4.186 -7.523 1.00 89.75 325 VAL A N 1
ATOM 2618 C CA . VAL A 1 325 ? 18.266 -3.200 -7.794 1.00 89.75 325 VAL A CA 1
ATOM 2619 C C . VAL A 1 325 ? 18.442 -2.569 -9.170 1.00 89.75 325 VAL A C 1
ATOM 2621 O O . VAL A 1 325 ? 17.476 -2.468 -9.920 1.00 89.75 325 VAL A O 1
ATOM 2624 N N . ARG A 1 326 ? 19.677 -2.216 -9.551 1.00 89.44 326 ARG A N 1
ATOM 2625 C CA . ARG A 1 326 ? 19.951 -1.656 -10.883 1.00 89.44 326 ARG A CA 1
ATOM 2626 C C . ARG A 1 326 ? 19.572 -2.622 -12.000 1.00 89.44 326 ARG A C 1
ATOM 2628 O O . ARG A 1 326 ? 18.975 -2.191 -12.978 1.00 89.44 326 ARG A O 1
ATOM 2635 N N . HIS A 1 327 ? 19.927 -3.901 -11.875 1.00 89.50 327 HIS A N 1
ATOM 2636 C CA . HIS A 1 327 ? 19.583 -4.914 -12.878 1.00 89.50 327 HIS A CA 1
ATOM 2637 C C . HIS A 1 327 ? 18.076 -5.146 -12.955 1.00 89.50 327 HIS A C 1
ATOM 2639 O O . HIS A 1 327 ? 17.523 -5.065 -14.044 1.00 89.50 327 HIS A O 1
ATOM 2645 N N . ALA A 1 328 ? 17.400 -5.299 -11.814 1.00 91.56 328 ALA A N 1
ATOM 2646 C CA . ALA A 1 328 ? 15.945 -5.433 -11.778 1.00 91.56 328 ALA A CA 1
ATOM 2647 C C . ALA A 1 328 ? 15.233 -4.206 -12.382 1.00 91.56 328 ALA A C 1
ATOM 2649 O O . ALA A 1 328 ? 14.248 -4.346 -13.103 1.00 91.56 328 ALA A O 1
ATOM 2650 N N . ALA A 1 329 ? 15.755 -2.998 -12.143 1.00 91.25 329 ALA A N 1
ATOM 2651 C CA . ALA A 1 329 ? 15.238 -1.774 -12.745 1.00 91.25 329 ALA A CA 1
ATOM 2652 C C . ALA A 1 329 ? 15.473 -1.728 -14.262 1.00 91.25 329 ALA A C 1
ATOM 2654 O O . ALA A 1 329 ? 14.577 -1.318 -14.997 1.00 91.25 329 ALA A O 1
ATOM 2655 N N . TRP A 1 330 ? 16.643 -2.166 -14.742 1.00 89.56 330 TRP A N 1
ATOM 2656 C CA . TRP A 1 330 ? 16.922 -2.316 -16.174 1.00 89.56 330 TRP A CA 1
ATOM 2657 C C . TRP A 1 330 ? 15.960 -3.298 -16.839 1.00 89.56 330 TRP A C 1
ATOM 2659 O O . TRP A 1 330 ? 15.388 -2.964 -17.875 1.00 89.56 330 TRP A O 1
ATOM 2669 N N . ASP A 1 331 ? 15.740 -4.457 -16.221 1.00 90.38 331 ASP A N 1
ATOM 2670 C CA . ASP A 1 331 ? 14.835 -5.486 -16.729 1.00 90.38 331 ASP A CA 1
ATOM 2671 C C . ASP A 1 331 ? 13.393 -4.962 -16.801 1.00 90.38 331 ASP A C 1
ATOM 2673 O O . ASP A 1 331 ? 12.755 -5.043 -17.851 1.00 90.38 331 ASP A O 1
ATOM 2677 N N . ALA A 1 332 ? 12.899 -4.324 -15.734 1.00 91.94 332 ALA A N 1
ATOM 2678 C CA . ALA A 1 332 ? 11.574 -3.702 -15.719 1.00 91.94 332 ALA A CA 1
ATOM 2679 C C . ALA A 1 332 ? 11.430 -2.605 -16.793 1.00 91.94 332 ALA A C 1
ATOM 2681 O O . ALA A 1 332 ? 10.417 -2.524 -17.488 1.00 91.94 332 ALA A O 1
ATOM 2682 N N . LEU A 1 333 ? 12.454 -1.768 -16.969 1.00 90.62 333 LEU A N 1
ATOM 2683 C CA . LEU A 1 333 ? 12.458 -0.666 -17.931 1.00 90.62 333 LEU A CA 1
ATOM 2684 C C . LEU A 1 333 ? 12.509 -1.154 -19.393 1.00 90.62 333 LEU A C 1
ATOM 2686 O O . LEU A 1 333 ? 11.918 -0.526 -20.278 1.00 90.62 333 LEU A O 1
ATOM 2690 N N . ASP A 1 334 ? 13.227 -2.243 -19.663 1.00 89.12 334 ASP A N 1
ATOM 2691 C CA . ASP A 1 334 ? 13.291 -2.880 -20.980 1.00 89.12 334 ASP A CA 1
ATOM 2692 C C . ASP A 1 334 ? 11.990 -3.605 -21.335 1.00 89.12 334 ASP A C 1
ATOM 2694 O O . ASP A 1 334 ? 11.577 -3.546 -22.494 1.00 89.12 334 ASP A O 1
ATOM 2698 N N . LEU A 1 335 ? 11.322 -4.216 -20.350 1.00 89.62 335 LEU A N 1
ATOM 2699 C CA . LEU A 1 335 ? 10.011 -4.845 -20.525 1.00 89.62 335 LEU A CA 1
ATOM 2700 C C . LEU A 1 335 ? 8.908 -3.814 -20.800 1.00 89.62 335 LEU A C 1
ATOM 2702 O O . LEU A 1 335 ? 8.136 -3.974 -21.743 1.00 89.62 335 LEU A O 1
ATOM 2706 N N . LEU A 1 336 ? 8.848 -2.740 -20.008 1.00 89.06 336 LEU A N 1
ATOM 2707 C CA . LEU A 1 336 ? 7.786 -1.734 -20.113 1.00 89.06 336 LEU A CA 1
ATOM 2708 C C . LEU A 1 336 ? 7.992 -0.748 -21.267 1.00 89.06 336 LEU A C 1
ATOM 2710 O O . LEU A 1 336 ? 7.026 -0.276 -21.862 1.00 89.06 336 LEU A O 1
ATOM 2714 N N . PHE A 1 337 ? 9.245 -0.427 -21.605 1.00 88.00 337 PHE A N 1
ATOM 2715 C CA . PHE A 1 337 ? 9.581 0.572 -22.624 1.00 88.00 337 PHE A CA 1
ATOM 2716 C C . PHE A 1 337 ? 10.575 0.016 -23.656 1.00 88.00 337 PHE A C 1
ATOM 2718 O O . PHE A 1 337 ? 11.730 0.467 -23.696 1.00 88.00 337 PHE A O 1
ATOM 2725 N N . PRO A 1 338 ? 10.150 -0.920 -24.527 1.00 81.50 338 PRO A N 1
ATOM 2726 C CA . PRO A 1 338 ? 11.051 -1.634 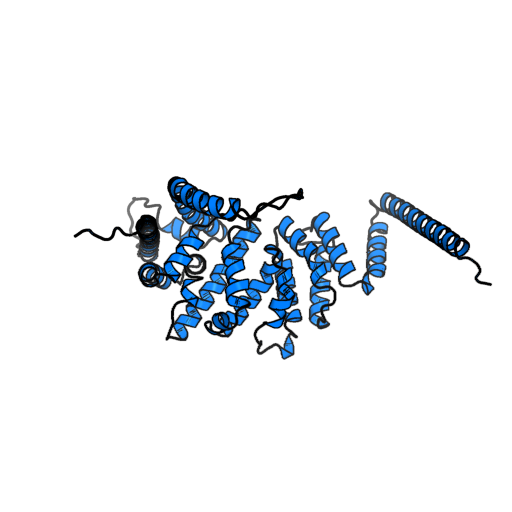-25.436 1.00 81.50 338 PRO A CA 1
ATOM 2727 C C . PRO A 1 338 ? 11.714 -0.717 -26.473 1.00 81.50 338 PRO A C 1
ATOM 2729 O O . PRO A 1 338 ? 12.880 -0.907 -26.820 1.00 81.50 338 PRO A O 1
ATOM 2732 N N . VAL A 1 339 ? 11.019 0.341 -26.909 1.00 76.75 339 VAL A N 1
ATOM 2733 C CA . VAL A 1 339 ? 11.499 1.297 -27.930 1.00 76.75 339 VAL A CA 1
ATOM 2734 C C . VAL A 1 339 ? 12.788 2.019 -27.492 1.00 76.75 339 VAL A C 1
ATOM 2736 O O . VAL A 1 339 ? 13.585 2.446 -28.322 1.00 76.75 339 VAL A O 1
ATOM 2739 N N . GLY A 1 340 ? 13.043 2.124 -26.182 1.00 70.44 340 GLY A N 1
ATOM 2740 C CA . GLY A 1 340 ? 14.231 2.780 -25.626 1.00 70.44 340 GLY A CA 1
ATOM 2741 C C . GLY A 1 340 ? 15.419 1.856 -25.344 1.00 70.44 340 GLY A C 1
ATOM 2742 O O . GLY A 1 340 ? 16.464 2.347 -24.922 1.00 70.44 340 GLY A O 1
ATOM 2743 N N . ARG A 1 341 ? 15.295 0.540 -25.543 1.00 75.94 341 ARG A N 1
ATOM 2744 C CA . ARG A 1 341 ? 16.288 -0.451 -25.095 1.00 75.94 341 ARG A CA 1
ATOM 2745 C C . ARG A 1 341 ? 17.675 -0.248 -25.708 1.00 75.94 341 ARG A C 1
ATOM 2747 O O . ARG A 1 341 ? 18.666 -0.095 -24.998 1.00 75.94 341 ARG A O 1
ATOM 2754 N N . HIS A 1 342 ? 17.743 -0.199 -27.034 1.00 70.06 342 HIS A N 1
ATOM 2755 C CA . HIS A 1 342 ? 18.998 -0.062 -27.773 1.00 70.06 342 HIS A CA 1
ATOM 2756 C C . HIS A 1 342 ? 19.749 1.254 -27.507 1.00 70.06 342 HIS A C 1
ATOM 2758 O O . HIS A 1 342 ? 20.934 1.179 -27.171 1.00 70.06 342 HIS A O 1
ATOM 2764 N N . PRO A 1 343 ? 19.120 2.449 -27.580 1.00 75.88 343 PRO A N 1
ATOM 2765 C CA . PRO A 1 343 ? 19.837 3.695 -27.308 1.00 75.88 343 PRO A CA 1
ATOM 2766 C C . PRO A 1 343 ? 20.339 3.765 -25.862 1.00 75.88 343 PRO A C 1
ATOM 2768 O O . PRO A 1 343 ? 21.454 4.219 -25.622 1.00 75.88 343 PRO A O 1
ATOM 2771 N N . ARG A 1 344 ? 19.575 3.247 -24.893 1.00 79.00 344 ARG A N 1
ATOM 2772 C CA . ARG A 1 344 ? 20.006 3.173 -23.491 1.00 79.00 344 ARG A CA 1
ATOM 2773 C C . ARG A 1 344 ? 21.257 2.318 -23.290 1.00 79.00 344 ARG A C 1
ATOM 2775 O O . ARG A 1 344 ? 22.169 2.728 -22.572 1.00 79.00 344 ARG A O 1
ATOM 2782 N N . LEU A 1 345 ? 21.297 1.141 -23.916 1.00 73.62 345 LEU A N 1
ATOM 2783 C CA . LEU A 1 345 ? 22.446 0.236 -23.846 1.00 73.62 345 LEU A CA 1
ATOM 2784 C C . LEU A 1 345 ? 23.685 0.864 -24.487 1.00 73.62 345 LEU A C 1
ATOM 2786 O O . LEU A 1 345 ? 24.768 0.779 -23.912 1.00 73.62 345 LEU A O 1
ATOM 2790 N N . LEU A 1 346 ? 23.518 1.543 -25.626 1.00 74.19 346 LEU A N 1
ATOM 2791 C CA . LEU A 1 346 ? 24.594 2.289 -26.276 1.00 74.19 346 LEU A CA 1
ATOM 2792 C C . LEU A 1 346 ? 25.135 3.385 -25.358 1.00 74.19 346 LEU A C 1
ATOM 2794 O O . LEU A 1 346 ? 26.331 3.413 -25.097 1.00 74.19 346 LEU A O 1
ATOM 2798 N N . ILE A 1 347 ? 24.267 4.233 -24.800 1.00 76.69 347 ILE A N 1
ATOM 2799 C CA . ILE A 1 347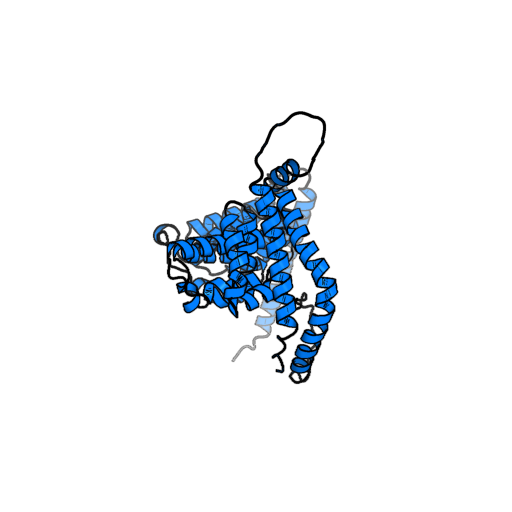 ? 24.670 5.307 -23.880 1.00 76.69 347 ILE A CA 1
ATOM 2800 C C . ILE A 1 347 ? 25.404 4.736 -22.658 1.00 76.69 347 ILE A C 1
ATOM 2802 O O . ILE A 1 347 ? 26.474 5.222 -22.293 1.00 76.69 347 ILE A O 1
ATOM 2806 N N . SER A 1 348 ? 24.879 3.670 -22.044 1.00 71.69 348 SER A N 1
ATOM 2807 C CA . SER A 1 348 ? 25.532 3.015 -20.903 1.00 71.69 348 SER A CA 1
ATOM 2808 C C . SER A 1 348 ? 26.908 2.450 -21.271 1.00 71.69 348 SER A C 1
ATOM 2810 O O . SER A 1 348 ? 27.854 2.570 -20.491 1.00 71.69 348 SER A O 1
ATOM 2812 N N . MET A 1 349 ? 27.039 1.867 -22.464 1.00 69.06 349 MET A N 1
ATOM 2813 C CA . MET A 1 349 ? 28.311 1.376 -22.988 1.00 69.06 349 MET A CA 1
ATOM 2814 C C . MET A 1 349 ? 29.303 2.522 -23.213 1.00 69.06 349 MET A C 1
ATOM 2816 O O . MET A 1 349 ? 30.435 2.423 -22.746 1.00 69.06 349 MET A O 1
ATOM 2820 N N . PHE A 1 350 ? 28.876 3.618 -23.848 1.00 72.38 350 PHE A N 1
ATOM 2821 C CA . PHE A 1 350 ? 29.707 4.804 -24.072 1.00 72.38 350 PHE A CA 1
ATOM 2822 C C . PHE A 1 350 ? 30.237 5.378 -22.758 1.00 72.38 350 PHE A C 1
ATOM 2824 O O . PHE A 1 350 ? 31.435 5.620 -22.643 1.00 72.38 350 PHE A O 1
ATOM 2831 N N . PHE A 1 351 ? 29.389 5.521 -21.735 1.00 72.12 351 PHE A N 1
ATOM 2832 C CA . PHE A 1 351 ? 29.843 5.992 -20.426 1.00 72.12 351 PHE A CA 1
ATOM 2833 C C . PHE A 1 351 ? 30.834 5.028 -19.768 1.00 72.12 351 PHE A C 1
ATOM 2835 O O . PHE A 1 351 ? 31.839 5.479 -19.232 1.00 72.12 351 PHE A O 1
ATOM 2842 N N . ARG A 1 352 ? 30.618 3.706 -19.838 1.00 68.31 352 ARG A N 1
ATOM 2843 C CA . ARG A 1 352 ? 31.583 2.722 -19.304 1.00 68.31 352 ARG A CA 1
ATOM 2844 C C . ARG A 1 352 ? 32.918 2.740 -20.045 1.00 68.31 352 ARG A C 1
ATOM 2846 O O . ARG A 1 352 ? 33.950 2.529 -19.415 1.00 68.31 352 ARG A O 1
ATOM 2853 N N . LEU A 1 353 ? 32.893 2.991 -21.351 1.00 64.81 353 LEU A N 1
ATOM 2854 C CA . LEU A 1 353 ? 34.085 3.126 -22.184 1.00 64.81 353 LEU A CA 1
ATOM 2855 C C . LEU A 1 353 ? 34.868 4.404 -21.848 1.00 64.81 353 LEU A C 1
ATOM 2857 O O . LEU A 1 353 ? 36.093 4.386 -21.864 1.00 64.81 353 LEU A O 1
ATOM 2861 N N . LEU A 1 354 ? 34.166 5.486 -21.497 1.00 67.19 354 LEU A N 1
ATOM 2862 C CA . LEU A 1 354 ? 34.780 6.761 -21.123 1.00 67.19 354 LEU A CA 1
ATOM 2863 C C . LEU A 1 354 ? 35.472 6.736 -19.746 1.00 67.19 354 LEU A C 1
ATOM 2865 O O . LEU A 1 354 ? 36.282 7.619 -19.477 1.00 67.19 354 LEU A O 1
ATOM 2869 N N . TYR A 1 355 ? 35.171 5.766 -18.868 1.00 60.81 355 TYR A N 1
ATOM 2870 C CA . TYR A 1 355 ? 35.807 5.665 -17.548 1.00 60.81 355 TYR A CA 1
ATOM 2871 C C . TYR A 1 355 ? 37.204 5.013 -17.644 1.00 60.81 355 TYR A C 1
ATOM 2873 O O . TYR A 1 355 ? 37.298 3.811 -17.922 1.00 60.81 355 TYR A O 1
ATOM 2881 N N . PRO A 1 356 ? 38.295 5.738 -17.314 1.00 60.91 356 PRO A N 1
ATOM 2882 C CA . PRO A 1 356 ? 39.674 5.280 -17.537 1.00 60.91 356 PRO A CA 1
ATOM 2883 C C . PRO A 1 356 ? 40.078 3.991 -16.806 1.00 60.91 356 PRO A C 1
ATOM 2885 O O . PRO A 1 356 ? 41.052 3.351 -17.185 1.00 60.91 356 PRO A O 1
ATOM 2888 N N . TRP A 1 357 ? 39.346 3.592 -15.764 1.00 63.34 357 TRP A N 1
ATOM 2889 C CA . TRP A 1 357 ? 39.691 2.437 -14.926 1.00 63.34 357 TRP A CA 1
ATOM 2890 C C . TRP A 1 357 ? 38.956 1.136 -15.308 1.00 63.34 357 TRP A C 1
ATOM 2892 O O . TRP A 1 357 ? 39.401 0.052 -14.950 1.00 63.34 357 TRP A O 1
ATOM 2902 N N . TYR A 1 358 ? 37.848 1.214 -16.061 1.00 61.09 358 TYR A N 1
ATOM 2903 C CA . TYR A 1 358 ? 37.017 0.048 -16.422 1.00 61.09 358 TYR A CA 1
ATOM 2904 C C . TYR A 1 358 ? 37.002 -0.269 -17.923 1.00 61.09 358 TYR A C 1
ATOM 2906 O O . TYR A 1 358 ? 36.426 -1.288 -18.324 1.00 61.09 358 TYR A O 1
ATOM 2914 N N . TRP A 1 359 ? 37.624 0.570 -18.757 1.00 67.81 359 TRP A N 1
ATOM 2915 C CA . TRP A 1 359 ? 37.569 0.431 -20.211 1.00 67.81 359 TRP A CA 1
ATOM 2916 C C . TRP A 1 359 ? 38.198 -0.869 -20.755 1.00 67.81 359 TRP A C 1
ATOM 2918 O O . TRP A 1 359 ? 37.570 -1.445 -21.640 1.00 67.81 359 TRP A O 1
ATOM 2928 N N . PRO A 1 360 ? 39.309 -1.444 -20.228 1.00 70.44 360 PRO A N 1
ATOM 2929 C CA . PRO A 1 360 ? 39.887 -2.654 -20.825 1.00 70.44 360 PRO A CA 1
ATOM 2930 C C . PRO A 1 360 ? 38.986 -3.881 -20.619 1.00 70.44 360 PRO A C 1
ATOM 2932 O O . PRO A 1 360 ? 38.701 -4.624 -21.557 1.00 70.44 360 PRO A O 1
ATOM 2935 N N . SER A 1 361 ? 38.458 -4.050 -19.401 1.00 69.88 361 SER A N 1
ATOM 2936 C CA . SER A 1 361 ? 37.518 -5.129 -19.061 1.00 69.88 361 SER A CA 1
ATOM 2937 C C . SER A 1 361 ? 36.162 -4.952 -19.756 1.00 69.88 361 SER A C 1
ATOM 2939 O O . SER A 1 361 ? 35.558 -5.917 -20.227 1.00 69.88 361 SER A O 1
ATOM 2941 N N . SER A 1 362 ? 35.686 -3.710 -19.885 1.00 65.31 362 SER A N 1
ATOM 2942 C CA . SER A 1 362 ? 34.433 -3.413 -20.589 1.00 65.31 362 SER A CA 1
ATOM 2943 C C . SER A 1 362 ? 34.557 -3.631 -22.100 1.00 65.31 362 SER A C 1
ATOM 2945 O O . SER A 1 362 ? 33.658 -4.231 -22.687 1.00 65.31 362 SER A O 1
ATOM 2947 N N . CYS A 1 363 ? 35.678 -3.238 -22.717 1.00 68.62 363 CYS A N 1
ATOM 2948 C CA . CYS A 1 363 ? 36.000 -3.557 -24.110 1.00 68.62 363 CYS A CA 1
ATOM 2949 C C . CYS A 1 363 ? 36.070 -5.066 -24.336 1.00 68.62 363 CYS A C 1
ATOM 2951 O O . CYS A 1 363 ? 35.489 -5.564 -25.296 1.00 68.62 363 CYS A O 1
ATOM 2953 N N . TRP A 1 364 ? 36.714 -5.812 -23.435 1.00 75.75 364 TRP A N 1
ATOM 2954 C CA . TRP A 1 364 ? 36.787 -7.268 -23.538 1.00 75.75 364 TRP A CA 1
ATOM 2955 C C . TRP A 1 364 ? 35.402 -7.924 -23.482 1.00 75.75 364 TRP A C 1
ATOM 2957 O O . TRP A 1 364 ? 35.048 -8.716 -24.353 1.00 75.75 364 TRP A O 1
ATOM 2967 N N . ASN A 1 365 ? 34.566 -7.537 -22.515 1.00 75.88 365 ASN A N 1
ATOM 2968 C CA . ASN A 1 365 ? 33.193 -8.037 -22.411 1.00 75.88 365 ASN A CA 1
ATOM 2969 C C . ASN A 1 365 ? 32.333 -7.652 -23.623 1.00 75.88 365 ASN A C 1
ATOM 2971 O O . ASN A 1 365 ? 31.472 -8.432 -24.037 1.00 75.88 365 ASN A O 1
ATOM 2975 N N . PHE A 1 366 ? 32.569 -6.476 -24.208 1.00 72.25 366 PHE A N 1
ATOM 2976 C CA . PHE A 1 366 ? 31.914 -6.045 -25.438 1.00 72.25 366 PHE A CA 1
ATOM 2977 C C . PHE A 1 366 ? 32.332 -6.908 -26.634 1.00 72.25 366 PHE A C 1
ATOM 2979 O O . PHE A 1 366 ? 31.461 -7.414 -27.340 1.00 72.25 366 PHE A O 1
ATOM 2986 N N . ILE A 1 367 ? 33.633 -7.162 -26.811 1.00 76.81 367 ILE A N 1
ATOM 2987 C CA . ILE A 1 367 ? 34.160 -8.054 -27.855 1.00 76.81 367 ILE A CA 1
ATOM 2988 C C . ILE A 1 367 ? 33.572 -9.459 -27.697 1.00 76.81 367 ILE A C 1
ATOM 2990 O O . ILE A 1 367 ? 33.049 -10.014 -28.660 1.00 76.81 367 ILE A O 1
ATOM 2994 N N . VAL A 1 368 ? 33.568 -10.010 -26.479 1.00 77.50 368 VAL A N 1
ATOM 2995 C CA . VAL A 1 368 ? 32.990 -11.333 -26.191 1.00 77.50 368 VAL A CA 1
ATOM 2996 C C . VAL A 1 368 ? 31.487 -11.365 -26.479 1.00 77.50 368 VAL A C 1
ATOM 2998 O O . VAL A 1 368 ? 30.990 -12.338 -27.042 1.00 77.50 368 VAL A O 1
ATOM 3001 N N . SER A 1 369 ? 30.743 -10.316 -26.121 1.00 73.25 369 SER A N 1
ATOM 3002 C CA . SER A 1 369 ? 29.297 -10.243 -26.377 1.00 73.25 369 SER A CA 1
ATOM 3003 C C . SER A 1 369 ? 28.986 -10.103 -27.868 1.00 73.25 369 SER A C 1
ATOM 3005 O O . SER A 1 369 ? 28.065 -10.750 -28.359 1.00 73.25 369 SER A O 1
ATOM 3007 N N . CYS A 1 370 ? 29.781 -9.317 -28.598 1.00 77.88 370 CYS A N 1
ATOM 3008 C CA . CYS A 1 370 ? 29.684 -9.171 -30.048 1.00 77.88 370 CYS A CA 1
ATOM 3009 C C . CYS A 1 370 ? 30.009 -10.495 -30.755 1.00 77.88 370 CYS A C 1
ATOM 3011 O O . CYS A 1 370 ? 29.235 -10.953 -31.592 1.00 77.88 370 CYS A O 1
ATOM 3013 N N . ALA A 1 371 ? 31.081 -11.176 -30.340 1.00 78.25 371 ALA A N 1
ATOM 3014 C CA . ALA A 1 371 ? 31.444 -12.496 -30.844 1.00 78.25 371 ALA A CA 1
ATOM 3015 C C . ALA A 1 371 ? 30.340 -13.532 -30.579 1.00 78.25 371 ALA A C 1
ATOM 3017 O O . ALA A 1 371 ? 29.965 -14.271 -31.485 1.00 78.25 371 ALA A O 1
ATOM 3018 N N . LYS A 1 372 ? 29.753 -13.548 -29.373 1.00 83.50 372 LYS A N 1
ATOM 3019 C CA . LYS A 1 372 ? 28.604 -14.410 -29.051 1.00 83.50 372 LYS A CA 1
ATOM 3020 C C . LYS A 1 372 ? 27.388 -14.086 -29.915 1.00 83.50 372 LYS A C 1
ATOM 3022 O O . LYS A 1 372 ? 26.761 -15.005 -30.422 1.00 83.50 372 LYS A O 1
ATOM 3027 N N . ALA A 1 373 ? 27.052 -12.811 -30.105 1.00 79.31 373 ALA A N 1
ATOM 3028 C CA . ALA A 1 373 ? 25.916 -12.403 -30.931 1.00 79.31 373 ALA A CA 1
ATOM 3029 C C . ALA A 1 373 ? 26.107 -12.785 -32.408 1.00 79.31 373 ALA A C 1
ATOM 3031 O O . ALA A 1 373 ? 25.175 -13.290 -33.033 1.00 79.31 373 ALA A O 1
ATOM 3032 N N . LEU A 1 374 ? 27.320 -12.616 -32.945 1.00 81.38 374 LEU A N 1
ATOM 3033 C CA . LEU A 1 374 ? 27.684 -13.087 -34.282 1.00 81.38 374 LEU A CA 1
ATOM 3034 C C . LEU A 1 374 ? 27.570 -14.609 -34.379 1.00 81.38 374 LEU A C 1
ATOM 3036 O O . LEU A 1 374 ? 26.976 -15.113 -35.327 1.00 81.38 374 LEU A O 1
ATOM 3040 N N . LEU A 1 375 ? 28.056 -15.339 -33.375 1.00 83.75 375 LEU A N 1
ATOM 3041 C CA . LEU A 1 375 ? 27.990 -16.797 -33.332 1.00 83.75 375 LEU A CA 1
ATOM 3042 C C . LEU A 1 375 ? 26.543 -17.306 -33.232 1.00 83.75 375 LEU A C 1
ATOM 3044 O O . LEU A 1 375 ? 26.176 -18.224 -33.958 1.00 83.75 375 LEU A O 1
ATOM 3048 N N . TYR A 1 376 ? 25.688 -16.672 -32.425 1.00 85.38 376 TYR A N 1
ATOM 3049 C CA . TYR A 1 376 ? 24.255 -16.979 -32.371 1.00 85.38 376 TYR A CA 1
ATOM 3050 C C . TYR A 1 376 ? 23.527 -16.624 -33.671 1.00 85.38 376 TYR A C 1
ATOM 3052 O O . TYR A 1 376 ? 22.651 -17.374 -34.089 1.00 85.38 376 TYR A O 1
ATOM 3060 N N . SER A 1 377 ? 23.883 -15.518 -34.330 1.00 77.69 377 SER A N 1
ATOM 3061 C CA . SER A 1 377 ? 23.320 -15.141 -35.633 1.00 77.69 377 SER A CA 1
ATOM 3062 C C . SER A 1 377 ? 23.703 -16.149 -36.720 1.00 77.69 377 SER A C 1
ATOM 3064 O O . SER A 1 377 ? 22.841 -16.616 -37.462 1.00 77.69 377 SER A O 1
ATOM 3066 N N . LEU A 1 378 ? 24.974 -16.562 -36.755 1.00 80.81 378 LEU A N 1
ATOM 3067 C CA . LEU A 1 378 ? 25.472 -17.594 -37.662 1.00 80.81 378 LEU A CA 1
ATOM 3068 C C . LEU A 1 378 ? 24.815 -18.948 -37.386 1.00 80.81 378 LEU A C 1
ATOM 3070 O O . LEU A 1 378 ? 24.330 -19.580 -38.317 1.00 80.81 378 LEU A O 1
ATOM 3074 N N . LEU A 1 379 ? 24.714 -19.365 -36.121 1.00 81.38 379 LEU A N 1
ATOM 3075 C CA . LEU A 1 379 ? 23.991 -20.581 -35.744 1.00 81.38 379 LEU A CA 1
ATOM 3076 C C . LEU A 1 379 ? 22.520 -20.506 -36.158 1.00 81.38 379 LEU A C 1
ATOM 3078 O O . LEU A 1 379 ? 22.002 -21.462 -36.721 1.00 81.38 379 LEU A O 1
ATOM 3082 N N . ARG A 1 380 ? 21.849 -19.370 -35.948 1.00 81.56 380 ARG A N 1
ATOM 3083 C CA . ARG A 1 380 ? 20.449 -19.175 -36.347 1.00 81.56 380 ARG A CA 1
ATOM 3084 C C . ARG A 1 380 ? 20.271 -19.210 -37.865 1.00 81.56 380 ARG A C 1
ATOM 3086 O O . ARG A 1 380 ? 19.275 -19.749 -38.336 1.00 81.56 380 ARG A O 1
ATOM 3093 N N . LEU A 1 381 ? 21.227 -18.678 -38.628 1.00 78.00 381 LEU A N 1
ATOM 3094 C CA . LEU A 1 381 ? 21.252 -18.769 -40.090 1.00 78.00 381 LEU A CA 1
ATOM 3095 C C . LEU A 1 381 ? 21.488 -20.203 -40.565 1.00 78.00 381 LEU A C 1
ATOM 3097 O O . LEU A 1 381 ? 20.814 -20.646 -41.488 1.00 78.00 381 LEU A O 1
ATOM 3101 N N . ILE A 1 382 ? 22.386 -20.945 -39.916 1.00 78.69 382 ILE A N 1
ATOM 3102 C CA . ILE A 1 382 ? 22.653 -22.353 -40.231 1.00 78.69 382 ILE A CA 1
ATOM 3103 C C . ILE A 1 382 ? 21.424 -23.212 -39.918 1.00 78.69 382 ILE A C 1
ATOM 3105 O O . ILE A 1 382 ? 21.002 -23.982 -40.774 1.00 78.69 382 ILE A O 1
ATOM 3109 N N . PHE A 1 383 ? 20.801 -23.040 -38.749 1.00 74.06 383 PHE A N 1
ATOM 3110 C CA . PHE A 1 383 ? 19.575 -23.757 -38.379 1.00 74.06 383 PHE A CA 1
ATOM 3111 C C . PHE A 1 383 ? 18.390 -23.391 -39.286 1.00 74.06 383 PHE A C 1
ATOM 3113 O O . PHE A 1 383 ? 17.689 -24.280 -39.751 1.00 74.06 383 PHE A O 1
ATOM 3120 N N . SER A 1 384 ? 18.211 -22.111 -39.628 1.00 71.69 384 SER A N 1
ATOM 3121 C CA . SER A 1 384 ? 17.196 -21.657 -40.596 1.00 71.69 384 SER A CA 1
ATOM 3122 C C . SER A 1 384 ? 17.433 -22.219 -42.005 1.00 71.69 384 SER A C 1
ATOM 3124 O O . SER A 1 384 ? 16.498 -22.640 -42.687 1.00 71.69 384 SER A O 1
ATOM 3126 N N . SER A 1 385 ? 18.691 -22.261 -42.449 1.00 66.00 385 SER A N 1
ATOM 3127 C CA . SER A 1 385 ? 19.080 -22.860 -43.730 1.00 66.00 385 SER A CA 1
ATOM 3128 C C . SER A 1 385 ? 18.830 -24.372 -43.735 1.00 66.00 385 SER A C 1
ATOM 3130 O O . SER A 1 385 ? 18.298 -24.911 -44.704 1.00 66.00 385 SER A O 1
ATOM 3132 N N . TRP A 1 386 ? 19.114 -25.049 -42.619 1.00 64.44 386 TRP A N 1
ATOM 3133 C CA . TRP A 1 386 ? 18.840 -26.474 -42.433 1.00 64.44 386 TRP A CA 1
ATOM 3134 C C . TRP A 1 386 ? 17.336 -26.784 -42.428 1.00 64.44 386 TRP A C 1
ATOM 3136 O O . TRP A 1 386 ? 16.902 -27.734 -43.080 1.00 64.44 386 TRP A O 1
ATOM 3146 N N . ASP A 1 387 ? 16.521 -25.970 -41.755 1.00 62.31 387 ASP A N 1
ATOM 3147 C CA . ASP A 1 387 ? 15.060 -26.109 -41.761 1.00 62.31 387 ASP A CA 1
ATOM 3148 C C . ASP A 1 387 ? 14.462 -25.851 -43.151 1.00 62.31 387 ASP A C 1
ATOM 3150 O O . ASP A 1 387 ? 13.519 -26.528 -43.560 1.00 62.31 387 ASP A O 1
ATOM 3154 N N . ASN A 1 388 ? 15.033 -24.924 -43.926 1.00 62.62 388 ASN A N 1
ATOM 3155 C CA . ASN A 1 388 ? 14.621 -24.694 -45.311 1.00 62.62 388 ASN A CA 1
ATOM 3156 C C . ASN A 1 388 ? 15.067 -25.817 -46.268 1.00 62.62 388 ASN A C 1
ATOM 3158 O O . ASN A 1 388 ? 14.368 -26.068 -47.245 1.00 62.62 388 ASN A O 1
ATOM 3162 N N . LEU A 1 389 ? 16.159 -26.533 -45.974 1.00 60.28 389 LEU A N 1
ATOM 3163 C CA . LEU A 1 389 ? 16.587 -27.736 -46.708 1.00 60.28 389 LEU A CA 1
ATOM 3164 C C . LEU A 1 389 ? 15.768 -28.988 -46.349 1.00 60.28 389 LEU A C 1
ATOM 3166 O O . LEU A 1 389 ? 15.668 -29.904 -47.161 1.00 60.28 389 LEU A O 1
ATOM 3170 N N . ARG A 1 390 ? 15.167 -29.034 -45.151 1.00 56.72 390 ARG A N 1
ATOM 3171 C CA . ARG A 1 390 ? 14.249 -30.106 -44.722 1.00 56.72 390 ARG A CA 1
ATOM 3172 C C . ARG A 1 390 ? 12.814 -29.937 -45.215 1.00 56.72 390 ARG A C 1
ATOM 3174 O O . ARG A 1 390 ? 12.031 -30.875 -45.072 1.00 56.72 390 ARG A O 1
ATOM 3181 N N . LYS A 1 391 ? 12.449 -28.790 -45.795 1.00 54.03 391 LYS A N 1
ATOM 3182 C CA . LYS A 1 391 ? 11.149 -28.640 -46.459 1.00 54.03 391 LYS A CA 1
ATOM 3183 C C . LYS A 1 391 ? 11.165 -29.462 -47.753 1.00 54.03 391 LYS A C 1
ATOM 3185 O O . LYS A 1 391 ? 11.971 -29.160 -48.635 1.00 54.03 391 LYS A O 1
ATOM 3190 N N . PRO A 1 392 ? 10.312 -30.491 -47.897 1.00 53.38 392 PRO A N 1
ATOM 3191 C CA . PRO A 1 392 ? 10.211 -31.209 -49.156 1.00 53.38 392 PRO A CA 1
ATOM 3192 C C . PRO A 1 392 ? 9.788 -30.224 -50.250 1.00 53.38 392 PRO A C 1
ATOM 3194 O O . PRO A 1 392 ? 8.867 -29.426 -50.062 1.00 53.38 392 PRO A O 1
ATOM 3197 N N . LYS A 1 393 ? 10.479 -30.261 -51.394 1.00 52.50 393 LYS A N 1
ATOM 3198 C CA . LYS A 1 393 ? 9.980 -29.642 -52.624 1.00 52.50 393 LYS A CA 1
ATOM 3199 C C . LYS A 1 393 ? 8.661 -30.336 -52.955 1.00 52.50 393 LYS A C 1
ATOM 3201 O O . LYS A 1 393 ? 8.683 -31.486 -53.386 1.00 52.50 393 LYS A O 1
ATOM 3206 N N . ASN A 1 394 ? 7.540 -29.664 -52.708 1.00 55.75 394 ASN A N 1
ATOM 3207 C CA . ASN A 1 394 ? 6.259 -30.126 -53.224 1.00 55.75 394 ASN A CA 1
ATOM 3208 C C . ASN A 1 394 ? 6.330 -30.087 -54.763 1.00 55.75 394 ASN A C 1
ATOM 3210 O O . ASN A 1 394 ? 6.749 -29.050 -55.292 1.00 55.75 394 ASN A O 1
ATOM 3214 N N . PRO A 1 395 ? 6.017 -31.199 -55.453 1.00 52.44 395 PRO A N 1
ATOM 3215 C CA . PRO A 1 395 ? 5.928 -31.241 -56.909 1.00 52.44 395 PRO A CA 1
ATOM 3216 C C . PRO A 1 395 ? 4.769 -30.399 -57.448 1.00 52.44 395 PRO A C 1
ATOM 3218 O O . PRO A 1 395 ? 3.753 -30.249 -56.726 1.00 52.44 395 PRO A O 1
#

Mean predicted aligned error: 15.8 Å

Organism: Tetracentron sinense (NCBI:txid13715)

Nearest PDB structures (foldseek):
  5h78-assembly1_B  TM=3.094E-01  e=8.578E-01  Homo sapiens
  7sqc-assembly1_P1  TM=2.231E-01  e=1.358E+00  Chlamydomonas reinhardtii
  7sqc-assembly1_P3  TM=2.186E-01  e=2.651E+00  Chlamydomonas reinhardtii
  5h7c-assembly2_C  TM=1.650E-01  e=6.934E+00  Staphylococcus aureus